Protein AF-0000000066993950 (afdb_homodimer)

Radius of gyration: 35.4 Å; Cα contacts (8 Å, |Δi|>4): 1085; chains: 2; bounding box: 46×170×130 Å

Sequence (556 aa):
MPSIQSLISTFAIVAALRYAPAHAGDAQQPLGLASDSDYVCEHPPYNIRMVSHSPLVIYIRNFITAEERGHLQRLAKDTFIRSGVTSNKNSQNNHNSARRTSQSTTLPPTDPVVSCIESRALLFQGYDTPRSHLEPLQLVKYGPTEHYHFHTDWFTSPAHSSPSQGGNRVSSFFAYIYVANDTTGGGTNFPRLEVPTDEKWCEKGIIDCDEPWERGVTFRPVEGNAVYWVNLLPGHDRGGRRMGDERTLHAGLPVTGGGKIGMNIWTREGPVGERGDLMPSIQSLISTFAIVAALRYAPAHAGDAQQPLGLASDSDYVCEHPPYNIRMVSHSPLVIYIRNFITAEERGHLQRLAKDTFIRSGVTSNKNSQNNHNSARRTSQSTTLPPTDPVVSCIESRALLFQGYDTPRSHLEPLQLVKYGPTEHYHFHTDWFTSPAHSSPSQGGNRVSSFFAYIYVANDTTGGGTNFPRLEVPTDEKWCEKGIIDCDEPWERGVTFRPVEGNAVYWVNLLPGHDRGGRRMGDERTLHAGLPVTGGGKIGMNIWTREGPVGERGDL

Solvent-accessible surface area (backbone atoms only — not comparable to full-atom values): 31324 Å² total; per-residue (Å²): 138,86,82,80,77,80,76,78,79,78,80,78,80,76,77,78,77,78,78,71,77,77,72,78,76,74,76,70,68,69,80,70,77,65,78,68,79,79,71,73,82,73,83,66,68,28,51,52,25,39,69,35,80,77,66,38,30,35,38,31,43,48,67,41,51,73,67,56,31,54,50,50,51,62,74,43,69,86,52,60,41,70,55,73,74,77,70,74,78,72,74,79,82,65,63,74,66,74,70,29,56,46,29,35,32,72,50,58,70,82,41,66,68,54,38,38,53,52,48,51,56,34,44,44,58,14,70,71,54,55,72,53,18,42,50,70,41,32,40,37,40,44,43,62,74,26,56,56,60,77,43,55,84,34,62,87,49,67,86,66,30,34,70,81,56,2,23,40,33,41,33,37,36,45,30,25,53,38,59,43,91,64,46,35,73,42,24,43,31,22,49,62,36,81,60,77,80,42,64,57,42,41,74,71,58,46,33,46,73,84,52,61,66,85,44,21,36,29,37,43,72,44,65,18,22,31,41,37,37,47,26,47,43,87,66,58,48,98,86,66,42,71,42,71,36,75,50,55,31,28,26,55,41,45,21,78,28,56,30,38,30,36,32,42,41,43,30,32,74,30,50,42,54,83,77,62,86,114,128,90,69,85,71,79,80,78,79,73,80,77,80,81,72,84,75,78,77,72,80,78,73,78,73,77,75,69,70,69,80,71,76,67,77,71,78,78,70,72,84,73,83,65,70,29,49,52,26,38,69,36,80,78,65,40,29,35,40,30,43,48,67,41,51,73,68,56,31,53,49,51,51,63,73,42,68,87,53,62,42,68,56,73,73,80,70,74,77,73,76,79,82,64,63,74,65,73,70,30,57,43,29,37,32,71,50,58,69,82,41,69,68,52,38,38,54,51,50,51,55,32,44,44,57,13,70,70,54,55,73,53,18,43,50,71,41,31,40,37,40,44,43,62,73,26,55,58,59,77,42,55,82,35,61,86,50,66,86,68,30,34,70,81,57,2,23,40,33,40,35,39,36,44,30,25,52,40,58,42,92,65,45,35,73,42,22,42,31,21,50,61,36,80,61,77,79,42,64,57,43,42,75,72,58,46,32,46,73,84,52,62,68,87,44,21,35,28,36,42,73,44,64,18,23,32,41,35,36,46,26,46,43,88,66,58,48,100,84,66,42,70,41,72,36,74,50,55,30,28,25,56,40,46,20,78,27,57,30,38,30,35,33,42,42,44,30,32,72,28,50,42,54,82,77,63,85,114

Foldseek 3Di:
DDPCPPPPPPPPPPPPPPPPPDPDPPCPPPPPPPPPVVDDQDFDPKDWDFPDVVQTKIKIAQRAPLVLLVVVCVQCVPFWDWPDPPPPPPDDCVPCPVQQTKTKGFGDCPPPSQVSSLVSVCVVVPPVFDSLQKATKMKIKADAPHDKDWDAQWDPDVVCADVQQQGTWFKKKKAWSDDDPWWDAFWKFQQLAQADDDCVCVVVQQWPPVPDPNRHTTGHRDHSMMMMGTQWDPDADPVRGTHGDCSRTIIGTGTNDTMTMMMMMTGGNGGHPDSDPD/DDPPPPDPPCPPPDDPPPPPPPPDPPCPPPPPPPPPVVDDQDFDPKDWDFPDVVQTKIKIAQRAPLVLLVVVCVQCVPFWDWPDPPPPPPDDCVPCPVQQTKTKGFGDCPPPSQVSSLVSVCVVVPPVFDSLQKATKMKIKADAPGDKDWDAQWDPDVVCADVQQQGTWFKKKKAWSDDDPWWDAFWKFQQLAQADDDCVCVVVQQWPPVDDVNRPTTGHRDHSMMMMGTQWDPDADPVRGTHGDCSRTIIGTHTNDTMTMMMMMTGGNGGHPDSDPD

InterPro domains:
  IPR005123 Oxoglutarate/iron-dependent dioxygenase domain [PS51471] (133-269)
  IPR006620 Prolyl 4-hydroxylase, alpha subunit [SM00702] (55-268)
  IPR044862 Prolyl 4-hydroxylase alpha subunit, Fe(2+) 2OG dioxygenase domain [PF13640] (137-268)
  IPR045054 Prolyl 4-hydroxylase [PTHR10869] (45-268)

Organism: NCBI:txid100816

Structure (mmCIF, N/CA/C/O backbone):
data_AF-0000000066993950-model_v1
#
loop_
_entity.id
_entity.type
_entity.pdbx_description
1 polymer 'Putative prolyl 4-hydroxylase 4'
#
loop_
_atom_site.group_PDB
_atom_site.id
_atom_site.type_symbol
_atom_site.label_atom_id
_atom_site.label_alt_id
_atom_site.label_comp_id
_atom_site.label_asym_id
_atom_site.label_entity_id
_atom_site.label_seq_id
_atom_site.pdbx_PDB_ins_code
_atom_site.Cartn_x
_atom_site.Cartn_y
_atom_site.Cartn_z
_atom_site.occupancy
_atom_site.B_iso_or_equiv
_atom_site.auth_seq_id
_atom_site.auth_comp_id
_atom_site.auth_asym_id
_atom_site.auth_atom_id
_atom_site.pdbx_PDB_model_num
ATOM 1 N N . MET A 1 1 ? -7.164 -67.688 -94 1 27.81 1 MET A N 1
ATOM 2 C CA . MET A 1 1 ? -7.227 -66.25 -94.062 1 2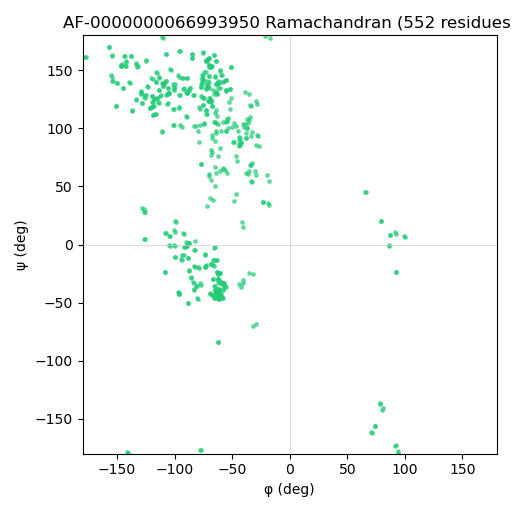7.81 1 MET A CA 1
ATOM 3 C C . MET A 1 1 ? -6.426 -65.562 -92.938 1 27.81 1 MET A C 1
ATOM 5 O O . MET A 1 1 ? -6.438 -66.062 -91.812 1 27.81 1 MET A O 1
ATOM 9 N N . PRO A 1 2 ? -5.395 -64.625 -93.125 1 33.06 2 PRO A N 1
ATOM 10 C CA . PRO A 1 2 ? -4.148 -64 -92.688 1 33.06 2 PRO A CA 1
ATOM 11 C C . PRO A 1 2 ? -4.375 -62.969 -91.562 1 33.06 2 PRO A C 1
ATOM 13 O O . PRO A 1 2 ? -5.195 -62.062 -91.688 1 33.06 2 PRO A O 1
ATOM 16 N N . SER A 1 3 ? -4.367 -63.375 -90.25 1 32.16 3 SER A N 1
ATOM 17 C CA . SER A 1 3 ? -4.82 -62.812 -89 1 32.16 3 SER A CA 1
ATOM 18 C C . SER A 1 3 ? -4 -61.594 -88.562 1 32.16 3 SER A C 1
ATOM 20 O O . SER A 1 3 ? -2.799 -61.688 -88.312 1 32.16 3 SER A O 1
ATOM 22 N N . ILE A 1 4 ? -4.305 -60.344 -89.125 1 32.22 4 ILE A N 1
ATOM 23 C CA . ILE A 1 4 ? -3.619 -59.094 -89.312 1 32.22 4 ILE A CA 1
ATOM 24 C C . ILE A 1 4 ? -3.375 -58.406 -88 1 32.22 4 ILE A C 1
ATOM 26 O O . ILE A 1 4 ? -4.324 -58.031 -87.312 1 32.22 4 ILE A O 1
ATOM 30 N N . GLN A 1 5 ? -2.355 -58.812 -87.125 1 31.34 5 GLN A N 1
ATOM 31 C CA . GLN A 1 5 ? -1.933 -58.594 -85.75 1 31.34 5 GLN A CA 1
ATOM 32 C C . GLN A 1 5 ? -1.515 -57.156 -85.5 1 31.34 5 GLN A C 1
ATOM 34 O O . GLN A 1 5 ? -0.482 -56.688 -86 1 31.34 5 GLN A O 1
ATOM 39 N N . SER A 1 6 ? -2.488 -56.125 -85.562 1 28.17 6 SER A N 1
ATOM 40 C CA . SER A 1 6 ? -2.146 -54.719 -85.688 1 28.17 6 SER A CA 1
ATOM 41 C C . SER A 1 6 ? -1.379 -54.188 -84.5 1 28.17 6 SER A C 1
ATOM 43 O O . SER A 1 6 ? -1.858 -54.281 -83.375 1 28.17 6 SER A O 1
ATOM 45 N N . LEU A 1 7 ? -0.017 -54.094 -84.438 1 31.58 7 LEU A N 1
ATOM 46 C CA . LEU A 1 7 ? 1.076 -53.844 -83.5 1 31.58 7 LEU A CA 1
ATOM 47 C C . LEU A 1 7 ? 1.077 -52.375 -83.062 1 31.58 7 LEU A C 1
ATOM 49 O O . LEU A 1 7 ? 1.397 -51.5 -83.812 1 31.58 7 LEU A O 1
ATOM 53 N N . ILE A 1 8 ? -0.059 -51.906 -82.438 1 29.89 8 ILE A N 1
ATOM 54 C CA . ILE A 1 8 ? -0.157 -50.438 -82.312 1 29.89 8 ILE A CA 1
ATOM 55 C C . ILE A 1 8 ? 0.973 -49.906 -81.438 1 29.89 8 ILE A C 1
ATOM 57 O O . ILE A 1 8 ? 1.2 -50.375 -80.375 1 29.89 8 ILE A O 1
ATOM 61 N N . SER A 1 9 ? 2 -49.156 -81.938 1 27.86 9 SER A N 1
ATOM 62 C CA . SER A 1 9 ? 3.303 -48.594 -81.562 1 27.86 9 SER A CA 1
ATOM 63 C C . SER A 1 9 ? 3.164 -47.469 -80.562 1 27.86 9 SER A C 1
ATOM 65 O O . SER A 1 9 ? 2.699 -46.375 -80.875 1 27.86 9 SER A O 1
ATOM 67 N N . THR A 1 10 ? 2.602 -47.719 -79.375 1 29.97 10 THR A N 1
ATOM 68 C CA . THR A 1 10 ? 2.201 -46.625 -78.438 1 29.97 10 THR A CA 1
ATOM 69 C C . THR A 1 10 ? 3.412 -45.781 -78.062 1 29.97 10 THR A C 1
ATOM 71 O O . THR A 1 10 ? 4.398 -46.312 -77.562 1 29.97 10 THR A O 1
ATOM 74 N N . PHE A 1 11 ? 3.668 -44.625 -78.688 1 29.44 11 PHE A N 1
ATOM 75 C CA . PHE A 1 11 ? 4.777 -43.688 -78.625 1 29.44 11 PHE A CA 1
ATOM 76 C C . PHE A 1 11 ? 4.887 -43.031 -77.25 1 29.44 11 PHE A C 1
ATOM 78 O O . PHE A 1 11 ? 3.938 -42.406 -76.75 1 29.44 11 PHE A O 1
ATOM 85 N N . ALA A 1 12 ? 5.617 -43.625 -76.312 1 29.95 12 ALA A N 1
ATOM 86 C CA . ALA A 1 12 ? 5.781 -43.281 -74.875 1 29.95 12 ALA A CA 1
ATOM 87 C C . ALA A 1 12 ? 6.504 -41.969 -74.75 1 29.95 12 ALA A C 1
ATOM 89 O O . ALA A 1 12 ? 7.676 -41.844 -75.062 1 29.95 12 ALA A O 1
ATOM 90 N N . ILE A 1 13 ? 5.809 -40.75 -74.938 1 26.89 13 ILE A N 1
ATOM 91 C CA . ILE A 1 13 ? 6.453 -39.438 -75 1 26.89 13 ILE A CA 1
ATOM 92 C C . ILE A 1 13 ? 7.094 -39.188 -73.625 1 26.89 13 ILE A C 1
ATOM 94 O O . ILE A 1 13 ? 6.418 -39.219 -72.562 1 26.89 13 ILE A O 1
ATOM 98 N N . VAL A 1 14 ? 8.367 -39.406 -73.375 1 29.88 14 VAL A N 1
ATOM 99 C CA . VAL A 1 14 ? 9.234 -39.25 -72.25 1 29.88 14 VAL A CA 1
ATOM 100 C C . VAL A 1 14 ? 9.359 -37.781 -71.875 1 29.88 14 VAL A C 1
ATOM 102 O O . VAL A 1 14 ? 9.992 -37 -72.562 1 29.88 14 VAL A O 1
ATOM 105 N N . ALA A 1 15 ? 8.289 -37.094 -71.5 1 26.14 15 ALA A N 1
ATOM 106 C CA . ALA A 1 15 ? 8.438 -35.656 -71.25 1 26.14 15 ALA A CA 1
ATOM 107 C C . ALA A 1 15 ? 9.531 -35.375 -70.25 1 26.14 15 ALA A C 1
ATOM 109 O O . ALA A 1 15 ? 9.555 -35.969 -69.188 1 26.14 15 ALA A O 1
ATOM 110 N N . ALA A 1 16 ? 10.68 -34.844 -70.562 1 28.58 16 ALA A N 1
ATOM 111 C CA . ALA A 1 16 ? 11.898 -34.438 -69.875 1 28.58 16 ALA A CA 1
ATOM 112 C C . ALA A 1 16 ? 11.609 -33.344 -68.812 1 28.58 16 ALA A C 1
ATOM 114 O O . ALA A 1 16 ? 11.297 -32.188 -69.188 1 28.58 16 ALA A O 1
ATOM 115 N N . LEU A 1 17 ? 10.859 -33.594 -67.812 1 27.42 17 LEU A N 1
ATOM 116 C CA . LEU A 1 17 ? 10.555 -32.531 -66.875 1 27.42 17 LEU A CA 1
ATOM 117 C C . LEU A 1 17 ? 11.828 -31.906 -66.312 1 27.42 17 LEU A C 1
ATOM 119 O O . LEU A 1 17 ? 12.68 -32.625 -65.75 1 27.42 17 LEU A O 1
ATOM 123 N N . ARG A 1 18 ? 12.281 -30.766 -66.875 1 26.42 18 ARG A N 1
ATOM 124 C CA . ARG A 1 18 ? 13.422 -29.938 -66.5 1 26.42 18 ARG A CA 1
ATOM 125 C C . ARG A 1 18 ? 13.422 -29.609 -65 1 26.42 18 ARG A C 1
ATOM 127 O O . ARG A 1 18 ? 12.422 -29.125 -64.5 1 26.42 18 ARG A O 1
ATOM 134 N N . TYR A 1 19 ? 14.258 -30.328 -64.188 1 27.42 19 TYR A N 1
ATOM 135 C CA . TYR A 1 19 ? 14.523 -30.188 -62.75 1 27.42 19 TYR A CA 1
ATOM 136 C C . TYR A 1 19 ? 15.047 -28.781 -62.406 1 27.42 19 TYR A C 1
ATOM 138 O O . TYR A 1 19 ? 16.141 -28.422 -62.844 1 27.42 19 TYR A O 1
ATOM 146 N N . ALA A 1 20 ? 14.242 -27.703 -62.562 1 30.61 20 ALA A N 1
ATOM 147 C CA . ALA A 1 20 ? 14.867 -26.422 -62.25 1 30.61 20 ALA A CA 1
ATOM 148 C C . ALA A 1 20 ? 15.5 -26.469 -60.844 1 30.61 20 ALA A C 1
ATOM 150 O O . ALA A 1 20 ? 14.906 -27 -59.906 1 30.61 20 ALA A O 1
ATOM 151 N N . PRO A 1 21 ? 16.812 -26.203 -60.719 1 28.69 21 PRO A N 1
ATOM 152 C CA . PRO A 1 21 ? 17.594 -26.25 -59.5 1 28.69 21 PRO A CA 1
ATOM 153 C C . PRO A 1 21 ? 17 -25.406 -58.375 1 28.69 21 PRO A C 1
ATOM 155 O O . PRO A 1 21 ? 16.406 -24.359 -58.625 1 28.69 21 PRO A O 1
ATOM 158 N N . ALA A 1 22 ? 16.453 -26.062 -57.344 1 26.83 22 ALA A N 1
ATOM 159 C CA . ALA A 1 22 ? 15.922 -25.406 -56.156 1 26.83 22 ALA A CA 1
ATOM 160 C C . ALA A 1 22 ? 16.875 -24.328 -55.656 1 26.83 22 ALA A C 1
ATOM 162 O O . ALA A 1 22 ? 18.078 -24.562 -55.5 1 26.83 22 ALA A O 1
ATOM 163 N N . HIS A 1 23 ? 16.625 -23.109 -56 1 26.75 23 HIS A N 1
ATOM 164 C CA . HIS A 1 23 ? 17.359 -21.953 -55.469 1 26.75 23 HIS A CA 1
ATOM 165 C C . HIS A 1 23 ? 17.672 -22.109 -54 1 26.75 23 HIS A C 1
ATOM 167 O O . HIS A 1 23 ? 16.922 -22.766 -53.281 1 26.75 23 HIS A O 1
ATOM 173 N N . ALA A 1 24 ? 18.953 -21.875 -53.562 1 29.25 24 ALA A N 1
ATOM 174 C CA . ALA A 1 24 ? 19.594 -21.844 -52.25 1 29.25 24 ALA A CA 1
ATOM 175 C C . ALA A 1 24 ? 18.719 -21.094 -51.25 1 29.25 24 ALA A C 1
ATOM 177 O O . ALA A 1 24 ? 18.328 -19.953 -51.5 1 29.25 24 ALA A O 1
ATOM 178 N N . GLY A 1 25 ? 17.875 -21.859 -50.531 1 24.22 25 GLY A N 1
ATOM 179 C CA . GLY A 1 25 ? 17.094 -21.281 -49.469 1 24.22 25 GLY A CA 1
ATOM 180 C C . GLY A 1 25 ? 17.844 -20.203 -48.688 1 24.22 25 GLY A C 1
ATOM 181 O O . GLY A 1 25 ? 19 -20.406 -48.312 1 24.22 25 GLY A O 1
ATOM 182 N N . ASP A 1 26 ? 17.625 -18.938 -48.938 1 29.19 26 ASP A N 1
ATOM 183 C CA . ASP A 1 26 ? 18.141 -17.828 -48.156 1 29.19 26 ASP A CA 1
ATOM 184 C C . ASP A 1 26 ? 18.094 -18.125 -46.688 1 29.19 26 ASP A C 1
ATOM 186 O O . ASP A 1 26 ? 17.047 -18.547 -46.156 1 29.19 26 ASP A O 1
ATOM 190 N N . ALA A 1 27 ? 19.266 -18.5 -46.094 1 29.72 27 ALA A N 1
ATOM 191 C CA . ALA A 1 27 ? 19.516 -18.547 -44.656 1 29.72 27 ALA A CA 1
ATOM 192 C C . ALA A 1 27 ? 18.812 -17.406 -43.938 1 29.72 27 ALA A C 1
ATOM 194 O O . ALA A 1 27 ? 19.219 -16.25 -44.062 1 29.72 27 ALA A O 1
ATOM 195 N N . GLN A 1 28 ? 17.531 -17.328 -44 1 26.53 28 GLN A N 1
ATOM 196 C CA . GLN A 1 28 ? 17.016 -16.328 -43.062 1 26.53 28 GLN A CA 1
ATOM 197 C C . GLN A 1 28 ? 17.719 -16.422 -41.719 1 26.53 28 GLN A C 1
ATOM 199 O O . GLN A 1 28 ? 17.672 -17.469 -41.062 1 26.53 28 GLN A O 1
ATOM 204 N N . GLN A 1 29 ? 18.797 -15.727 -41.594 1 32.47 29 GLN A N 1
ATOM 205 C CA . GLN A 1 29 ? 19.484 -15.641 -40.312 1 32.47 29 GLN A CA 1
ATOM 206 C C . GLN A 1 29 ? 18.484 -15.586 -39.156 1 32.47 29 GLN A C 1
ATOM 208 O O . GLN A 1 29 ? 17.469 -14.906 -39.25 1 32.47 29 GLN A O 1
ATOM 213 N N . PRO A 1 30 ? 18.375 -16.656 -38.406 1 30.34 30 PRO A N 1
ATOM 214 C CA . PRO A 1 30 ? 17.547 -16.547 -37.219 1 30.34 30 PRO A CA 1
ATOM 215 C C . PRO A 1 30 ? 17.609 -15.156 -36.594 1 30.34 30 PRO A C 1
ATOM 217 O O . PRO A 1 30 ? 18.625 -14.469 -36.688 1 30.34 30 PRO A O 1
ATOM 220 N N . LEU A 1 31 ? 16.531 -14.469 -36.5 1 32.81 31 LEU A N 1
ATOM 221 C CA . LEU A 1 31 ? 16.484 -13.227 -35.75 1 32.81 31 LEU A CA 1
ATOM 222 C C . LEU A 1 31 ? 17.422 -13.281 -34.531 1 32.81 31 LEU A C 1
ATOM 224 O O . LEU A 1 31 ? 17.406 -14.242 -33.781 1 32.81 31 LEU A O 1
ATOM 228 N N . GLY A 1 32 ? 18.641 -12.836 -34.625 1 32.34 32 GLY A N 1
ATOM 229 C CA . GLY A 1 32 ? 19.641 -12.664 -33.594 1 32.34 32 GLY A CA 1
ATOM 230 C C . GLY A 1 32 ? 19.031 -12.422 -32.219 1 32.34 32 GLY A C 1
ATOM 231 O O . GLY A 1 32 ? 18.078 -11.656 -32.062 1 32.34 32 GLY A O 1
ATOM 232 N N . LEU A 1 33 ? 18.812 -13.375 -31.391 1 35.19 33 LEU A N 1
ATOM 233 C CA . LEU A 1 33 ? 18.703 -13.109 -29.969 1 35.19 33 LEU A CA 1
ATOM 234 C C . LEU A 1 33 ? 19.531 -11.906 -29.562 1 35.19 33 LEU A C 1
ATOM 236 O O . LEU A 1 33 ? 20.766 -11.984 -29.531 1 35.19 33 LEU A O 1
ATOM 240 N N . ALA A 1 34 ? 19.359 -10.703 -30.047 1 34.34 34 ALA A N 1
ATOM 241 C CA . ALA A 1 34 ? 20.109 -9.539 -29.578 1 34.34 34 ALA A CA 1
ATOM 242 C C . ALA A 1 34 ? 20.516 -9.711 -28.109 1 34.34 34 ALA A C 1
ATOM 244 O O . ALA A 1 34 ? 19.703 -10.094 -27.281 1 34.34 34 ALA A O 1
ATOM 245 N N . SER A 1 35 ? 21.531 -10.297 -27.688 1 41.12 35 SER A N 1
ATOM 246 C CA . SER A 1 35 ? 22.172 -10.164 -26.375 1 41.12 35 SER A CA 1
ATOM 247 C C . SER A 1 35 ? 21.719 -8.883 -25.672 1 41.12 35 SER A C 1
ATOM 249 O O . SER A 1 35 ? 22.047 -7.777 -26.109 1 41.12 35 SER A O 1
ATOM 251 N N . ASP A 1 36 ? 20.438 -8.555 -25.453 1 44.91 36 ASP A N 1
ATOM 252 C CA . ASP A 1 36 ? 19.734 -7.293 -25.25 1 44.91 36 ASP A CA 1
ATOM 253 C C . ASP A 1 36 ? 20.469 -6.414 -24.234 1 44.91 36 ASP A C 1
ATOM 255 O O . ASP A 1 36 ? 20.172 -6.453 -23.047 1 44.91 36 ASP A O 1
ATOM 259 N N . SER A 1 37 ? 21.734 -6.258 -24.234 1 56.62 37 SER A N 1
ATOM 260 C CA . SER A 1 37 ? 22.688 -5.34 -23.609 1 56.62 37 SER A CA 1
ATOM 261 C C . SER A 1 37 ? 22.078 -3.955 -23.422 1 56.62 37 SER A C 1
ATOM 263 O O . SER A 1 37 ? 22.422 -3.244 -22.469 1 56.62 37 SER A O 1
ATOM 265 N N . ASP A 1 38 ? 21.125 -3.65 -24.234 1 75.81 38 ASP A N 1
ATOM 266 C CA . ASP A 1 38 ? 20.656 -2.268 -24.219 1 75.81 38 ASP A CA 1
ATOM 267 C C . ASP A 1 38 ? 19.375 -2.129 -23.406 1 75.81 38 ASP A C 1
ATOM 269 O O . ASP A 1 38 ? 18.703 -1.094 -23.469 1 75.81 38 ASP A O 1
ATOM 273 N N . TYR A 1 39 ? 19.062 -3.244 -22.672 1 89.75 39 TYR A N 1
ATOM 274 C CA . TYR A 1 39 ? 17.812 -3.135 -21.938 1 89.75 39 TYR A CA 1
ATOM 275 C C . TYR A 1 39 ? 17.922 -2.109 -20.812 1 89.75 39 TYR A C 1
ATOM 277 O O . TYR A 1 39 ? 18.859 -2.145 -20.016 1 89.75 39 TYR A O 1
ATOM 285 N N . VAL A 1 40 ? 17 -1.161 -20.875 1 93.62 40 VAL A N 1
ATOM 286 C CA . VAL A 1 40 ? 16.891 -0.194 -19.781 1 93.62 40 VAL A CA 1
ATOM 287 C C . VAL A 1 40 ? 15.648 -0.497 -18.938 1 93.62 40 VAL A C 1
ATOM 289 O O . VAL A 1 40 ? 14.531 -0.543 -19.469 1 93.62 40 VAL A O 1
ATOM 292 N N . CYS A 1 41 ? 15.844 -0.729 -17.75 1 95.69 41 CYS A N 1
ATOM 293 C CA . CYS A 1 41 ? 14.75 -1.038 -16.844 1 95.69 41 CYS A CA 1
ATOM 294 C C . CYS A 1 41 ? 13.914 0.203 -16.547 1 95.69 41 CYS A C 1
ATOM 296 O O . CYS A 1 41 ? 14.406 1.156 -15.938 1 95.69 41 CYS A O 1
ATOM 298 N N . GLU A 1 42 ? 12.711 0.152 -17.031 1 95.81 42 GLU A N 1
ATOM 299 C CA . GLU A 1 42 ? 11.75 1.207 -16.734 1 95.81 42 GLU A CA 1
ATOM 300 C C . GLU A 1 42 ? 10.523 0.648 -16.016 1 95.81 42 GLU A C 1
ATOM 302 O O . GLU A 1 42 ? 9.914 -0.315 -16.484 1 95.81 42 GLU A O 1
ATOM 307 N N . HIS A 1 43 ? 10.25 1.273 -14.938 1 97.31 43 HIS A N 1
ATOM 308 C CA . HIS A 1 43 ? 9.086 0.82 -14.188 1 97.31 43 HIS A CA 1
ATOM 309 C C . HIS A 1 43 ? 7.809 1.49 -14.695 1 97.31 43 HIS A C 1
ATOM 311 O O . HIS A 1 43 ? 7.801 2.693 -14.961 1 97.31 43 HIS A O 1
ATOM 317 N N . PRO A 1 44 ? 6.73 0.751 -14.898 1 97.94 44 PRO A N 1
ATOM 318 C CA . PRO A 1 44 ? 5.469 1.326 -15.367 1 97.94 44 PRO A CA 1
ATOM 319 C C . PRO A 1 44 ? 4.773 2.17 -14.297 1 97.94 44 PRO A C 1
ATOM 321 O O . PRO A 1 44 ? 5.059 2.021 -13.109 1 97.94 44 PRO A O 1
ATOM 324 N N . PRO A 1 45 ? 3.904 3.029 -14.734 1 97.5 45 PRO A N 1
ATOM 325 C CA . PRO A 1 45 ? 3.113 3.811 -13.781 1 97.5 45 PRO A CA 1
ATOM 326 C C . PRO A 1 45 ? 1.97 3.01 -13.164 1 97.5 45 PRO A C 1
ATOM 328 O O . PRO A 1 45 ? 0.798 3.311 -13.406 1 97.5 45 PRO A O 1
ATOM 331 N N . TYR A 1 46 ? 2.307 2.096 -12.367 1 98.5 46 TYR A N 1
ATOM 332 C CA . TYR A 1 46 ? 1.28 1.291 -11.711 1 98.5 46 TYR A CA 1
ATOM 333 C C . TYR A 1 46 ? 0.513 2.115 -10.68 1 98.5 46 TYR A C 1
ATOM 335 O O . TYR A 1 46 ? 0.938 3.213 -10.32 1 98.5 46 TYR A O 1
ATOM 343 N N . ASN A 1 47 ? -0.622 1.669 -10.32 1 97.88 47 ASN A N 1
ATOM 344 C CA . ASN A 1 47 ? -1.357 2.244 -9.203 1 97.88 47 ASN A CA 1
ATOM 345 C C . ASN A 1 47 ? -1.997 1.162 -8.336 1 97.88 47 ASN A C 1
ATOM 347 O O . ASN A 1 47 ? -2.113 0.01 -8.758 1 97.88 47 ASN A O 1
ATOM 351 N N . ILE A 1 48 ? -2.354 1.555 -7.137 1 98.62 48 ILE A N 1
ATOM 352 C CA . ILE A 1 48 ? -2.779 0.493 -6.23 1 98.62 48 ILE A CA 1
ATOM 353 C C . ILE A 1 48 ? -4.176 0.799 -5.699 1 98.62 48 ILE A C 1
ATOM 355 O O . ILE A 1 48 ? -4.664 1.926 -5.824 1 98.62 48 ILE A O 1
ATOM 359 N N . ARG A 1 49 ? -4.809 -0.247 -5.262 1 98.56 49 ARG A N 1
ATOM 360 C CA . ARG A 1 49 ? -6.023 -0.219 -4.453 1 98.56 49 ARG A CA 1
ATOM 361 C C . ARG A 1 49 ? -5.867 -1.08 -3.203 1 98.56 49 ARG A C 1
ATOM 363 O O . ARG A 1 49 ? -5.586 -2.275 -3.297 1 98.56 49 ARG A O 1
ATOM 370 N N . MET A 1 50 ? -6.039 -0.417 -2.066 1 98.25 50 MET A N 1
ATOM 371 C CA . MET A 1 50 ? -6.051 -1.21 -0.841 1 98.25 50 MET A CA 1
ATOM 372 C C . MET A 1 50 ? -7.289 -2.098 -0.779 1 98.25 50 MET A C 1
ATOM 374 O O . MET A 1 50 ? -8.414 -1.605 -0.867 1 98.25 50 MET A O 1
ATOM 378 N N . VAL A 1 51 ? -7.09 -3.383 -0.644 1 98.12 51 VAL A N 1
ATOM 379 C CA . VAL A 1 51 ? -8.203 -4.316 -0.543 1 98.12 51 VAL A CA 1
ATOM 380 C C . VAL A 1 51 ? -8.5 -4.617 0.925 1 98.12 51 VAL A C 1
ATOM 382 O O . VAL A 1 51 ? -9.656 -4.68 1.333 1 98.12 51 VAL A O 1
ATOM 385 N N . SER A 1 52 ? -7.434 -4.805 1.646 1 97.5 52 SER A N 1
ATOM 386 C CA . SER A 1 52 ? -7.512 -5.16 3.059 1 97.5 52 SER A CA 1
ATOM 387 C C . SER A 1 52 ? -6.309 -4.629 3.832 1 97.5 52 SER A C 1
ATOM 389 O O . SER A 1 52 ? -5.176 -4.703 3.352 1 97.5 52 SER A O 1
ATOM 391 N N . HIS A 1 53 ? -6.559 -4.113 5.027 1 96.88 53 HIS A N 1
ATOM 392 C CA . HIS A 1 53 ? -5.465 -3.684 5.891 1 96.88 53 HIS A CA 1
ATOM 393 C C . HIS A 1 53 ? -4.891 -4.859 6.672 1 96.88 53 HIS A C 1
ATOM 395 O O . HIS A 1 53 ? -3.695 -4.875 6.984 1 96.88 53 HIS A O 1
ATOM 401 N N . SER A 1 54 ? -5.793 -5.785 6.984 1 95.69 54 SER A N 1
ATOM 402 C CA . SER A 1 54 ? -5.402 -6.961 7.758 1 95.69 54 SER A CA 1
ATOM 403 C C . SER A 1 54 ? -6.281 -8.164 7.422 1 95.69 54 SER A C 1
ATOM 405 O O . SER A 1 54 ? -7.469 -8.18 7.738 1 95.69 54 SER A O 1
ATOM 407 N N . PRO A 1 55 ? -5.566 -9.242 6.91 1 97.5 55 PRO A N 1
ATOM 408 C CA . PRO A 1 55 ? -4.211 -9.188 6.355 1 97.5 55 PRO A CA 1
ATOM 409 C C . PRO A 1 55 ? -4.051 -8.094 5.297 1 97.5 55 PRO A C 1
ATOM 411 O O . PRO A 1 55 ? -5.035 -7.695 4.668 1 97.5 55 PRO A O 1
ATOM 414 N N . LEU A 1 56 ? -2.855 -7.656 5.203 1 98.44 56 LEU A N 1
ATOM 415 C CA . LEU A 1 56 ? -2.592 -6.664 4.164 1 98.44 56 LEU A CA 1
ATOM 416 C C . LEU A 1 56 ? -2.721 -7.285 2.777 1 98.44 56 LEU A C 1
ATOM 418 O O . LEU A 1 56 ? -2.039 -8.266 2.465 1 98.44 56 LEU A O 1
ATOM 422 N N . VAL A 1 57 ? -3.627 -6.801 1.96 1 98.75 57 VAL A N 1
ATOM 423 C CA . VAL A 1 57 ? -3.822 -7.184 0.566 1 98.75 57 VAL A CA 1
ATOM 424 C C . VAL A 1 57 ? -3.979 -5.934 -0.297 1 98.75 57 VAL A C 1
ATOM 426 O O . VAL A 1 57 ? -4.84 -5.09 -0.031 1 98.75 57 VAL A O 1
ATOM 429 N N . ILE A 1 58 ? -3.141 -5.859 -1.302 1 98.88 58 ILE A N 1
ATOM 430 C CA . ILE A 1 58 ? -3.135 -4.703 -2.195 1 98.88 58 ILE A CA 1
ATOM 431 C C . ILE A 1 58 ? -3.291 -5.172 -3.641 1 98.88 58 ILE A C 1
ATOM 433 O O . ILE A 1 58 ? -2.582 -6.078 -4.086 1 98.88 58 ILE A O 1
ATOM 437 N N . TYR A 1 59 ? -4.25 -4.582 -4.359 1 98.88 59 TYR A N 1
ATOM 438 C CA . TYR A 1 59 ? -4.387 -4.793 -5.793 1 98.88 59 TYR A CA 1
ATOM 439 C C . TYR A 1 59 ? -3.553 -3.785 -6.574 1 98.88 59 TYR A C 1
ATOM 441 O O . TYR A 1 59 ? -3.578 -2.588 -6.281 1 98.88 59 TYR A O 1
ATOM 449 N N . ILE A 1 60 ? -2.762 -4.223 -7.512 1 98.88 60 ILE A N 1
ATOM 450 C CA . ILE A 1 60 ? -1.851 -3.383 -8.281 1 98.88 60 ILE A CA 1
ATOM 451 C C . ILE A 1 60 ? -2.223 -3.441 -9.758 1 98.88 60 ILE A C 1
ATOM 453 O O . ILE A 1 60 ? -2.17 -4.508 -10.383 1 98.88 60 ILE A O 1
ATOM 457 N N . ARG A 1 61 ? -2.557 -2.352 -10.32 1 98.5 61 ARG A N 1
ATOM 458 C CA . ARG A 1 61 ? -2.846 -2.266 -11.742 1 98.5 61 ARG A CA 1
ATOM 459 C C . ARG A 1 61 ? -1.597 -1.896 -12.539 1 98.5 61 ARG A C 1
ATOM 461 O O . ARG A 1 61 ? -0.813 -1.047 -12.109 1 98.5 61 ARG A O 1
ATOM 468 N N . ASN A 1 62 ? -1.411 -2.625 -13.625 1 98.31 62 ASN A N 1
ATOM 469 C CA . ASN A 1 62 ? -0.33 -2.324 -14.555 1 98.31 62 ASN A CA 1
ATOM 470 C C . ASN A 1 62 ? 1.039 -2.543 -13.914 1 98.31 62 ASN A C 1
ATOM 472 O O . ASN A 1 62 ? 1.925 -1.694 -14.031 1 98.31 62 ASN A O 1
ATOM 476 N N . PHE A 1 63 ? 1.166 -3.625 -13.258 1 98.88 63 PHE A N 1
ATOM 477 C CA . PHE A 1 63 ? 2.422 -3.955 -12.594 1 98.88 63 PHE A CA 1
ATOM 478 C C . PHE A 1 63 ? 3.42 -4.543 -13.578 1 98.88 63 PHE A C 1
ATOM 480 O O . PHE A 1 63 ? 4.629 -4.363 -13.438 1 98.88 63 PHE A O 1
ATOM 487 N N . ILE A 1 64 ? 2.949 -5.309 -14.531 1 98.94 64 ILE A N 1
ATOM 488 C CA . ILE A 1 64 ? 3.762 -5.902 -15.586 1 98.94 64 ILE A CA 1
ATOM 489 C C . ILE A 1 64 ? 3.303 -5.379 -16.953 1 98.94 64 ILE A C 1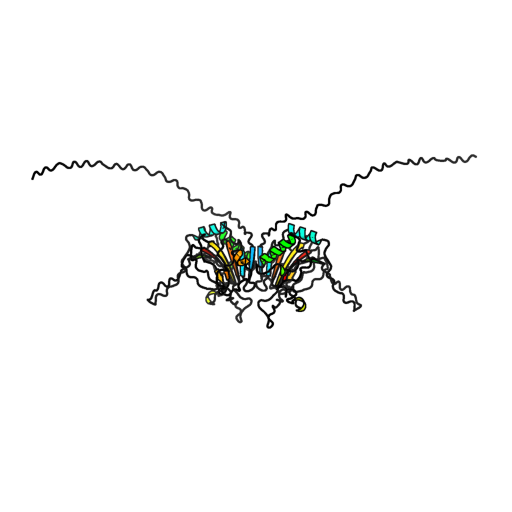
ATOM 491 O O . ILE A 1 64 ? 2.139 -5.539 -17.328 1 98.94 64 ILE A O 1
ATOM 495 N N . THR A 1 65 ? 4.184 -4.824 -17.719 1 98.69 65 THR A N 1
ATOM 496 C CA . THR A 1 65 ? 3.816 -4.227 -19 1 98.69 65 THR A CA 1
ATOM 497 C C . THR A 1 65 ? 3.551 -5.305 -20.031 1 98.69 65 THR A C 1
ATOM 499 O O . THR A 1 65 ? 3.947 -6.461 -19.859 1 98.69 65 THR A O 1
ATOM 502 N N . ALA A 1 66 ? 2.922 -4.875 -21.109 1 98.5 66 ALA A N 1
ATOM 503 C CA . ALA A 1 66 ? 2.652 -5.801 -22.219 1 98.5 66 ALA A CA 1
ATOM 504 C C . ALA A 1 66 ? 3.949 -6.34 -22.812 1 98.5 66 ALA A C 1
ATOM 506 O O . ALA A 1 66 ? 4.039 -7.523 -23.141 1 98.5 66 ALA A O 1
ATOM 507 N N . GLU A 1 67 ? 4.93 -5.492 -22.891 1 98.12 67 GLU A N 1
ATOM 508 C CA . GLU A 1 67 ? 6.223 -5.898 -23.438 1 98.12 67 GLU A CA 1
ATOM 509 C C . GLU A 1 67 ? 6.902 -6.922 -22.531 1 98.12 67 GLU A C 1
ATOM 511 O O . GLU A 1 67 ? 7.457 -7.914 -23.016 1 98.12 67 GLU A O 1
ATOM 516 N N . GLU A 1 68 ? 6.848 -6.656 -21.266 1 98.69 68 GLU A N 1
ATOM 517 C CA . GLU A 1 68 ? 7.422 -7.598 -20.312 1 98.69 68 GLU A CA 1
ATOM 518 C C . GLU A 1 68 ? 6.695 -8.938 -20.359 1 98.69 68 GLU A C 1
ATOM 520 O O . GLU A 1 68 ? 7.332 -9.992 -20.328 1 98.69 68 GLU A O 1
ATOM 525 N N . ARG A 1 69 ? 5.41 -8.922 -20.453 1 98.69 69 ARG A N 1
ATOM 526 C CA . ARG A 1 69 ? 4.613 -10.141 -20.5 1 98.69 69 ARG A CA 1
ATOM 527 C C . ARG A 1 69 ? 4.953 -10.969 -21.734 1 98.69 69 ARG A C 1
ATOM 529 O O . ARG A 1 69 ? 5.121 -12.18 -21.656 1 98.69 69 ARG A O 1
ATOM 536 N N . GLY A 1 70 ? 5.055 -10.305 -22.859 1 98.25 70 GLY A N 1
ATOM 537 C CA . GLY A 1 70 ? 5.461 -11.008 -24.062 1 98.25 70 GLY A CA 1
ATOM 538 C C . GLY A 1 70 ? 6.828 -11.656 -23.953 1 98.25 70 GLY A C 1
ATOM 539 O O . GLY A 1 70 ? 7.016 -12.797 -24.359 1 98.25 70 GLY A O 1
ATOM 540 N N . HIS A 1 71 ? 7.75 -10.93 -23.375 1 98.25 71 HIS A N 1
ATOM 541 C CA . HIS A 1 71 ? 9.102 -11.438 -23.188 1 98.25 71 HIS A CA 1
ATOM 542 C C . HIS A 1 71 ? 9.109 -12.672 -22.297 1 98.25 71 HIS A C 1
ATOM 544 O O . HIS A 1 71 ? 9.75 -13.68 -22.625 1 98.25 71 HIS A O 1
ATOM 550 N N . LEU A 1 72 ? 8.406 -12.617 -21.203 1 98.44 72 LEU A N 1
ATOM 551 C CA . LEU A 1 72 ? 8.367 -13.727 -20.25 1 98.44 72 LEU A CA 1
ATOM 552 C C . LEU A 1 72 ? 7.781 -14.977 -20.906 1 98.44 72 LEU A C 1
ATOM 554 O O . LEU A 1 72 ? 8.258 -16.094 -20.656 1 98.44 72 LEU A O 1
ATOM 558 N N . GLN A 1 73 ? 6.75 -14.797 -21.734 1 97.81 73 GLN A N 1
ATOM 559 C CA . GLN A 1 73 ? 6.133 -15.938 -22.422 1 97.81 73 GLN A CA 1
ATOM 560 C C . GLN A 1 73 ? 7.109 -16.594 -23.391 1 97.81 73 GLN A C 1
ATOM 562 O O . GLN A 1 73 ? 7.18 -17.828 -23.469 1 97.81 73 GLN A O 1
ATOM 567 N N . ARG A 1 74 ? 7.867 -15.805 -24.047 1 97.5 74 ARG A N 1
ATOM 568 C CA . ARG A 1 74 ? 8.859 -16.344 -24.969 1 97.5 74 ARG A CA 1
ATOM 569 C C . ARG A 1 74 ? 9.984 -17.047 -24.219 1 97.5 74 ARG A C 1
ATOM 571 O O . ARG A 1 74 ? 10.422 -18.125 -24.594 1 97.5 74 ARG A O 1
ATOM 578 N N . LEU A 1 75 ? 10.375 -16.391 -23.156 1 96.12 75 LEU A N 1
ATOM 579 C CA . LEU A 1 75 ? 11.461 -16.906 -22.328 1 96.12 75 LEU A CA 1
ATOM 580 C C . LEU A 1 75 ? 11.094 -18.266 -21.75 1 96.12 75 LEU A C 1
ATOM 582 O O . LEU A 1 75 ? 11.953 -19.156 -21.656 1 96.12 75 LEU A O 1
ATOM 586 N N . ALA A 1 76 ? 9.82 -18.484 -21.453 1 95.12 76 ALA A N 1
ATOM 587 C CA . ALA A 1 76 ? 9.391 -19.672 -20.719 1 95.12 76 ALA A CA 1
ATOM 588 C C . ALA A 1 76 ? 8.828 -20.734 -21.656 1 95.12 76 ALA A C 1
ATOM 590 O O . ALA A 1 76 ? 8.445 -21.812 -21.234 1 95.12 76 ALA A O 1
ATOM 591 N N . LYS A 1 77 ? 8.547 -20.547 -22.906 1 91.56 77 LYS A N 1
ATOM 592 C CA . LYS A 1 77 ? 7.797 -21.344 -23.859 1 91.56 77 LYS A CA 1
ATOM 593 C C . LYS A 1 77 ? 8.156 -22.828 -23.766 1 91.56 77 LYS A C 1
ATOM 595 O O . LYS A 1 77 ? 7.277 -23.688 -23.766 1 91.56 77 LYS A O 1
ATOM 600 N N . ASP A 1 78 ? 9.352 -23.219 -23.469 1 89.44 78 ASP A N 1
ATOM 601 C CA . ASP A 1 78 ? 9.711 -24.641 -23.5 1 89.44 78 ASP A CA 1
ATOM 602 C C . ASP A 1 78 ? 10.359 -25.062 -22.188 1 89.44 78 ASP A C 1
ATOM 604 O O . ASP A 1 78 ? 11.148 -26.016 -22.156 1 89.44 78 ASP A O 1
ATOM 608 N N . THR A 1 79 ? 9.922 -24.406 -21.188 1 90.44 79 THR A N 1
ATOM 609 C CA . THR A 1 79 ? 10.617 -24.734 -19.938 1 90.44 79 THR A CA 1
ATOM 610 C C . THR A 1 79 ? 9.625 -25.125 -18.859 1 90.44 79 THR A C 1
ATOM 612 O O . THR A 1 79 ? 10.023 -25.453 -17.734 1 90.44 79 THR A O 1
ATOM 615 N N . PHE A 1 80 ? 8.391 -25.219 -19.172 1 89.94 80 PHE A N 1
ATOM 616 C CA . PHE A 1 80 ? 7.391 -25.609 -18.172 1 89.94 80 PHE A CA 1
ATOM 617 C C . PHE A 1 80 ? 7.5 -27.094 -17.844 1 89.94 80 PHE A C 1
ATOM 619 O O . PHE A 1 80 ? 7.68 -27.922 -18.734 1 89.94 80 PHE A O 1
ATOM 626 N N . ILE A 1 81 ? 7.449 -27.375 -16.578 1 83.75 81 ILE A N 1
ATOM 627 C CA . ILE A 1 81 ? 7.484 -28.75 -16.094 1 83.75 81 ILE A CA 1
ATOM 628 C C . ILE A 1 81 ? 6.211 -29.047 -15.305 1 83.75 81 ILE A C 1
ATOM 630 O O . ILE A 1 81 ? 5.734 -28.203 -14.539 1 83.75 81 ILE A O 1
ATOM 634 N N . ARG A 1 82 ? 5.711 -30.234 -15.43 1 78.19 82 ARG A N 1
ATOM 635 C CA . ARG A 1 82 ? 4.484 -30.625 -14.742 1 78.19 82 ARG A CA 1
ATOM 636 C C . ARG A 1 82 ? 4.746 -30.891 -13.266 1 78.19 82 ARG A C 1
ATOM 638 O O . ARG A 1 82 ? 5.773 -31.469 -12.906 1 78.19 82 ARG A O 1
ATOM 645 N N . SER A 1 83 ? 4.027 -30.281 -12.391 1 66.88 83 SER A N 1
ATOM 646 C CA . SER A 1 83 ? 4.129 -30.547 -10.961 1 66.88 83 SER A CA 1
ATOM 647 C C . SER A 1 83 ? 3.641 -31.953 -10.625 1 66.88 83 SER A C 1
ATOM 649 O O . SER A 1 83 ? 2.666 -32.438 -11.203 1 66.88 83 SER A O 1
ATOM 651 N N . GLY A 1 84 ? 4.586 -33 -10.555 1 53.12 84 GLY A N 1
ATOM 652 C CA . GLY A 1 84 ? 4.242 -34.406 -10.367 1 53.12 84 GLY A CA 1
ATOM 653 C C . GLY A 1 84 ? 3.621 -34.688 -9.016 1 53.12 84 GLY A C 1
ATOM 654 O O . GLY A 1 84 ? 4.059 -34.156 -7.992 1 53.12 84 GLY A O 1
ATOM 655 N N . VAL A 1 85 ? 2.447 -34.906 -8.875 1 47.12 85 VAL A N 1
ATOM 656 C CA . VAL A 1 85 ? 1.975 -35.562 -7.668 1 47.12 85 VAL A CA 1
ATOM 657 C C . VAL A 1 85 ? 2.557 -36.969 -7.602 1 47.12 85 VAL A C 1
ATOM 659 O O . VAL A 1 85 ? 2.596 -37.688 -8.609 1 47.12 85 VAL A O 1
ATOM 662 N N . THR A 1 86 ? 3.574 -37.156 -6.73 1 40.62 86 THR A N 1
ATOM 663 C CA . THR A 1 86 ? 4.043 -38.5 -6.484 1 40.62 86 THR A CA 1
ATOM 664 C C . THR A 1 86 ? 2.863 -39.469 -6.297 1 40.62 86 THR A C 1
ATOM 666 O O . THR A 1 86 ? 2.051 -39.281 -5.387 1 40.62 86 THR A O 1
ATOM 669 N N . SER A 1 87 ? 2.4 -40.031 -7.27 1 39.81 87 SER A N 1
ATOM 670 C CA . SER A 1 87 ? 1.5 -41.156 -7.07 1 39.81 87 SER A CA 1
ATOM 671 C C . SER A 1 87 ? 2.082 -42.156 -6.078 1 39.81 87 SER A C 1
ATOM 673 O O . SER A 1 87 ? 3.201 -42.625 -6.262 1 39.81 87 SER A O 1
ATOM 675 N N . ASN A 1 88 ? 1.862 -42 -4.84 1 39.12 88 ASN A N 1
ATOM 676 C CA . ASN A 1 88 ? 2.119 -43.25 -4.09 1 39.12 88 ASN A CA 1
ATOM 677 C C . ASN A 1 88 ? 1.644 -44.469 -4.855 1 39.12 88 ASN A C 1
ATOM 679 O O . ASN A 1 88 ? 0.454 -44.594 -5.148 1 39.12 88 ASN A O 1
ATOM 683 N N . LYS A 1 89 ? 2.473 -45.25 -5.473 1 41.22 89 LYS A N 1
ATOM 684 C CA . LYS A 1 89 ? 2.338 -46.531 -6.164 1 41.22 89 LYS A CA 1
ATOM 685 C C . LYS A 1 89 ? 1.405 -47.469 -5.402 1 41.22 89 LYS A C 1
ATOM 687 O O . LYS A 1 89 ? 1.154 -48.594 -5.844 1 41.22 89 LYS A O 1
ATOM 692 N N . ASN A 1 90 ? 1.265 -47.438 -4.004 1 37.09 90 ASN A N 1
ATOM 693 C CA . ASN A 1 90 ? 0.663 -48.688 -3.535 1 37.09 90 ASN A CA 1
ATOM 694 C C . ASN A 1 90 ? -0.741 -48.875 -4.102 1 37.09 90 ASN A C 1
ATOM 696 O O . ASN A 1 90 ? -1.223 -50.031 -4.207 1 37.09 90 ASN A O 1
ATOM 700 N N . SER A 1 91 ? -1.873 -48.344 -3.602 1 36.94 91 SER A N 1
ATOM 701 C CA . SER A 1 91 ? -3.17 -49 -3.785 1 36.94 91 SER A CA 1
ATOM 702 C C . SER A 1 91 ? -3.59 -49 -5.25 1 36.94 91 SER A C 1
ATOM 704 O O . SER A 1 91 ? -3.225 -48.094 -6.004 1 36.94 91 SER A O 1
ATOM 706 N N . GLN A 1 92 ? -4.098 -50.188 -5.926 1 36.84 92 GLN A N 1
ATOM 707 C CA . GLN A 1 92 ? -4.676 -50.688 -7.172 1 36.84 92 GLN A CA 1
ATOM 708 C C . GLN A 1 92 ? -5.527 -49.594 -7.844 1 36.84 92 GLN A C 1
ATOM 710 O O . GLN A 1 92 ? -5.773 -49.656 -9.047 1 36.84 92 GLN A O 1
ATOM 715 N N . ASN A 1 93 ? -6.719 -49.312 -7.141 1 35.25 93 ASN A N 1
ATOM 716 C CA . ASN A 1 93 ? -7.699 -48.5 -7.855 1 35.25 93 ASN A CA 1
ATOM 717 C C . ASN A 1 93 ? -7.09 -47.188 -8.344 1 35.25 93 ASN A C 1
ATOM 719 O O . ASN A 1 93 ? -6.875 -46.281 -7.555 1 35.25 93 ASN A O 1
ATOM 723 N N . ASN A 1 94 ? -6.098 -47.344 -9.188 1 36.19 94 ASN A N 1
ATOM 724 C CA . ASN A 1 94 ? -5.496 -46.25 -9.969 1 36.19 94 ASN A CA 1
ATOM 725 C C . ASN A 1 94 ? -6.555 -45.312 -10.516 1 36.19 94 ASN A C 1
ATOM 727 O O . ASN A 1 94 ? -6.945 -45.406 -11.68 1 36.19 94 ASN A O 1
ATOM 731 N N . HIS A 1 95 ? -7.809 -45.344 -9.898 1 35.06 95 HIS A N 1
ATOM 732 C CA . HIS A 1 95 ? -8.586 -44.25 -10.469 1 35.06 95 HIS A CA 1
ATOM 733 C C . HIS A 1 95 ? -7.707 -43.062 -10.766 1 35.06 95 HIS A C 1
ATOM 735 O O . HIS A 1 95 ? -6.758 -42.781 -10.031 1 35.06 95 HIS A O 1
ATOM 741 N N . ASN A 1 96 ? -7.484 -42.875 -12.078 1 37.09 96 ASN A N 1
ATOM 742 C CA . ASN A 1 96 ? -7.035 -41.594 -12.609 1 37.09 96 ASN A CA 1
ATOM 743 C C . ASN A 1 96 ? -7.395 -40.438 -11.68 1 37.09 96 ASN A C 1
ATOM 745 O O . ASN A 1 96 ? -8.523 -39.938 -11.719 1 37.09 96 ASN A O 1
ATOM 749 N N . SER A 1 97 ? -7.316 -40.719 -10.461 1 39.84 97 SER A N 1
ATOM 750 C CA . SER A 1 97 ? -7.504 -39.438 -9.789 1 39.84 97 SER A CA 1
ATOM 751 C C . SER A 1 97 ? -6.895 -38.312 -10.602 1 39.84 97 SER A C 1
ATOM 753 O O . SER A 1 97 ? -5.688 -38.281 -10.852 1 39.84 97 SER A O 1
ATOM 755 N N . ALA A 1 98 ? -7.492 -38.062 -11.703 1 42.06 98 ALA A N 1
ATOM 756 C CA . ALA A 1 98 ? -7.293 -36.875 -12.516 1 42.06 98 ALA A CA 1
ATOM 757 C C . ALA A 1 98 ? -6.629 -35.75 -11.711 1 42.06 98 ALA A C 1
ATOM 759 O O . ALA A 1 98 ? -7.316 -34.906 -11.133 1 42.06 98 ALA A O 1
ATOM 760 N N . ARG A 1 99 ? -5.816 -36.094 -10.859 1 46.31 99 ARG A N 1
ATOM 761 C CA . ARG A 1 99 ? -5.035 -35.094 -10.164 1 46.31 99 ARG A CA 1
ATOM 762 C C . ARG A 1 99 ? -4.453 -34.062 -11.148 1 46.31 99 ARG A C 1
ATOM 764 O O . ARG A 1 99 ? -3.646 -34.438 -12.008 1 46.31 99 ARG A O 1
ATOM 771 N N . ARG A 1 100 ? -5.324 -33.156 -11.727 1 49.81 100 ARG A N 1
ATOM 772 C CA . ARG A 1 100 ? -5.168 -32 -12.609 1 49.81 100 ARG A CA 1
ATOM 773 C C . ARG A 1 100 ? -3.93 -31.203 -12.242 1 49.81 100 ARG A C 1
ATOM 775 O O . ARG A 1 100 ? -3.75 -30.828 -11.078 1 49.81 100 ARG A O 1
ATOM 782 N N . THR A 1 101 ? -2.66 -31.5 -12.898 1 60.31 101 THR A N 1
ATOM 783 C CA . THR A 1 101 ? -1.275 -31.078 -12.727 1 60.31 101 THR A CA 1
ATOM 784 C C . THR A 1 101 ? -1.05 -29.688 -13.336 1 60.31 101 THR A C 1
ATOM 786 O O . THR A 1 101 ? -1.624 -29.375 -14.375 1 60.31 101 THR A O 1
ATOM 789 N N . SER A 1 102 ? -0.956 -28.562 -12.656 1 73.44 102 SER A N 1
ATOM 790 C CA . SER A 1 102 ? -0.39 -27.312 -13.156 1 73.44 102 SER A CA 1
ATOM 791 C C . SER A 1 102 ? 1.063 -27.484 -13.578 1 73.44 102 SER A C 1
ATOM 793 O O . SER A 1 102 ? 1.656 -28.547 -13.344 1 73.44 102 SER A O 1
ATOM 795 N N . GLN A 1 103 ? 1.437 -26.703 -14.672 1 87 103 GLN A N 1
ATOM 796 C CA . GLN A 1 103 ? 2.84 -26.656 -15.07 1 87 103 GLN A CA 1
ATOM 797 C C . GLN A 1 103 ? 3.516 -25.391 -14.555 1 87 103 GLN A C 1
ATOM 799 O O . GLN A 1 103 ? 2.896 -24.312 -14.516 1 87 103 GLN A O 1
ATOM 804 N N . SER A 1 104 ? 4.691 -25.547 -14.086 1 92.38 104 SER A N 1
ATOM 805 C CA . SER A 1 104 ? 5.402 -24.359 -13.609 1 92.38 104 SER A CA 1
ATOM 806 C C . SER A 1 104 ? 6.836 -24.328 -14.133 1 92.38 104 SER A C 1
ATOM 808 O O . SER A 1 104 ? 7.336 -25.328 -14.648 1 92.38 104 SER A O 1
ATOM 810 N N . THR A 1 105 ? 7.398 -23.203 -14.203 1 95 105 THR A N 1
ATOM 811 C CA . THR A 1 105 ? 8.812 -23.016 -14.523 1 95 105 THR A CA 1
ATOM 812 C C . THR A 1 105 ? 9.398 -21.859 -13.719 1 95 105 THR A C 1
ATOM 814 O O . THR A 1 105 ? 8.672 -20.953 -13.305 1 95 105 THR A O 1
ATOM 817 N N . THR A 1 106 ? 10.703 -21.906 -13.484 1 95.81 106 THR A N 1
ATOM 818 C CA . THR A 1 106 ? 11.445 -20.844 -12.828 1 95.81 106 THR A CA 1
ATOM 819 C C . THR A 1 106 ? 12.188 -19.984 -13.852 1 95.81 106 THR A C 1
ATOM 821 O O . THR A 1 106 ? 12.781 -20.516 -14.789 1 95.81 106 THR A O 1
ATOM 824 N N . LEU A 1 107 ? 12.109 -18.75 -13.672 1 96.94 107 LEU A N 1
ATOM 825 C CA . LEU A 1 107 ? 12.742 -17.844 -14.617 1 96.94 107 LEU A CA 1
ATOM 826 C C . LEU A 1 107 ? 14.188 -17.547 -14.211 1 96.94 107 LEU A C 1
ATOM 828 O O . LEU A 1 107 ? 14.477 -17.422 -13.023 1 96.94 107 LEU A O 1
ATOM 832 N N . PRO A 1 108 ? 15.078 -17.422 -15.148 1 94.94 108 PRO A N 1
ATOM 833 C CA . PRO A 1 108 ? 16.469 -17.109 -14.828 1 94.94 108 PRO A CA 1
ATOM 834 C C . PRO A 1 108 ? 16.656 -15.672 -14.344 1 94.94 108 PRO A C 1
ATOM 836 O O . PRO A 1 108 ? 16.328 -14.727 -15.062 1 94.94 108 PRO A O 1
ATOM 839 N N . PRO A 1 109 ? 17.203 -15.477 -13.18 1 93.38 109 PRO A N 1
ATOM 840 C CA . PRO A 1 109 ? 17.359 -14.125 -12.633 1 93.38 109 PRO A CA 1
ATOM 841 C C . PRO A 1 109 ? 18.344 -13.281 -13.445 1 93.38 109 PRO A C 1
ATOM 843 O O . PRO A 1 109 ? 18.391 -12.062 -13.281 1 93.38 109 PRO A O 1
ATOM 846 N N . THR A 1 110 ? 19.125 -13.891 -14.344 1 93.94 110 THR A N 1
ATOM 847 C CA . THR A 1 110 ? 20.125 -13.172 -15.133 1 93.94 110 THR A CA 1
ATOM 848 C C . THR A 1 110 ? 19.469 -12.438 -16.297 1 93.94 110 THR A C 1
ATOM 850 O O . THR A 1 110 ? 20.078 -11.562 -16.922 1 93.94 110 THR A O 1
ATOM 853 N N . ASP A 1 111 ? 18.234 -12.906 -16.641 1 96.81 111 ASP A N 1
ATOM 854 C CA . ASP A 1 111 ? 17.516 -12.188 -17.688 1 96.81 111 ASP A CA 1
ATOM 855 C C . ASP A 1 111 ? 17.203 -10.758 -17.266 1 96.81 111 ASP A C 1
ATOM 857 O O . ASP A 1 111 ? 16.656 -10.531 -16.188 1 96.81 111 ASP A O 1
ATOM 861 N N . PRO A 1 112 ? 17.516 -9.742 -18.078 1 97.75 112 PRO A N 1
ATOM 862 C CA . PRO A 1 112 ? 17.375 -8.344 -17.672 1 97.75 112 PRO A CA 1
ATOM 863 C C . PRO A 1 112 ? 15.922 -7.969 -17.359 1 97.75 112 PRO A C 1
ATOM 865 O O . PRO A 1 112 ? 15.672 -7.145 -16.469 1 97.75 112 PRO A O 1
ATOM 868 N N . VAL A 1 113 ? 14.945 -8.445 -18.094 1 98.38 113 VAL A N 1
ATOM 869 C CA . VAL A 1 113 ? 13.539 -8.148 -17.844 1 98.38 113 VAL A CA 1
ATOM 870 C C . VAL A 1 113 ? 13.102 -8.766 -16.516 1 98.38 113 VAL A C 1
ATOM 872 O O . VAL A 1 113 ? 12.406 -8.117 -15.727 1 98.38 113 VAL A O 1
ATOM 875 N N . VAL A 1 114 ? 13.523 -10.016 -16.297 1 98.44 114 VAL A N 1
ATOM 876 C CA . VAL A 1 114 ? 13.227 -10.688 -15.031 1 98.44 114 VAL A CA 1
ATOM 877 C C . VAL A 1 114 ? 13.828 -9.898 -13.875 1 98.44 114 VAL A C 1
ATOM 879 O O . VAL A 1 114 ? 13.148 -9.648 -12.875 1 98.44 114 VAL A O 1
ATOM 882 N N . SER A 1 115 ? 15.062 -9.477 -14.062 1 98.12 115 SER A N 1
ATOM 883 C CA . SER A 1 115 ? 15.75 -8.695 -13.039 1 98.12 115 SER A CA 1
ATOM 884 C C . SER A 1 115 ? 15.023 -7.379 -12.773 1 98.12 115 SER A C 1
ATOM 886 O O . SER A 1 115 ? 14.938 -6.93 -11.625 1 98.12 115 SER A O 1
ATOM 888 N N . CYS A 1 116 ? 14.539 -6.793 -13.789 1 98.62 116 CYS A N 1
ATOM 889 C CA . CYS A 1 116 ? 13.797 -5.539 -13.648 1 98.62 116 CYS A CA 1
ATOM 890 C C . CYS A 1 116 ? 12.523 -5.742 -12.852 1 98.62 116 CYS A C 1
ATOM 892 O O . CYS A 1 116 ? 12.203 -4.949 -11.961 1 98.62 116 CYS A O 1
ATOM 894 N N . ILE A 1 117 ? 11.781 -6.762 -13.102 1 98.81 117 ILE A N 1
ATOM 895 C CA . ILE A 1 117 ? 10.539 -7.066 -12.398 1 98.81 117 ILE A CA 1
ATOM 896 C C . ILE A 1 117 ? 10.852 -7.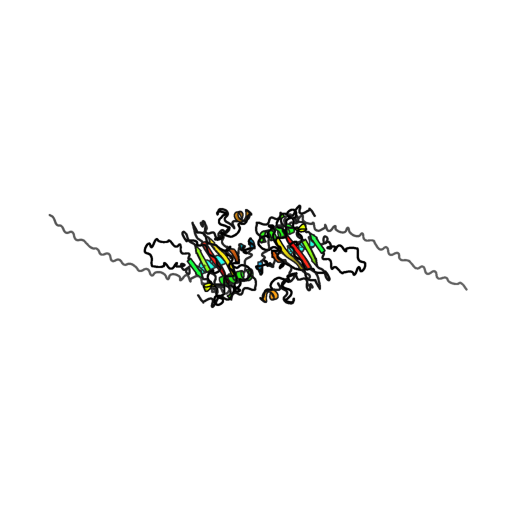375 -10.93 1 98.81 117 ILE A C 1
ATOM 898 O O . ILE A 1 117 ? 10.133 -6.934 -10.031 1 98.81 117 ILE A O 1
ATOM 902 N N . GLU A 1 118 ? 11.953 -8.094 -10.695 1 98.62 118 GLU A N 1
ATOM 903 C CA . GLU A 1 118 ? 12.398 -8.328 -9.32 1 98.62 118 GLU A CA 1
ATOM 904 C C . GLU A 1 118 ? 12.656 -7.012 -8.594 1 98.62 118 GLU A C 1
ATOM 906 O O . GLU A 1 118 ? 12.227 -6.832 -7.453 1 98.62 118 GLU A O 1
ATOM 911 N N . SER A 1 119 ? 13.344 -6.137 -9.273 1 98.38 119 SER A N 1
ATOM 912 C CA . SER A 1 119 ? 13.664 -4.848 -8.68 1 98.38 119 SER A CA 1
ATOM 913 C C . SER A 1 119 ? 12.398 -4.059 -8.359 1 98.38 119 SER A C 1
ATOM 915 O O . SER A 1 119 ? 12.32 -3.389 -7.324 1 98.38 119 SER A O 1
ATOM 917 N N . ARG A 1 120 ? 11.43 -4.121 -9.227 1 98.75 120 ARG A N 1
ATOM 918 C CA . ARG A 1 120 ? 10.156 -3.436 -9.016 1 98.75 120 ARG A CA 1
ATOM 919 C C . ARG A 1 120 ? 9.461 -3.959 -7.762 1 98.75 120 ARG A C 1
ATOM 921 O O . ARG A 1 120 ? 8.977 -3.178 -6.938 1 98.75 120 ARG A O 1
ATOM 928 N N . ALA A 1 121 ? 9.43 -5.273 -7.656 1 98.81 121 ALA A N 1
ATOM 929 C CA . ALA A 1 121 ? 8.82 -5.902 -6.484 1 98.81 121 ALA A CA 1
ATOM 930 C C . ALA A 1 121 ? 9.555 -5.508 -5.207 1 98.81 121 ALA A C 1
ATOM 932 O O . ALA A 1 121 ? 8.93 -5.254 -4.176 1 98.81 121 ALA A O 1
ATOM 933 N N . LEU A 1 122 ? 10.859 -5.469 -5.305 1 98.5 122 LEU A N 1
ATOM 934 C CA . LEU A 1 122 ? 11.672 -5.094 -4.152 1 98.5 122 LEU A CA 1
ATOM 935 C C . LEU A 1 122 ? 11.414 -3.645 -3.754 1 98.5 122 LEU A C 1
ATOM 937 O O . LEU A 1 122 ? 11.227 -3.344 -2.572 1 98.5 122 LEU A O 1
ATOM 941 N N . LEU A 1 123 ? 11.391 -2.773 -4.719 1 98.44 123 LEU A N 1
ATOM 942 C CA . LEU A 1 123 ? 11.125 -1.366 -4.438 1 98.44 123 LEU A CA 1
ATOM 943 C C . LEU A 1 123 ? 9.75 -1.188 -3.803 1 98.44 123 LEU A C 1
ATOM 945 O O . LEU A 1 123 ? 9.602 -0.421 -2.85 1 98.44 123 LEU A O 1
ATOM 949 N N . PHE A 1 124 ? 8.781 -1.886 -4.309 1 98.81 124 PHE A N 1
ATOM 950 C CA . PHE A 1 124 ? 7.422 -1.843 -3.787 1 98.81 124 PHE A CA 1
ATOM 951 C C . PHE A 1 124 ? 7.398 -2.188 -2.303 1 98.81 124 PHE A C 1
ATOM 953 O O . PHE A 1 124 ? 6.684 -1.556 -1.524 1 98.81 124 PHE A O 1
ATOM 960 N N . GLN A 1 125 ? 8.242 -3.082 -1.912 1 98.44 125 GLN A N 1
ATOM 961 C CA . GLN A 1 125 ? 8.227 -3.623 -0.557 1 98.44 125 GLN A CA 1
ATOM 962 C C . GLN A 1 125 ? 9.117 -2.801 0.37 1 98.44 125 GLN A C 1
ATOM 964 O O . GLN A 1 125 ? 9.195 -3.076 1.568 1 98.44 125 GLN A O 1
ATOM 969 N N . GLY A 1 126 ? 9.781 -1.78 -0.138 1 97.62 126 GLY A N 1
ATOM 970 C CA . GLY A 1 126 ? 10.703 -0.976 0.647 1 97.62 126 GLY A CA 1
ATOM 971 C C . GLY A 1 126 ? 12.141 -1.446 0.542 1 97.62 126 GLY A C 1
ATOM 972 O O . GLY A 1 126 ? 12.43 -2.449 -0.116 1 97.62 126 GLY A O 1
ATOM 973 N N . TYR A 1 127 ? 13.023 -0.813 1.194 1 97.19 127 TYR A N 1
ATOM 974 C CA . TYR A 1 127 ? 14.445 -1.046 0.963 1 97.19 127 TYR A CA 1
ATOM 975 C C . TYR A 1 127 ? 14.984 -2.121 1.902 1 97.19 127 TYR A C 1
ATOM 977 O O . TYR A 1 127 ? 16.094 -2.637 1.7 1 97.19 127 TYR A O 1
ATOM 985 N N . ASP A 1 128 ? 14.258 -2.533 2.834 1 96.12 128 ASP A N 1
ATOM 986 C CA . ASP A 1 128 ? 14.773 -3.451 3.844 1 96.12 128 ASP A CA 1
ATOM 987 C C . ASP A 1 128 ? 14.742 -4.895 3.342 1 96.12 128 ASP A C 1
ATOM 989 O O . ASP A 1 128 ? 15.211 -5.805 4.027 1 96.12 128 ASP A O 1
ATOM 993 N N . THR A 1 129 ? 14.203 -5.133 2.186 1 95.12 129 THR A N 1
ATOM 994 C CA . THR A 1 129 ? 14.172 -6.469 1.597 1 95.12 129 THR A CA 1
ATOM 995 C C . THR A 1 129 ? 15.258 -6.617 0.534 1 95.12 129 THR A C 1
ATOM 997 O O . THR A 1 129 ? 15.086 -6.176 -0.604 1 95.12 129 THR A O 1
ATOM 1000 N N . PRO A 1 130 ? 16.312 -7.273 0.865 1 95.25 130 PRO A N 1
ATOM 1001 C CA . PRO A 1 130 ? 17.359 -7.461 -0.146 1 95.25 130 PRO A CA 1
ATOM 1002 C C . PRO A 1 130 ? 16.953 -8.469 -1.225 1 95.25 130 PRO A C 1
ATOM 1004 O O . PRO A 1 130 ? 16.094 -9.32 -0.994 1 95.25 130 PRO A O 1
ATOM 1007 N N . ARG A 1 131 ? 17.547 -8.398 -2.32 1 96.44 131 ARG A N 1
ATOM 1008 C CA . ARG A 1 131 ? 17.266 -9.281 -3.449 1 96.44 131 ARG A CA 1
ATOM 1009 C C . ARG A 1 131 ? 17.469 -10.742 -3.07 1 96.44 131 ARG A C 1
ATOM 1011 O O . ARG A 1 131 ? 16.766 -11.625 -3.562 1 96.44 131 ARG A O 1
ATOM 1018 N N . SER A 1 132 ? 18.453 -10.984 -2.166 1 96.12 132 SER A N 1
ATOM 1019 C CA . SER A 1 132 ? 18.781 -12.344 -1.753 1 96.12 132 SER A CA 1
ATOM 1020 C C . SER A 1 132 ? 17.609 -13 -1.036 1 96.12 132 SER A C 1
ATOM 1022 O O . SER A 1 132 ? 17.594 -14.211 -0.822 1 96.12 132 SER A O 1
ATOM 1024 N N . HIS A 1 133 ? 16.609 -12.234 -0.654 1 96.94 133 HIS A N 1
ATOM 1025 C CA . HIS A 1 133 ? 15.445 -12.781 0.045 1 96.94 133 HIS A CA 1
ATOM 1026 C C . HIS A 1 133 ? 14.375 -13.242 -0.938 1 96.94 133 HIS A C 1
ATOM 1028 O O . HIS A 1 133 ? 13.398 -13.883 -0.543 1 96.94 133 HIS A O 1
ATOM 1034 N N . LEU A 1 134 ? 14.539 -12.875 -2.217 1 97.44 134 LEU A N 1
ATOM 1035 C CA . LEU A 1 134 ? 13.555 -13.234 -3.23 1 97.44 134 LEU A CA 1
ATOM 1036 C C . LEU A 1 134 ? 13.812 -14.648 -3.752 1 97.44 134 LEU A C 1
ATOM 1038 O O . LEU A 1 134 ? 14.938 -14.984 -4.121 1 97.44 134 LEU A O 1
ATOM 1042 N N . GLU A 1 135 ? 12.766 -15.43 -3.734 1 96.44 135 GLU A N 1
ATOM 1043 C CA . GLU A 1 135 ? 12.836 -16.656 -4.52 1 96.44 135 GLU A CA 1
ATOM 1044 C C . GLU A 1 135 ? 12.812 -16.359 -6.016 1 96.44 135 GLU A C 1
ATOM 1046 O O . GLU A 1 135 ? 12.312 -15.312 -6.438 1 96.44 135 GLU A O 1
ATOM 1051 N N . PRO A 1 136 ? 13.391 -17.281 -6.793 1 96.06 136 PRO A N 1
ATOM 1052 C CA . PRO A 1 136 ? 13.266 -17.062 -8.234 1 96.06 136 PRO A CA 1
ATOM 1053 C C . PRO A 1 136 ? 11.82 -16.906 -8.695 1 96.06 136 PRO A C 1
ATOM 1055 O O . PRO A 1 136 ? 10.938 -17.594 -8.188 1 96.06 136 PRO A O 1
ATOM 1058 N N . LEU A 1 137 ? 11.633 -16.016 -9.633 1 98.19 137 LEU A N 1
ATOM 1059 C CA . LEU A 1 137 ? 10.281 -15.828 -10.148 1 98.19 137 LEU A CA 1
ATOM 1060 C C . LEU A 1 137 ? 9.773 -17.109 -10.797 1 98.19 137 LEU A C 1
ATOM 1062 O O . LEU A 1 137 ? 10.516 -17.797 -11.492 1 98.19 137 LEU A O 1
ATOM 1066 N N . GLN A 1 138 ? 8.508 -17.391 -10.57 1 97.25 138 GLN A N 1
ATOM 1067 C CA . GLN A 1 138 ? 7.93 -18.641 -11.07 1 97.25 138 GLN A CA 1
ATOM 1068 C C . GLN A 1 138 ? 6.68 -18.359 -11.898 1 97.25 138 GLN A C 1
ATOM 1070 O O . GLN A 1 138 ? 5.785 -17.641 -11.469 1 97.25 138 GLN A O 1
ATOM 1075 N N . LEU A 1 139 ? 6.68 -18.891 -13.086 1 97.25 139 LEU A N 1
ATOM 1076 C CA . LEU A 1 139 ? 5.461 -18.875 -13.883 1 97.25 139 LEU A CA 1
ATOM 1077 C C . LEU A 1 139 ? 4.668 -20.156 -13.68 1 97.25 139 LEU A C 1
ATOM 1079 O O . LEU A 1 139 ? 5.25 -21.25 -13.547 1 97.25 139 LEU A O 1
ATOM 1083 N N . VAL A 1 140 ? 3.395 -20.031 -13.672 1 94 140 VAL A N 1
ATOM 1084 C CA . VAL A 1 140 ? 2.492 -21.172 -13.562 1 94 140 VAL A CA 1
ATOM 1085 C C . VAL A 1 140 ? 1.449 -21.109 -14.68 1 94 140 VAL A C 1
ATOM 1087 O O . VAL A 1 140 ? 0.818 -20.078 -14.891 1 94 140 VAL A O 1
ATOM 1090 N N . LYS A 1 141 ? 1.297 -22.141 -15.328 1 91.56 141 LYS A N 1
ATOM 1091 C CA . LYS A 1 141 ? 0.338 -22.266 -16.422 1 91.56 141 LYS A CA 1
ATOM 1092 C C . LYS A 1 141 ? -0.877 -23.094 -16 1 91.56 141 LYS A C 1
ATOM 1094 O O . LYS A 1 141 ? -0.734 -24.141 -15.383 1 91.56 141 LYS A O 1
ATOM 1099 N N . TYR A 1 142 ? -2.002 -22.5 -16.281 1 86.12 142 TYR A N 1
ATOM 1100 C CA . TYR A 1 142 ? -3.268 -23.156 -15.984 1 86.12 142 TYR A CA 1
ATOM 1101 C C . TYR A 1 142 ? -4.023 -23.5 -17.266 1 86.12 142 TYR A C 1
ATOM 1103 O O . TYR A 1 142 ? -4.227 -22.641 -18.125 1 86.12 142 TYR A O 1
ATOM 1111 N N . GLY A 1 143 ? -4.285 -24.766 -17.406 1 80.94 143 GLY A N 1
ATOM 1112 C CA . GLY A 1 143 ? -5.129 -25.219 -18.5 1 80.94 143 GLY A CA 1
ATOM 1113 C C . GLY A 1 143 ? -6.488 -25.719 -18.047 1 80.94 143 GLY A C 1
ATOM 1114 O O . GLY A 1 143 ? -6.773 -25.75 -16.844 1 80.94 143 GLY A O 1
ATOM 1115 N N . PRO A 1 144 ? -7.184 -26.062 -19.125 1 76.94 144 PRO A N 1
ATOM 1116 C CA . PRO A 1 144 ? -8.508 -26.594 -18.766 1 76.94 144 PRO A CA 1
ATOM 1117 C C . PRO A 1 144 ? -8.43 -27.859 -17.938 1 76.94 144 PRO A C 1
ATOM 1119 O O . PRO A 1 144 ? -7.547 -28.703 -18.156 1 76.94 144 PRO A O 1
ATOM 1122 N N . THR A 1 145 ? -9.242 -28.125 -16.859 1 66.06 145 THR A N 1
ATOM 1123 C CA . THR A 1 145 ? -9.43 -29.344 -16.094 1 66.06 145 THR A CA 1
ATOM 1124 C C . THR A 1 145 ? -8.383 -29.453 -14.984 1 66.06 145 THR A C 1
ATOM 1126 O O . THR A 1 145 ? -8.273 -30.484 -14.312 1 66.06 145 THR A O 1
ATOM 1129 N N . GLU A 1 146 ? -7.527 -28.438 -14.977 1 64.62 146 GLU A N 1
ATOM 1130 C CA . GLU A 1 146 ? -6.543 -28.531 -13.906 1 64.62 146 GLU A CA 1
ATOM 1131 C C . GLU A 1 146 ? -7.18 -28.266 -12.547 1 64.62 146 GLU A C 1
ATOM 1133 O O . GLU A 1 146 ? -8.109 -27.453 -12.445 1 64.62 146 GLU A O 1
ATOM 1138 N N . HIS A 1 147 ? -6.699 -29.172 -11.617 1 61.78 147 HIS A N 1
ATOM 1139 C CA . HIS A 1 147 ? -7.23 -29.078 -10.266 1 61.78 147 HIS A CA 1
ATOM 1140 C C . HIS A 1 147 ? -6.625 -27.891 -9.516 1 61.78 147 HIS A C 1
ATOM 1142 O O . HIS A 1 147 ? -5.512 -27.453 -9.828 1 61.78 147 HIS A O 1
ATOM 1148 N N . TYR A 1 148 ? -7.602 -27.312 -8.719 1 73.25 148 TYR A N 1
ATOM 1149 C CA . TYR A 1 148 ? -7.145 -26.234 -7.863 1 73.25 148 TYR A CA 1
ATOM 1150 C C . TYR A 1 148 ? -7.164 -26.656 -6.398 1 73.25 148 TYR A C 1
ATOM 1152 O O . TYR A 1 148 ? -7.953 -27.516 -6 1 73.25 148 TYR A O 1
ATOM 1160 N N . HIS A 1 149 ? -6.137 -26.328 -5.676 1 85 149 HIS A N 1
ATOM 1161 C CA . HIS A 1 149 ? -6.039 -26.594 -4.246 1 85 149 HIS A CA 1
ATOM 1162 C C . HIS A 1 149 ? -5.785 -25.312 -3.457 1 85 149 HIS A C 1
ATOM 1164 O O . HIS A 1 149 ? -4.992 -24.469 -3.875 1 85 149 HIS A O 1
ATOM 1170 N N . PHE A 1 150 ? -6.531 -25.266 -2.389 1 92.44 150 PHE A N 1
ATOM 1171 C CA . PHE A 1 150 ? -6.273 -24.172 -1.461 1 92.44 150 PHE A CA 1
ATOM 1172 C C . PHE A 1 150 ? -4.945 -24.359 -0.746 1 92.44 150 PHE A C 1
ATOM 1174 O O . PHE A 1 150 ? -4.613 -25.484 -0.339 1 92.44 150 PHE A O 1
ATOM 1181 N N . HIS A 1 151 ? -4.184 -23.328 -0.656 1 94.81 151 HIS A N 1
ATOM 1182 C CA . HIS A 1 151 ? -2.891 -23.375 0.019 1 94.81 151 HIS A CA 1
ATOM 1183 C C . HIS A 1 151 ? -2.498 -21.984 0.539 1 94.81 151 HIS A C 1
ATOM 1185 O O . HIS A 1 151 ? -3.141 -20.984 0.209 1 94.81 151 HIS A O 1
ATOM 1191 N N . THR A 1 152 ? -1.59 -22 1.427 1 97.25 152 THR A N 1
ATOM 1192 C CA . THR A 1 152 ? -0.91 -20.766 1.817 1 97.25 152 THR A CA 1
ATOM 1193 C C . THR A 1 152 ? 0.479 -20.688 1.188 1 97.25 152 THR A C 1
ATOM 1195 O O . THR A 1 152 ? 1.099 -21.719 0.919 1 97.25 152 THR A O 1
ATOM 1198 N N . ASP A 1 153 ? 0.914 -19.531 0.952 1 97.56 153 ASP A N 1
ATOM 1199 C CA . ASP A 1 153 ? 2.277 -19.391 0.451 1 97.56 153 ASP A CA 1
ATOM 1200 C C . ASP A 1 153 ? 3.295 -19.562 1.577 1 97.56 153 ASP A C 1
ATOM 1202 O O . ASP A 1 153 ? 4.453 -19.906 1.33 1 97.56 153 ASP A O 1
ATOM 1206 N N . TRP A 1 154 ? 2.883 -19.078 2.775 1 97.25 154 TRP A N 1
ATOM 1207 C CA . TRP A 1 154 ? 3.76 -19.391 3.9 1 97.25 154 TRP A CA 1
ATOM 1208 C C . TRP A 1 154 ? 3.758 -20.891 4.203 1 97.25 154 TRP A C 1
ATOM 1210 O O . TRP A 1 154 ? 2.773 -21.578 3.936 1 97.25 154 TRP A O 1
ATOM 1220 N N . PHE A 1 155 ? 4.816 -21.344 4.758 1 94.81 155 PHE A N 1
ATOM 1221 C CA . PHE A 1 155 ? 4.992 -22.766 5.004 1 94.81 155 PHE A CA 1
ATOM 1222 C C . PHE A 1 155 ? 4.391 -23.172 6.348 1 94.81 155 PHE A C 1
ATOM 1224 O O . PHE A 1 155 ? 4.676 -22.531 7.371 1 94.81 155 PHE A O 1
ATOM 1231 N N . THR A 1 156 ? 3.672 -24.188 6.301 1 91.56 156 THR A N 1
ATOM 1232 C CA . THR A 1 156 ? 3.064 -24.703 7.523 1 91.56 156 THR A CA 1
ATOM 1233 C C . THR A 1 156 ? 4.023 -25.641 8.25 1 91.56 156 THR A C 1
ATOM 1235 O O . THR A 1 156 ? 3.959 -25.781 9.469 1 91.56 156 THR A O 1
ATOM 1238 N N . SER A 1 157 ? 4.852 -26.266 7.492 1 88.56 157 SER A N 1
ATOM 1239 C CA . SER A 1 157 ? 5.848 -27.156 8.062 1 88.56 157 SER A CA 1
ATOM 1240 C C . SER A 1 157 ? 7.133 -26.406 8.406 1 88.56 157 SER A C 1
ATOM 1242 O O . SER A 1 157 ? 7.719 -25.75 7.547 1 88.56 157 SER A O 1
ATOM 1244 N N . PRO A 1 158 ? 7.586 -26.625 9.555 1 84.25 158 PRO A N 1
ATOM 1245 C CA . PRO A 1 158 ? 8.852 -25.984 9.922 1 84.25 158 PRO A CA 1
ATOM 1246 C C . PRO A 1 158 ? 10.023 -26.453 9.062 1 84.25 158 PRO A C 1
ATOM 1248 O O . PRO A 1 158 ? 11.023 -25.734 8.938 1 84.25 158 PRO A O 1
ATOM 1251 N N . ALA A 1 159 ? 9.898 -27.578 8.516 1 83.5 159 ALA A N 1
ATOM 1252 C CA . ALA A 1 159 ? 10.977 -28.141 7.711 1 83.5 159 ALA A CA 1
ATOM 1253 C C . ALA A 1 159 ? 11.281 -27.266 6.5 1 83.5 159 ALA A C 1
ATOM 1255 O O . ALA A 1 159 ? 12.406 -27.234 6.008 1 83.5 159 ALA A O 1
ATOM 1256 N N . HIS A 1 160 ? 10.305 -26.531 6.078 1 85.12 160 HIS A N 1
ATOM 1257 C CA . HIS A 1 160 ? 10.469 -25.734 4.867 1 85.12 160 HIS A CA 1
ATOM 1258 C C . HIS A 1 160 ? 10.773 -24.281 5.199 1 85.12 160 HIS A C 1
ATOM 1260 O O . HIS A 1 160 ? 11.008 -23.469 4.301 1 85.12 160 HIS A O 1
ATOM 1266 N N . SER A 1 161 ? 10.812 -23.953 6.48 1 86.81 161 SER A N 1
ATOM 1267 C CA . SER A 1 161 ? 10.961 -22.547 6.875 1 86.81 161 SER A CA 1
ATOM 1268 C C . SER A 1 161 ? 12.133 -22.359 7.824 1 86.81 161 SER A C 1
ATOM 1270 O O . SER A 1 161 ? 12.102 -21.5 8.703 1 86.81 161 SER A O 1
ATOM 1272 N N . SER A 1 162 ? 13.109 -23.25 7.672 1 86.62 162 SER A N 1
ATOM 1273 C CA . SER A 1 162 ? 14.297 -23.078 8.492 1 86.62 162 SER A CA 1
ATOM 1274 C C . SER A 1 162 ? 15.086 -21.844 8.086 1 86.62 162 SER A C 1
ATOM 1276 O O . SER A 1 162 ? 15.031 -21.422 6.93 1 86.62 162 SER A O 1
ATOM 1278 N N . PRO A 1 163 ? 15.805 -21.297 9.047 1 85.94 163 PRO A N 1
ATOM 1279 C CA . PRO A 1 163 ? 16.609 -20.125 8.719 1 85.94 163 PRO A CA 1
ATOM 1280 C C . PRO A 1 163 ? 17.594 -20.391 7.582 1 85.94 163 PRO A C 1
ATOM 1282 O O . PRO A 1 163 ? 17.859 -19.5 6.773 1 85.94 163 PRO A O 1
ATOM 1285 N N . SER A 1 164 ? 18.125 -21.562 7.473 1 87.19 164 SER A N 1
ATOM 1286 C CA . SER A 1 164 ? 19.094 -21.891 6.434 1 87.19 164 SER A CA 1
ATOM 1287 C C . SER A 1 164 ? 18.438 -21.891 5.055 1 87.19 164 SER A C 1
ATOM 1289 O O . SER A 1 164 ? 19.141 -21.781 4.039 1 87.19 164 SER A O 1
ATOM 1291 N N . GLN A 1 165 ? 17.094 -21.953 5.062 1 89.25 165 GLN A N 1
ATOM 1292 C CA . GLN A 1 165 ? 16.359 -21.938 3.801 1 89.25 165 GLN A CA 1
ATOM 1293 C C . GLN A 1 165 ? 15.711 -20.578 3.555 1 89.25 165 GLN A C 1
ATOM 1295 O O . GLN A 1 165 ? 14.859 -20.438 2.674 1 89.25 165 GLN A O 1
ATOM 1300 N N . GLY A 1 166 ? 16.016 -19.656 4.371 1 93 166 GLY A N 1
ATOM 1301 C CA . GLY A 1 166 ? 15.5 -18.312 4.18 1 93 166 GLY A CA 1
ATOM 1302 C C . GLY A 1 166 ? 14.305 -18 5.07 1 93 166 GLY A C 1
ATOM 1303 O O . GLY A 1 166 ? 13.648 -16.969 4.906 1 93 166 GLY A O 1
ATOM 1304 N N . GLY A 1 167 ? 13.984 -18.953 6 1 94.62 167 GLY A N 1
ATOM 1305 C CA . GLY A 1 167 ? 12.82 -18.719 6.832 1 94.62 167 GLY A CA 1
ATOM 1306 C C . GLY A 1 167 ? 11.508 -18.844 6.07 1 94.62 167 GLY A C 1
ATOM 1307 O O . GLY A 1 167 ? 11.445 -19.516 5.043 1 94.62 167 GLY A O 1
ATOM 1308 N N . ASN A 1 168 ? 10.422 -18.312 6.598 1 96.38 168 ASN A N 1
ATOM 1309 C CA . ASN A 1 168 ? 9.109 -18.406 5.965 1 96.38 168 ASN A CA 1
ATOM 1310 C C . ASN A 1 168 ? 8.906 -17.297 4.93 1 96.38 168 ASN A C 1
ATOM 1312 O O . ASN A 1 168 ? 9.711 -16.359 4.844 1 96.38 168 ASN A O 1
ATOM 1316 N N . ARG A 1 169 ? 7.93 -17.484 4.094 1 97.62 169 ARG A N 1
ATOM 1317 C CA . ARG A 1 169 ? 7.586 -16.453 3.117 1 97.62 169 ARG A CA 1
ATOM 1318 C C . ARG A 1 169 ? 6.84 -15.297 3.775 1 97.62 169 ARG A C 1
ATOM 1320 O O . ARG A 1 169 ? 5.746 -15.484 4.312 1 97.62 169 ARG A O 1
ATOM 1327 N N . VAL A 1 170 ? 7.41 -14.117 3.674 1 97.94 170 VAL A N 1
ATOM 1328 C CA . VAL A 1 170 ? 6.848 -12.922 4.297 1 97.94 170 VAL A CA 1
ATOM 1329 C C . VAL A 1 170 ? 5.723 -12.367 3.43 1 97.94 170 VAL A C 1
ATOM 1331 O O . VAL A 1 170 ? 4.637 -12.07 3.926 1 97.94 170 VAL A O 1
ATOM 1334 N N . SER A 1 171 ? 5.965 -12.273 2.158 1 98.69 171 SER A N 1
ATOM 1335 C CA . SER A 1 171 ? 5.004 -11.648 1.259 1 98.69 171 SER A CA 1
ATOM 1336 C C . SER A 1 171 ? 4.973 -12.352 -0.093 1 98.69 171 SER A C 1
ATOM 1338 O O . SER A 1 171 ? 5.875 -13.125 -0.419 1 98.69 171 SER A O 1
ATOM 1340 N N . SER A 1 172 ? 3.896 -12.086 -0.805 1 98.88 172 SER A N 1
ATOM 1341 C CA . SER A 1 172 ? 3.68 -12.672 -2.127 1 98.88 172 SER A CA 1
ATOM 1342 C C . SER A 1 172 ? 3.094 -11.641 -3.092 1 98.88 172 SER A C 1
ATOM 1344 O O . SER A 1 172 ? 2.287 -10.797 -2.695 1 98.88 172 SER A O 1
ATOM 1346 N N . PHE A 1 173 ? 3.578 -11.688 -4.297 1 98.94 173 PHE A N 1
ATOM 1347 C CA . PHE A 1 173 ? 2.855 -11.141 -5.438 1 98.94 173 PHE A CA 1
ATOM 1348 C C . PHE A 1 173 ? 2.344 -12.258 -6.34 1 98.94 173 PHE A C 1
ATOM 1350 O O . PHE A 1 173 ? 3.051 -13.234 -6.586 1 98.94 173 PHE A O 1
ATOM 1357 N N . PHE A 1 174 ? 1.181 -12.133 -6.805 1 98.81 174 PHE A N 1
ATOM 1358 C CA . PHE A 1 174 ? 0.705 -12.922 -7.934 1 98.81 174 PHE A CA 1
ATOM 1359 C C . PHE A 1 174 ? 0.27 -12.023 -9.086 1 98.81 174 PHE A C 1
ATOM 1361 O O . PHE A 1 174 ? -0.65 -11.219 -8.93 1 98.81 174 PHE A O 1
ATOM 1368 N N . ALA A 1 175 ? 0.941 -12.156 -10.195 1 98.88 175 ALA A N 1
ATOM 1369 C CA . ALA A 1 175 ? 0.663 -11.32 -11.359 1 98.88 175 ALA A CA 1
ATOM 1370 C C . ALA A 1 175 ? 0.145 -12.156 -12.531 1 98.88 175 ALA A C 1
ATOM 1372 O O . ALA A 1 175 ? 0.561 -13.305 -12.711 1 98.88 175 ALA A O 1
ATOM 1373 N N . TYR A 1 176 ? -0.692 -11.578 -13.305 1 98.5 176 TYR A N 1
ATOM 1374 C CA . TYR A 1 176 ? -1.242 -12.258 -14.469 1 98.5 176 TYR A CA 1
ATOM 1375 C C . TYR A 1 176 ? -0.456 -11.906 -15.727 1 98.5 176 TYR A C 1
ATOM 1377 O O . TYR A 1 176 ? -0.464 -10.758 -16.172 1 98.5 176 TYR A O 1
ATOM 1385 N N . ILE A 1 177 ? 0.118 -12.906 -16.312 1 98.75 177 ILE A N 1
ATOM 1386 C CA . ILE A 1 177 ? 1.045 -12.703 -17.422 1 98.75 177 ILE A CA 1
ATOM 1387 C C . ILE A 1 177 ? 0.314 -12.898 -18.75 1 98.75 177 ILE A C 1
ATOM 1389 O O . ILE A 1 177 ? 0.532 -12.141 -19.688 1 98.75 177 ILE A O 1
ATOM 1393 N N . TYR A 1 178 ? -0.524 -13.891 -18.781 1 98.06 178 TYR A N 1
ATOM 1394 C CA . TYR A 1 178 ? -1.312 -14.188 -19.969 1 98.06 178 TYR A CA 1
ATOM 1395 C C . TYR A 1 178 ? -2.695 -14.703 -19.594 1 98.06 178 TYR A C 1
ATOM 1397 O O . TYR A 1 178 ? -2.834 -15.523 -18.688 1 98.06 178 TYR A O 1
ATOM 1405 N N . VAL A 1 179 ? -3.658 -14.156 -20.281 1 97.25 179 VAL A N 1
ATOM 1406 C CA . VAL A 1 179 ? -5.039 -14.617 -20.172 1 97.25 179 VAL A CA 1
ATOM 1407 C C . VAL A 1 179 ? -5.672 -14.695 -21.562 1 97.25 179 VAL A C 1
ATOM 1409 O O . VAL A 1 179 ? -5.879 -13.664 -22.219 1 97.25 179 VAL A O 1
ATOM 1412 N N . ALA A 1 180 ? -5.988 -15.867 -21.922 1 96.12 180 ALA A N 1
ATOM 1413 C CA . ALA A 1 180 ? -6.59 -16.047 -23.234 1 96.12 180 ALA A CA 1
ATOM 1414 C C . ALA A 1 180 ? -7.902 -15.266 -23.344 1 96.12 180 ALA A C 1
ATOM 1416 O O . ALA A 1 180 ? -8.625 -15.125 -22.359 1 96.12 180 ALA A O 1
ATOM 1417 N N . ASN A 1 181 ? -8.227 -14.828 -24.516 1 94.31 181 ASN A N 1
ATOM 1418 C CA . ASN A 1 181 ? -9.422 -14.023 -24.75 1 94.31 181 ASN A CA 1
ATOM 1419 C C . ASN A 1 181 ? -10.688 -14.805 -24.406 1 94.31 181 ASN A C 1
ATOM 1421 O O . ASN A 1 181 ? -11.695 -14.211 -24 1 94.31 181 ASN A O 1
ATOM 1425 N N . ASP A 1 182 ? -10.633 -16.109 -24.562 1 93.44 182 ASP A N 1
ATOM 1426 C CA . ASP A 1 182 ? -11.812 -16.938 -24.328 1 93.44 182 ASP A CA 1
ATOM 1427 C C . ASP A 1 182 ? -11.758 -17.578 -22.938 1 93.44 182 ASP A C 1
ATOM 1429 O O . ASP A 1 182 ? -12.445 -18.578 -22.688 1 93.44 182 ASP A O 1
ATOM 1433 N N . THR A 1 183 ? -10.938 -17.016 -22.062 1 92.75 183 THR A N 1
ATOM 1434 C CA . THR A 1 183 ? -10.773 -17.594 -20.734 1 92.75 183 THR A CA 1
ATOM 1435 C C . THR A 1 183 ? -12.047 -17.422 -19.906 1 92.75 183 THR A C 1
ATOM 1437 O O . THR A 1 183 ? -12.617 -16.328 -19.859 1 92.75 183 THR A O 1
ATOM 1440 N N . THR A 1 184 ? -12.555 -18.5 -19.391 1 91.56 184 THR A N 1
ATOM 1441 C CA . THR A 1 184 ? -13.609 -18.5 -18.391 1 91.56 184 THR A CA 1
ATOM 1442 C C . THR A 1 184 ? -13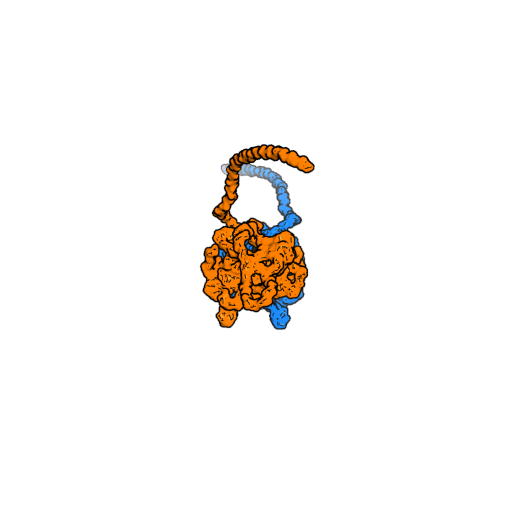.109 -19.109 -17.078 1 91.56 184 THR A C 1
ATOM 1444 O O . THR A 1 184 ? -12.336 -20.078 -17.094 1 91.56 184 THR A O 1
ATOM 1447 N N . GLY A 1 185 ? -13.539 -18.469 -15.945 1 90.12 185 GLY A N 1
ATOM 1448 C CA . GLY A 1 185 ? -12.977 -18.875 -14.672 1 90.12 185 GLY A CA 1
ATOM 1449 C C . GLY A 1 185 ? -11.547 -18.406 -14.469 1 90.12 185 GLY A C 1
ATOM 1450 O O . GLY A 1 185 ? -11.18 -17.328 -14.938 1 90.12 185 GLY A O 1
ATOM 1451 N N . GLY A 1 186 ? -10.781 -19.094 -13.609 1 91.5 186 GLY A N 1
ATOM 1452 C CA . GLY A 1 186 ? -9.352 -18.875 -13.469 1 91.5 186 GLY A CA 1
ATOM 1453 C C . GLY A 1 186 ? -9.008 -17.781 -12.477 1 91.5 186 GLY A C 1
ATOM 1454 O O . GLY A 1 186 ? -7.848 -17.359 -12.391 1 91.5 186 GLY A O 1
ATOM 1455 N N . GLY A 1 187 ? -9.953 -17.281 -11.766 1 94.19 187 GLY A N 1
ATOM 1456 C CA . GLY A 1 187 ? -9.664 -16.281 -10.742 1 94.19 187 GLY A CA 1
ATOM 1457 C C . GLY A 1 187 ? -8.844 -16.828 -9.594 1 94.19 187 GLY A C 1
ATOM 1458 O O . GLY A 1 187 ? -8.641 -18.031 -9.484 1 94.19 187 GLY A O 1
ATOM 1459 N N . THR A 1 188 ? -8.273 -15.984 -8.828 1 95.94 188 THR A N 1
ATOM 1460 C CA . THR A 1 188 ? -7.582 -16.328 -7.586 1 95.94 188 THR A CA 1
ATOM 1461 C C . THR A 1 188 ? -8.469 -16.047 -6.379 1 95.94 188 THR A C 1
ATOM 1463 O O . THR A 1 188 ? -8.797 -14.883 -6.109 1 95.94 188 THR A O 1
ATOM 1466 N N . ASN A 1 189 ? -8.812 -17.078 -5.66 1 96.19 189 ASN A N 1
ATOM 1467 C CA . ASN A 1 189 ? -9.797 -16.953 -4.59 1 96.19 189 ASN A CA 1
ATOM 1468 C C . ASN A 1 189 ? -9.141 -16.984 -3.213 1 96.19 189 ASN A C 1
ATOM 1470 O O . ASN A 1 189 ? -8.273 -17.828 -2.949 1 96.19 189 ASN A O 1
ATOM 1474 N N . PHE A 1 190 ? -9.5 -16.047 -2.426 1 97.81 190 PHE A N 1
ATOM 1475 C CA . PHE A 1 190 ? -9.188 -15.992 -1.003 1 97.81 190 PHE A CA 1
ATOM 1476 C C . PHE A 1 190 ? -10.453 -16.188 -0.165 1 97.81 190 PHE A C 1
ATOM 1478 O O . PHE A 1 190 ? -11.133 -15.211 0.16 1 97.81 190 PHE A O 1
ATOM 1485 N N . PRO A 1 191 ? -10.711 -17.344 0.292 1 96.88 191 PRO A N 1
ATOM 1486 C CA . PRO A 1 191 ? -12.008 -17.641 0.902 1 96.88 191 PRO A CA 1
ATOM 1487 C C . PRO A 1 191 ? -12.172 -17.016 2.281 1 96.88 191 PRO A C 1
ATOM 1489 O O . PRO A 1 191 ? -13.297 -16.859 2.766 1 96.88 191 PRO A O 1
ATOM 1492 N N . ARG A 1 192 ? -11.055 -16.656 2.922 1 97.06 192 ARG A N 1
ATOM 1493 C CA . ARG A 1 192 ? -11.141 -16.172 4.293 1 97.06 192 ARG A CA 1
ATOM 1494 C C . ARG A 1 192 ? -10.969 -14.656 4.344 1 97.06 192 ARG A C 1
ATOM 1496 O O . ARG A 1 192 ? -10.992 -14.055 5.422 1 97.06 192 ARG A O 1
ATOM 1503 N N . LEU A 1 193 ? -10.758 -14.031 3.229 1 96.81 193 LEU A N 1
ATOM 1504 C CA . LEU A 1 193 ? -10.68 -12.578 3.184 1 96.81 193 LEU A CA 1
ATOM 1505 C C . LEU A 1 193 ? -12.062 -11.953 3.275 1 96.81 193 LEU A C 1
ATOM 1507 O O . LEU A 1 193 ? -13.016 -12.445 2.662 1 96.81 193 LEU A O 1
ATOM 1511 N N . GLU A 1 194 ? -12.133 -10.914 4.027 1 93.44 194 GLU A N 1
ATOM 1512 C CA . GLU A 1 194 ? -13.391 -10.172 4.082 1 93.44 194 GLU A CA 1
ATOM 1513 C C . GLU A 1 194 ? -13.734 -9.57 2.723 1 93.44 194 GLU A C 1
ATOM 1515 O O . GLU A 1 194 ? -12.891 -8.922 2.096 1 93.44 194 GLU A O 1
ATOM 1520 N N . VAL A 1 195 ? -14.891 -9.766 2.309 1 92.81 195 VAL A N 1
ATOM 1521 C CA . VAL A 1 195 ? -15.328 -9.305 0.996 1 92.81 195 VAL A CA 1
ATOM 1522 C C . VAL A 1 195 ? -15.547 -7.793 1.024 1 92.81 195 VAL A C 1
ATOM 1524 O O . VAL A 1 195 ? -16.297 -7.285 1.866 1 92.81 195 VAL A O 1
ATOM 1527 N N . PRO A 1 196 ? -14.906 -7.16 0.118 1 92.69 196 PRO A N 1
ATOM 1528 C CA . PRO A 1 196 ? -15.227 -5.734 0.021 1 92.69 196 PRO A CA 1
ATOM 1529 C C . PRO A 1 196 ? -16.672 -5.484 -0.394 1 92.69 196 PRO A C 1
ATOM 1531 O O . PRO A 1 196 ? -17.297 -6.34 -1.033 1 92.69 196 PRO A O 1
ATOM 1534 N N . THR A 1 197 ? -17.203 -4.316 -0.087 1 91.81 197 THR A N 1
ATOM 1535 C CA . THR A 1 197 ? -18.656 -4.141 -0.161 1 91.81 197 THR A CA 1
ATOM 1536 C C . THR A 1 197 ? -19.031 -3.266 -1.352 1 91.81 197 THR A C 1
ATOM 1538 O O . THR A 1 197 ? -20.141 -3.365 -1.873 1 91.81 197 THR A O 1
ATOM 1541 N N . ASP A 1 198 ? -18.141 -2.457 -1.811 1 95.44 198 ASP A N 1
ATOM 1542 C CA . ASP A 1 198 ? -18.5 -1.526 -2.875 1 95.44 198 ASP A CA 1
ATOM 1543 C C . ASP A 1 198 ? -18.594 -2.24 -4.223 1 95.44 198 ASP A C 1
ATOM 1545 O O . ASP A 1 198 ? -17.719 -3.037 -4.57 1 95.44 198 ASP A O 1
ATOM 1549 N N . GLU A 1 199 ? -19.531 -1.902 -5.047 1 95.12 199 GLU A N 1
ATOM 1550 C CA . GLU A 1 199 ? -19.797 -2.547 -6.328 1 95.12 199 GLU A CA 1
ATOM 1551 C C . GLU A 1 199 ? -18.719 -2.193 -7.355 1 95.12 199 GLU A C 1
ATOM 1553 O O . GLU A 1 199 ? -18.578 -2.883 -8.367 1 95.12 199 GLU A O 1
ATOM 1558 N N . LYS A 1 200 ? -18 -1.187 -7.129 1 97 200 LYS A N 1
ATOM 1559 C CA . LYS A 1 200 ? -16.969 -0.757 -8.07 1 97 200 LYS A CA 1
ATOM 1560 C C . LYS A 1 200 ? -15.898 -1.832 -8.242 1 97 200 LYS A C 1
ATOM 1562 O O . LYS A 1 200 ? -15.273 -1.933 -9.297 1 97 200 LYS A O 1
ATOM 1567 N N . TRP A 1 201 ? -15.656 -2.645 -7.215 1 97.38 201 TRP A N 1
ATOM 1568 C CA . TRP A 1 201 ? -14.695 -3.736 -7.332 1 97.38 201 TRP A CA 1
ATOM 1569 C C . TRP A 1 201 ? -15.078 -4.68 -8.469 1 97.38 201 TRP A C 1
ATOM 1571 O O . TRP A 1 201 ? -14.219 -5.168 -9.195 1 97.38 201 TRP A O 1
ATOM 1581 N N . CYS A 1 202 ? -16.375 -4.926 -8.609 1 95.62 202 CYS A N 1
ATOM 1582 C CA . CYS A 1 202 ? -16.875 -5.805 -9.664 1 95.62 202 CYS A CA 1
ATOM 1583 C C . CYS A 1 202 ? -17.016 -5.055 -10.984 1 95.62 202 CYS A C 1
ATOM 1585 O O . CYS A 1 202 ? -16.656 -5.582 -12.039 1 95.62 202 CYS A O 1
ATOM 1587 N N . GLU A 1 203 ? -17.453 -3.816 -10.867 1 96.69 203 GLU A N 1
ATOM 1588 C CA . GLU A 1 203 ? -17.688 -3.002 -12.062 1 96.69 203 GLU A CA 1
ATOM 1589 C C . GLU A 1 203 ? -16.375 -2.725 -12.797 1 96.69 203 GLU A C 1
ATOM 1591 O O . GLU A 1 203 ? -16.344 -2.684 -14.031 1 96.69 203 GLU A O 1
ATOM 1596 N N . LYS A 1 204 ? -15.336 -2.561 -12.016 1 97.31 204 LYS A N 1
ATOM 1597 C CA . LYS A 1 204 ? -14.039 -2.24 -12.602 1 97.31 204 LYS A CA 1
ATOM 1598 C C . LYS A 1 204 ? -13.281 -3.508 -12.992 1 97.31 204 LYS A C 1
ATOM 1600 O O . LYS A 1 204 ? -12.133 -3.441 -13.438 1 97.31 204 LYS A O 1
ATOM 1605 N N . GLY A 1 205 ? -13.883 -4.703 -12.789 1 96.25 205 GLY A N 1
ATOM 1606 C CA . GLY A 1 205 ? -13.344 -5.965 -13.266 1 96.25 205 GLY A CA 1
ATOM 1607 C C . GLY A 1 205 ? -12.234 -6.508 -12.383 1 96.25 205 GLY A C 1
ATOM 1608 O O . GLY A 1 205 ? -11.398 -7.297 -12.836 1 96.25 205 GLY A O 1
ATOM 1609 N N . ILE A 1 206 ? -12.164 -6.074 -11.172 1 97.62 206 ILE A N 1
ATOM 1610 C CA . ILE A 1 206 ? -11.094 -6.5 -10.281 1 97.62 206 ILE A CA 1
ATOM 1611 C C . ILE A 1 206 ? -11.508 -7.777 -9.547 1 97.62 206 ILE A C 1
ATOM 1613 O O . ILE A 1 206 ? -10.766 -8.766 -9.539 1 97.62 206 ILE A O 1
ATOM 1617 N N . ILE A 1 207 ? -12.68 -7.738 -8.961 1 97 207 ILE A N 1
ATOM 1618 C CA . ILE A 1 207 ? -13.195 -8.867 -8.195 1 97 207 ILE A CA 1
ATOM 1619 C C . ILE A 1 207 ? -14.367 -9.508 -8.945 1 97 207 ILE A C 1
ATOM 1621 O O . ILE A 1 207 ? -15.188 -8.805 -9.539 1 97 207 ILE A O 1
ATOM 1625 N N . ASP A 1 208 ? -14.43 -10.781 -8.953 1 95 208 ASP A N 1
ATOM 1626 C CA . ASP A 1 208 ? -15.547 -11.539 -9.516 1 95 208 ASP A CA 1
ATOM 1627 C C . ASP A 1 208 ? -16.688 -11.641 -8.516 1 95 208 ASP A C 1
ATOM 1629 O O . ASP A 1 208 ? -16.688 -12.516 -7.648 1 95 208 ASP A O 1
ATOM 1633 N N . CYS A 1 209 ? -17.672 -10.859 -8.703 1 88.62 209 CYS A N 1
ATOM 1634 C CA . CYS A 1 209 ? -18.766 -10.789 -7.738 1 88.62 209 CYS A CA 1
ATOM 1635 C C . CYS A 1 209 ? -19.844 -11.82 -8.062 1 88.62 209 CYS A C 1
ATOM 1637 O O . CYS A 1 209 ? -20.812 -11.953 -7.324 1 88.62 209 CYS A O 1
ATOM 1639 N N . ASP A 1 210 ? -19.609 -12.594 -9.109 1 85.94 210 ASP A N 1
ATOM 1640 C CA . ASP A 1 210 ? -20.531 -13.688 -9.422 1 85.94 210 ASP A CA 1
ATOM 1641 C C . ASP A 1 210 ? -20.219 -14.914 -8.57 1 85.94 210 ASP A C 1
ATOM 1643 O O . ASP A 1 210 ? -21.047 -15.828 -8.461 1 85.94 210 ASP A O 1
ATOM 1647 N N . GLU A 1 211 ? -19.047 -14.93 -8.055 1 80.69 211 GLU A N 1
ATOM 1648 C CA . GLU A 1 211 ? -18.703 -15.984 -7.113 1 80.69 211 GLU A CA 1
ATOM 1649 C C . GLU A 1 211 ? -19.453 -15.805 -5.789 1 80.69 211 GLU A C 1
ATOM 1651 O O . GLU A 1 211 ? -19.641 -14.68 -5.332 1 80.69 211 GLU A O 1
ATOM 1656 N N . PRO A 1 212 ? -19.906 -16.953 -5.25 1 75.44 212 PRO A N 1
ATOM 1657 C CA . PRO A 1 212 ? -20.641 -16.812 -3.996 1 75.44 212 PRO A CA 1
ATOM 1658 C C . PRO A 1 212 ? -19.828 -16.125 -2.908 1 75.44 212 PRO A C 1
ATOM 1660 O O . PRO A 1 212 ? -18.625 -16.375 -2.766 1 75.44 212 PRO A O 1
ATOM 1663 N N . TRP A 1 213 ? -20.469 -15.312 -2.197 1 71.94 213 TRP A N 1
ATOM 1664 C CA . TRP A 1 213 ? -19.891 -14.477 -1.154 1 71.94 213 TRP A CA 1
ATOM 1665 C C . TRP A 1 213 ? -19.203 -15.336 -0.09 1 71.94 213 TRP A C 1
ATOM 1667 O O . TRP A 1 213 ? -18.188 -14.945 0.474 1 71.94 213 TRP A O 1
ATOM 1677 N N . GLU A 1 214 ? -19.781 -16.422 0.112 1 74.75 214 GLU A N 1
ATOM 1678 C CA . GLU A 1 214 ? -19.297 -17.328 1.146 1 74.75 214 GLU A CA 1
ATOM 1679 C C . GLU A 1 214 ? -17.906 -17.859 0.797 1 74.75 214 GLU A C 1
ATOM 1681 O O . GLU A 1 214 ? -17.203 -18.391 1.658 1 74.75 214 GLU A O 1
ATOM 1686 N N . ARG A 1 215 ? -17.562 -17.422 -0.347 1 82.81 215 ARG A N 1
ATOM 1687 C CA . ARG A 1 215 ? -16.297 -17.969 -0.792 1 82.81 215 ARG A CA 1
ATOM 1688 C C . ARG A 1 215 ? -15.195 -16.906 -0.739 1 82.81 215 ARG A C 1
ATOM 1690 O O . ARG A 1 215 ? -14.125 -17.078 -1.327 1 82.81 215 ARG A O 1
ATOM 1697 N N . GLY A 1 216 ? -15.531 -15.773 -0.113 1 94.94 216 GLY A N 1
ATOM 1698 C CA . GLY A 1 216 ? -14.5 -14.766 0.053 1 94.94 216 GLY A CA 1
ATOM 1699 C C . GLY A 1 216 ? -14.281 -13.93 -1.193 1 94.94 216 GLY A C 1
ATOM 1700 O O . GLY A 1 216 ? -15.234 -13.531 -1.862 1 94.94 216 GLY A O 1
ATOM 1701 N N . VAL A 1 217 ? -13.102 -13.602 -1.462 1 97.31 217 VAL A N 1
ATOM 1702 C CA . VAL A 1 217 ? -12.742 -12.703 -2.551 1 97.31 217 VAL A CA 1
ATOM 1703 C C . VAL A 1 217 ? -12.117 -13.492 -3.693 1 97.31 217 VAL A C 1
ATOM 1705 O O . VAL A 1 217 ? -11.195 -14.289 -3.477 1 97.31 217 VAL A O 1
ATOM 1708 N N . THR A 1 218 ? -12.609 -13.289 -4.879 1 96.88 218 THR A N 1
ATOM 1709 C CA . THR A 1 218 ? -11.984 -13.844 -6.074 1 96.88 218 THR A CA 1
ATOM 1710 C C . THR A 1 218 ? -11.5 -12.734 -7 1 96.88 218 THR A C 1
ATOM 1712 O O . THR A 1 218 ? -12.312 -12.008 -7.582 1 96.88 218 THR A O 1
ATOM 1715 N N . PHE A 1 219 ? -10.25 -12.617 -7.129 1 98.06 219 PHE A N 1
ATOM 1716 C CA . PHE A 1 219 ? -9.703 -11.664 -8.086 1 98.06 219 PHE A CA 1
ATOM 1717 C C . PHE A 1 219 ? -9.797 -12.203 -9.508 1 98.06 219 PHE A C 1
ATOM 1719 O O . PHE A 1 219 ? -9.438 -13.352 -9.766 1 98.06 219 PHE A O 1
ATOM 1726 N N . ARG A 1 220 ? -10.211 -11.398 -10.438 1 97.25 220 ARG A N 1
ATOM 1727 C CA . ARG A 1 220 ? -10.289 -11.773 -11.844 1 97.25 220 ARG A CA 1
ATOM 1728 C C . ARG A 1 220 ? -8.906 -11.789 -12.484 1 97.25 220 ARG A C 1
ATOM 1730 O O . ARG A 1 220 ? -8.047 -10.984 -12.133 1 97.25 220 ARG A O 1
ATOM 1737 N N . PRO A 1 221 ? -8.742 -12.695 -13.406 1 97.19 221 PRO A N 1
ATOM 1738 C CA . PRO A 1 221 ? -7.473 -12.672 -14.133 1 97.19 221 PRO A CA 1
ATOM 1739 C C . PRO A 1 221 ? -7.383 -11.531 -15.133 1 97.19 221 PRO A C 1
ATOM 1741 O O . PRO A 1 221 ? -8.008 -11.578 -16.188 1 97.19 221 PRO A O 1
ATOM 1744 N N . VAL A 1 222 ? -6.664 -10.523 -14.82 1 98.12 222 VAL A N 1
ATOM 1745 C CA . VAL A 1 222 ? -6.449 -9.391 -15.711 1 98.12 222 VAL A CA 1
ATOM 1746 C C . VAL A 1 222 ? -4.957 -9.242 -16 1 98.12 222 VAL A C 1
ATOM 1748 O O . VAL A 1 222 ? -4.168 -8.945 -15.109 1 98.12 222 VAL A O 1
ATOM 1751 N N . GLU A 1 223 ? -4.594 -9.375 -17.297 1 98.44 223 GLU A N 1
ATOM 1752 C CA . GLU A 1 223 ? -3.189 -9.328 -17.688 1 98.44 223 GLU A CA 1
ATOM 1753 C C . GLU A 1 223 ? -2.518 -8.047 -17.203 1 98.44 223 GLU A C 1
ATOM 1755 O O . GLU A 1 223 ? -3.078 -6.957 -17.328 1 98.44 223 GLU A O 1
ATOM 1760 N N . GLY A 1 224 ? -1.351 -8.258 -16.625 1 98.75 224 GLY A N 1
ATOM 1761 C CA . GLY A 1 224 ? -0.532 -7.125 -16.219 1 98.75 224 GLY A CA 1
ATOM 1762 C C . GLY A 1 224 ? -0.775 -6.699 -14.789 1 98.75 224 GLY A C 1
ATOM 1763 O O . GLY A 1 224 ? 0.057 -6.012 -14.188 1 98.75 224 GLY A O 1
ATOM 1764 N N . ASN A 1 225 ? -1.965 -7.02 -14.242 1 98.88 225 ASN A N 1
ATOM 1765 C CA . ASN A 1 225 ? -2.273 -6.672 -12.859 1 98.88 225 ASN A CA 1
ATOM 1766 C C . ASN A 1 225 ? -1.743 -7.719 -11.883 1 98.88 225 ASN A C 1
ATOM 1768 O O . ASN A 1 225 ? -1.412 -8.836 -12.281 1 98.88 225 ASN A O 1
ATOM 1772 N N . ALA A 1 226 ? -1.613 -7.312 -10.641 1 98.94 226 ALA A N 1
ATOM 1773 C CA . ALA A 1 226 ? -1.087 -8.203 -9.602 1 98.94 226 ALA A CA 1
ATOM 1774 C C . ALA A 1 226 ? -1.82 -7.996 -8.281 1 98.94 226 ALA A C 1
ATOM 1776 O O . ALA A 1 226 ? -2.496 -6.98 -8.086 1 98.94 226 ALA A O 1
ATOM 1777 N N . VAL A 1 227 ? -1.768 -8.969 -7.477 1 98.94 227 VAL A N 1
ATOM 1778 C CA . VAL A 1 227 ?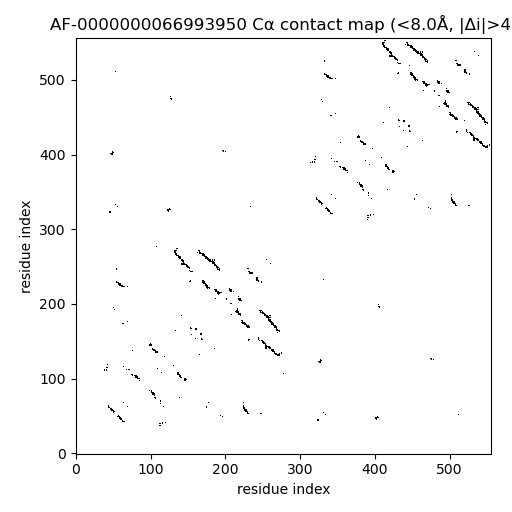 -2.195 -8.891 -6.082 1 98.94 227 VAL A CA 1
ATOM 1779 C C . VAL A 1 227 ? -0.996 -9.102 -5.16 1 98.94 227 VAL A C 1
ATOM 1781 O O . VAL A 1 227 ? -0.223 -10.047 -5.344 1 98.94 227 VAL A O 1
ATOM 1784 N N . TYR A 1 228 ? -0.764 -8.219 -4.266 1 98.94 228 TYR A N 1
ATOM 1785 C CA . TYR A 1 228 ? 0.25 -8.312 -3.223 1 98.94 228 TYR A CA 1
ATOM 1786 C C . TYR A 1 228 ? -0.388 -8.602 -1.867 1 98.94 228 TYR A C 1
ATOM 1788 O O . TYR A 1 228 ? -1.409 -8 -1.518 1 98.94 228 TYR A O 1
ATOM 1796 N N . TRP A 1 229 ? 0.185 -9.555 -1.109 1 98.88 229 TRP A N 1
ATOM 1797 C CA . TRP A 1 229 ? -0.31 -9.75 0.25 1 98.88 229 TRP A CA 1
ATOM 1798 C C . TRP A 1 229 ? 0.821 -10.164 1.187 1 98.88 229 TRP A C 1
ATOM 1800 O O . TRP A 1 229 ? 1.856 -10.656 0.739 1 98.88 229 TRP A O 1
ATOM 1810 N N . VAL A 1 230 ? 0.643 -9.867 2.436 1 98.75 230 VAL A N 1
ATOM 1811 C CA . VAL A 1 230 ? 1.572 -10.266 3.488 1 98.75 230 VAL A CA 1
ATOM 1812 C C . VAL A 1 230 ? 1.091 -11.562 4.141 1 98.75 230 VAL A C 1
ATOM 1814 O O . VAL A 1 230 ? -0.047 -11.641 4.609 1 98.75 230 VAL A O 1
ATOM 1817 N N . ASN A 1 231 ? 1.979 -12.516 4.23 1 98.62 231 ASN A N 1
ATOM 1818 C CA . ASN A 1 231 ? 1.621 -13.875 4.605 1 98.62 231 ASN A CA 1
ATOM 1819 C C . ASN A 1 231 ? 1.637 -14.062 6.121 1 98.62 231 ASN A C 1
ATOM 1821 O O . ASN A 1 231 ? 1.03 -15 6.641 1 98.62 231 ASN A O 1
ATOM 1825 N N . LEU A 1 232 ? 2.369 -13.195 6.82 1 97.94 232 LEU A N 1
ATOM 1826 C CA . LEU A 1 232 ? 2.672 -13.477 8.219 1 97.94 232 LEU A CA 1
ATOM 1827 C C . LEU A 1 232 ? 1.988 -12.461 9.133 1 97.94 232 LEU A C 1
ATOM 1829 O O . LEU A 1 232 ? 1.878 -11.281 8.789 1 97.94 232 LEU A O 1
ATOM 1833 N N . LEU A 1 233 ? 1.547 -12.906 10.258 1 96.38 233 LEU A N 1
ATOM 1834 C CA . LEU A 1 233 ? 0.979 -12.039 11.289 1 96.38 233 LEU A CA 1
ATOM 1835 C C . LEU A 1 233 ? 2.057 -11.164 11.914 1 96.38 233 LEU A C 1
ATOM 1837 O O . LEU A 1 233 ? 3.236 -11.523 11.914 1 96.38 233 LEU A O 1
ATOM 1841 N N . PRO A 1 234 ? 1.59 -10.023 12.391 1 92.69 234 PRO A N 1
ATOM 1842 C CA . PRO A 1 234 ? 2.568 -9.242 13.148 1 92.69 234 PRO A CA 1
ATOM 1843 C C . PRO A 1 234 ? 3.012 -9.945 14.43 1 92.69 234 PRO A C 1
ATOM 1845 O O . PRO A 1 234 ? 2.225 -10.664 15.047 1 92.69 234 PRO A O 1
ATOM 1848 N N . GLY A 1 235 ? 4.234 -9.766 14.766 1 89.5 235 GLY A N 1
ATOM 1849 C CA . GLY A 1 235 ? 4.742 -10.305 16.016 1 89.5 235 GLY A CA 1
ATOM 1850 C C . GLY A 1 235 ? 5.332 -11.695 15.883 1 89.5 235 GLY A C 1
ATOM 1851 O O . GLY A 1 235 ? 5.605 -12.148 14.766 1 89.5 235 GLY A O 1
ATOM 1852 N N . HIS A 1 236 ? 5.695 -12.328 17.047 1 90.56 236 HIS A N 1
ATOM 1853 C CA . HIS A 1 236 ? 6.316 -13.648 17.125 1 90.56 236 HIS A CA 1
ATOM 1854 C C . HIS A 1 236 ? 5.629 -14.523 18.156 1 90.56 236 HIS A C 1
ATOM 1856 O O . HIS A 1 236 ? 5.02 -14.008 19.109 1 90.56 236 HIS A O 1
ATOM 1862 N N . ASP A 1 237 ? 5.719 -15.797 17.938 1 88.69 237 ASP A N 1
ATOM 1863 C CA . ASP A 1 237 ? 5.215 -16.703 18.953 1 88.69 237 ASP A CA 1
ATOM 1864 C C . ASP A 1 237 ? 6.199 -16.828 20.125 1 88.69 237 ASP A C 1
ATOM 1866 O O . ASP A 1 237 ? 7.191 -16.094 20.172 1 88.69 237 ASP A O 1
ATOM 1870 N N . ARG A 1 238 ? 5.879 -17.719 21.141 1 88.56 238 ARG A N 1
ATOM 1871 C CA . ARG A 1 238 ? 6.68 -17.875 22.344 1 88.56 238 ARG A CA 1
ATOM 1872 C C . ARG A 1 238 ? 8.094 -18.328 22.016 1 88.56 238 ARG A C 1
ATOM 1874 O O . ARG A 1 238 ? 9.039 -18.031 22.75 1 88.56 238 ARG A O 1
ATOM 1881 N N . GLY A 1 239 ? 8.227 -18.984 20.859 1 85.69 239 GLY A N 1
ATOM 1882 C CA . GLY A 1 239 ? 9.531 -19.453 20.422 1 85.69 239 GLY A CA 1
ATOM 1883 C C . GLY A 1 239 ? 10.266 -18.453 19.562 1 85.69 239 GLY A C 1
ATOM 1884 O O . GLY A 1 239 ? 11.359 -18.75 19.047 1 85.69 239 GLY A O 1
ATOM 1885 N N . GLY A 1 240 ? 9.656 -17.328 19.266 1 86.88 240 GLY A N 1
ATOM 1886 C CA . GLY A 1 240 ? 10.305 -16.266 18.5 1 86.88 240 GLY A CA 1
ATOM 1887 C C . GLY A 1 240 ? 10.07 -16.391 17 1 86.88 240 GLY A C 1
ATOM 1888 O O . GLY A 1 240 ? 10.734 -15.719 16.203 1 86.88 240 GLY A O 1
ATOM 1889 N N . ARG A 1 241 ? 9.211 -17.234 16.625 1 88.69 241 ARG A N 1
ATOM 1890 C CA . ARG A 1 241 ? 8.945 -17.422 15.211 1 88.69 241 ARG A CA 1
ATOM 1891 C C . ARG A 1 241 ? 7.719 -16.625 14.773 1 88.69 241 ARG A C 1
ATOM 1893 O O . ARG A 1 241 ? 6.785 -16.453 15.555 1 88.69 241 ARG A O 1
ATOM 1900 N N . ARG A 1 242 ? 7.836 -16.188 13.594 1 92.75 242 ARG A N 1
ATOM 1901 C CA . ARG A 1 242 ? 6.664 -15.531 13.023 1 92.75 242 ARG A CA 1
ATOM 1902 C C . ARG A 1 242 ? 5.598 -16.562 12.648 1 92.75 242 ARG A C 1
ATOM 1904 O O . ARG A 1 242 ? 5.922 -17.688 12.281 1 92.75 242 ARG A O 1
ATOM 1911 N N . MET A 1 243 ? 4.297 -16.094 12.758 1 95.19 243 MET A N 1
ATOM 1912 C CA . MET A 1 243 ? 3.176 -16.984 12.492 1 95.19 243 MET A CA 1
ATOM 1913 C C . MET A 1 243 ? 2.508 -16.641 11.164 1 95.19 243 MET A C 1
ATOM 1915 O O . MET A 1 243 ? 2.373 -15.469 10.82 1 95.19 243 MET A O 1
ATOM 1919 N N . GLY A 1 244 ? 2.133 -17.688 10.477 1 97.56 244 GLY A N 1
ATOM 1920 C CA . GLY A 1 244 ? 1.395 -17.484 9.234 1 97.56 244 GLY A CA 1
ATOM 1921 C C . GLY A 1 244 ? -0.012 -16.953 9.461 1 97.56 244 GLY A C 1
ATOM 1922 O O . GLY A 1 244 ? -0.66 -17.312 10.453 1 97.56 244 GLY A O 1
ATOM 1923 N N . ASP A 1 245 ? -0.488 -16.156 8.633 1 98.25 245 ASP A N 1
ATOM 1924 C CA . ASP A 1 245 ? -1.867 -15.672 8.648 1 98.25 245 ASP A CA 1
ATOM 1925 C C . ASP A 1 245 ? -2.773 -16.594 7.828 1 98.25 245 ASP A C 1
ATOM 1927 O O . ASP A 1 245 ? -2.771 -16.531 6.598 1 98.25 245 ASP A O 1
ATOM 1931 N N . GLU A 1 246 ? -3.615 -17.297 8.406 1 97.81 246 GLU A N 1
ATOM 1932 C CA . GLU A 1 246 ? -4.457 -18.297 7.746 1 97.81 246 GLU A CA 1
ATOM 1933 C C . GLU A 1 246 ? -5.449 -17.641 6.793 1 97.81 246 GLU A C 1
ATOM 1935 O O . GLU A 1 246 ? -5.973 -18.297 5.887 1 97.81 246 GLU A O 1
ATOM 1940 N N . ARG A 1 247 ? -5.637 -16.406 6.977 1 97.75 247 ARG A N 1
ATOM 1941 C CA . ARG A 1 247 ? -6.609 -15.711 6.137 1 97.75 247 ARG A CA 1
ATOM 1942 C C . ARG A 1 247 ? -6.062 -15.5 4.727 1 97.75 247 ARG A C 1
ATOM 1944 O O . ARG A 1 247 ? -6.805 -15.133 3.816 1 97.75 247 ARG A O 1
ATOM 1951 N N . THR A 1 248 ? -4.758 -15.812 4.52 1 98.38 248 THR A N 1
ATOM 1952 C CA . THR A 1 248 ? -4.168 -15.672 3.191 1 98.38 248 THR A CA 1
ATOM 1953 C C . THR A 1 248 ? -4.258 -16.984 2.418 1 98.38 248 THR A C 1
ATOM 1955 O O . THR A 1 248 ? -3.666 -17.125 1.347 1 98.38 248 THR A O 1
ATOM 1958 N N . LEU A 1 249 ? -5.008 -17.891 3.01 1 97.81 249 LEU A N 1
ATOM 1959 C CA . LEU A 1 249 ? -5.355 -19.094 2.248 1 97.81 249 LEU A CA 1
ATOM 1960 C C . LEU A 1 249 ? -5.941 -18.719 0.892 1 97.81 249 LEU A C 1
ATOM 1962 O O . LEU A 1 249 ? -6.777 -17.812 0.798 1 97.81 249 LEU A O 1
ATOM 1966 N N . HIS A 1 250 ? -5.434 -19.438 -0.223 1 96.88 250 HIS A N 1
ATOM 1967 C CA . HIS A 1 250 ? -5.945 -19.078 -1.541 1 96.88 250 HIS A CA 1
ATOM 1968 C C . HIS A 1 250 ? -5.785 -20.234 -2.523 1 96.88 250 HIS A C 1
ATOM 1970 O O . HIS A 1 250 ? -5.121 -21.219 -2.217 1 96.88 250 HIS A O 1
ATOM 1976 N N . ALA A 1 251 ? -6.402 -20.078 -3.674 1 93.56 251 ALA A N 1
ATOM 1977 C CA . ALA A 1 251 ? -6.297 -21.047 -4.758 1 93.56 251 ALA A CA 1
ATOM 1978 C C . ALA A 1 251 ? -6.527 -20.375 -6.113 1 93.56 251 ALA A C 1
ATOM 1980 O O . ALA A 1 251 ? -7.324 -19.453 -6.23 1 93.56 251 ALA A O 1
ATOM 1981 N N . GLY A 1 252 ? -5.758 -20.797 -7.059 1 92.81 252 GLY A N 1
ATOM 1982 C CA . GLY A 1 252 ? -6.16 -20.531 -8.43 1 92.81 252 GLY A CA 1
ATOM 1983 C C . GLY A 1 252 ? -7.332 -21.391 -8.883 1 92.81 252 GLY A C 1
ATOM 1984 O O . GLY A 1 252 ? -7.207 -22.609 -9 1 92.81 252 GLY A O 1
ATOM 1985 N N . LEU A 1 253 ? -8.422 -20.766 -9.164 1 90.38 253 LEU A N 1
ATOM 1986 C CA . LEU A 1 253 ? -9.617 -21.5 -9.531 1 90.38 253 LEU A CA 1
ATOM 1987 C C . LEU A 1 253 ? -9.484 -22.109 -10.922 1 90.38 253 LEU A C 1
ATOM 1989 O O . LEU A 1 253 ? -8.688 -21.625 -11.734 1 90.38 253 LEU A O 1
ATOM 1993 N N . PRO A 1 254 ? -10.266 -23.141 -11.195 1 87.12 254 PRO A N 1
ATOM 1994 C CA . PRO A 1 254 ? -10.164 -23.812 -12.492 1 87.12 254 PRO A CA 1
ATOM 1995 C C . PRO A 1 254 ? -10.477 -22.875 -13.664 1 87.12 254 PRO A C 1
ATOM 1997 O O . PRO A 1 254 ? -11.391 -22.047 -13.57 1 87.12 254 PRO A O 1
ATOM 2000 N N . VAL A 1 255 ? -9.625 -22.984 -14.633 1 89 255 VAL A N 1
ATOM 2001 C CA . VAL A 1 255 ? -9.953 -22.406 -15.93 1 89 255 VAL A CA 1
ATOM 2002 C C . VAL A 1 255 ? -10.914 -23.344 -16.672 1 89 255 VAL A C 1
ATOM 2004 O O . VAL A 1 255 ? -10.586 -24.5 -16.953 1 89 255 VAL A O 1
ATOM 2007 N N . THR A 1 256 ? -12.094 -22.891 -16.969 1 87.88 256 THR A N 1
ATOM 2008 C CA . THR A 1 256 ? -13.094 -23.75 -17.609 1 87.88 256 THR A CA 1
ATOM 2009 C C . THR A 1 256 ? -13.055 -23.578 -19.125 1 87.88 256 THR A C 1
ATOM 2011 O O . THR A 1 256 ? -13.625 -24.391 -19.859 1 87.88 256 THR A O 1
ATOM 2014 N N . GLY A 1 257 ? -12.438 -22.656 -19.625 1 89.38 257 GLY A N 1
ATOM 2015 C CA . GLY A 1 257 ? -12.133 -22.359 -21.016 1 89.38 257 GLY A CA 1
ATOM 2016 C C . GLY A 1 257 ? -10.891 -21.5 -21.172 1 89.38 257 GLY A C 1
ATOM 2017 O O . GLY A 1 257 ? -10.586 -20.672 -20.312 1 89.38 257 GLY A O 1
ATOM 2018 N N . GLY A 1 258 ? -10.164 -21.75 -22.25 1 92.25 258 GLY A N 1
ATOM 2019 C CA . GLY A 1 258 ? -8.977 -20.953 -22.484 1 92.25 258 GLY A CA 1
ATOM 2020 C C . GLY A 1 258 ? -7.793 -21.359 -21.641 1 92.25 258 GLY A C 1
ATOM 2021 O O . GLY A 1 258 ? -7.5 -22.547 -21.5 1 92.25 258 GLY A O 1
ATOM 2022 N N . GLY A 1 259 ? -7.125 -20.375 -21.125 1 92.38 259 GLY A N 1
ATOM 2023 C CA . GLY A 1 259 ? -5.918 -20.609 -20.344 1 92.38 259 GLY A CA 1
ATOM 2024 C C . GLY A 1 259 ? -5.324 -19.344 -19.781 1 92.38 259 GLY A C 1
ATOM 2025 O O . GLY A 1 259 ? -5.676 -18.234 -20.203 1 92.38 259 GLY A O 1
ATOM 2026 N N . LYS A 1 260 ? -4.492 -19.562 -18.781 1 94.25 260 LYS A N 1
ATOM 2027 C CA . LYS A 1 260 ? -3.807 -18.406 -18.203 1 94.25 260 LYS A CA 1
ATOM 2028 C C . LYS A 1 260 ? -2.412 -18.781 -17.719 1 94.25 260 LYS A C 1
ATOM 2030 O O . LYS A 1 260 ? -2.123 -19.969 -17.5 1 94.25 260 LYS A O 1
ATOM 2035 N N . ILE A 1 261 ? -1.545 -17.797 -17.703 1 96.31 261 ILE A N 1
ATOM 2036 C CA . ILE A 1 261 ? -0.235 -17.891 -17.062 1 96.31 261 ILE A CA 1
ATOM 2037 C C . ILE A 1 261 ? -0.122 -16.844 -15.953 1 96.31 261 ILE A C 1
ATOM 2039 O O . ILE A 1 261 ? -0.403 -15.664 -16.172 1 96.31 261 ILE A O 1
ATOM 2043 N N . GLY A 1 262 ? 0.145 -17.328 -14.758 1 97 262 GLY A N 1
ATOM 2044 C CA . GLY A 1 262 ? 0.431 -16.453 -13.633 1 97 262 GLY A CA 1
ATOM 2045 C C . GLY A 1 262 ? 1.892 -16.453 -13.219 1 97 262 GLY A C 1
ATOM 2046 O O . GLY A 1 262 ? 2.652 -17.328 -13.641 1 97 262 GLY A O 1
ATOM 2047 N N . MET A 1 263 ? 2.287 -15.492 -12.461 1 98.5 263 MET A N 1
ATOM 2048 C CA . MET A 1 263 ? 3.648 -15.398 -11.945 1 98.5 263 MET A CA 1
ATOM 2049 C C . MET A 1 263 ? 3.641 -15.172 -10.438 1 98.5 263 MET A C 1
ATOM 2051 O O . MET A 1 263 ? 2.947 -14.273 -9.945 1 98.5 263 MET A O 1
ATOM 2055 N N . ASN A 1 264 ? 4.391 -15.906 -9.75 1 98.5 264 ASN A N 1
ATOM 2056 C CA . ASN A 1 264 ? 4.594 -15.742 -8.312 1 98.5 264 ASN A CA 1
ATOM 2057 C C . ASN A 1 264 ? 5.906 -15.031 -8.008 1 98.5 264 ASN A C 1
ATOM 2059 O O . ASN A 1 264 ? 6.941 -15.344 -8.602 1 98.5 264 ASN A O 1
ATOM 2063 N N . ILE A 1 265 ? 5.863 -14.102 -7.172 1 98.75 265 ILE A N 1
ATOM 2064 C CA . ILE A 1 265 ? 7.016 -13.477 -6.535 1 98.75 265 ILE A CA 1
ATOM 2065 C C . ILE A 1 265 ? 6.945 -13.672 -5.023 1 98.75 265 ILE A C 1
ATOM 2067 O O . ILE A 1 265 ? 6.07 -13.109 -4.359 1 98.75 265 ILE A O 1
ATOM 2071 N N . TRP A 1 266 ? 7.836 -14.461 -4.469 1 98.62 266 TRP A N 1
ATOM 2072 C CA . TRP A 1 266 ? 7.824 -14.781 -3.045 1 98.62 266 TRP A CA 1
ATOM 2073 C C . TRP A 1 266 ? 9.039 -14.188 -2.344 1 98.62 266 TRP A C 1
ATOM 2075 O O . TRP A 1 266 ? 10.172 -14.312 -2.832 1 98.62 266 TRP A O 1
ATOM 2085 N N . THR A 1 267 ? 8.828 -13.57 -1.279 1 98.25 267 THR A N 1
ATOM 2086 C CA . THR A 1 267 ? 9.891 -12.984 -0.465 1 98.25 267 THR A CA 1
ATOM 2087 C C . THR A 1 267 ? 10.016 -13.727 0.866 1 98.25 267 THR A C 1
ATOM 2089 O O . THR A 1 267 ? 9.031 -13.875 1.595 1 98.25 267 THR A O 1
ATOM 2092 N N . ARG A 1 268 ? 11.18 -14.133 1.19 1 97.5 268 ARG A N 1
ATOM 2093 C CA . ARG A 1 268 ? 11.445 -14.883 2.418 1 97.5 268 ARG A CA 1
ATOM 2094 C C . ARG A 1 268 ? 11.922 -13.953 3.531 1 97.5 268 ARG A C 1
ATOM 2096 O O . ARG A 1 268 ? 12.281 -12.805 3.275 1 97.5 268 ARG A O 1
ATOM 2103 N N . GLU A 1 269 ? 11.93 -14.461 4.762 1 95.56 269 GLU A N 1
ATOM 2104 C CA . GLU A 1 269 ? 12.414 -13.742 5.934 1 95.56 269 GLU A CA 1
ATOM 2105 C C . GLU A 1 269 ? 13.922 -13.508 5.848 1 95.56 269 GLU A C 1
ATOM 2107 O O . GLU A 1 269 ? 14.43 -12.523 6.398 1 95.56 269 GLU A O 1
ATOM 2112 N N . GLY A 1 270 ? 14.594 -14.414 5.172 1 95 270 GLY A N 1
ATOM 2113 C CA . GLY A 1 270 ? 16.047 -14.375 5.051 1 95 270 GLY A CA 1
ATOM 2114 C C . GLY A 1 270 ? 16.531 -14.773 3.672 1 95 270 GLY A C 1
ATOM 2115 O O . GLY A 1 270 ? 15.734 -14.984 2.758 1 95 270 GLY A O 1
ATOM 2116 N N . PRO A 1 271 ? 17.844 -14.773 3.525 1 94.75 271 PRO A N 1
ATOM 2117 C CA . PRO A 1 271 ? 18.406 -15.086 2.211 1 94.75 271 PRO A CA 1
ATOM 2118 C C . PRO A 1 271 ? 18.094 -16.516 1.765 1 94.75 271 PRO A C 1
ATOM 2120 O O . PRO A 1 271 ? 18.109 -17.438 2.58 1 94.75 271 PRO A O 1
ATOM 2123 N N . VAL A 1 272 ? 17.781 -16.547 0.549 1 91.19 272 VAL A N 1
ATOM 2124 C CA . VAL A 1 272 ? 17.484 -17.844 -0.047 1 91.19 272 VAL A CA 1
ATOM 2125 C C . VAL A 1 272 ? 18.734 -18.406 -0.718 1 91.19 272 VAL A C 1
ATOM 2127 O O . VAL A 1 272 ? 19.531 -17.656 -1.271 1 91.19 272 VAL A O 1
ATOM 2130 N N . GLY A 1 273 ? 19.406 -19.422 -0.02 1 72.06 273 GLY A N 1
ATOM 2131 C CA . GLY A 1 273 ? 20.625 -20.031 -0.521 1 72.06 273 GLY A CA 1
ATOM 2132 C C . GLY A 1 273 ? 20.797 -19.875 -2.02 1 72.06 273 GLY A C 1
ATOM 2133 O O . GLY A 1 273 ? 20 -19.203 -2.674 1 72.06 273 GLY A O 1
ATOM 2134 N N . GLU A 1 274 ? 21.906 -20.406 -2.541 1 58.06 274 GLU A N 1
ATOM 2135 C CA . GLU A 1 274 ? 22.406 -20.219 -3.895 1 58.06 274 GLU A CA 1
ATOM 2136 C C . GLU A 1 274 ? 21.297 -20.328 -4.926 1 58.06 274 GLU A C 1
ATOM 2138 O O . GLU A 1 274 ? 20.531 -21.297 -4.93 1 58.06 274 GLU A O 1
ATOM 2143 N N . ARG A 1 275 ? 20.547 -19.125 -5.172 1 50.31 275 ARG A N 1
ATOM 2144 C CA . ARG A 1 275 ? 19.703 -19.078 -6.359 1 50.31 275 ARG A CA 1
ATOM 2145 C C . ARG A 1 275 ? 20.312 -19.891 -7.496 1 50.31 275 ARG A C 1
ATOM 2147 O O . ARG A 1 275 ? 21.438 -19.625 -7.926 1 50.31 275 ARG A O 1
ATOM 2154 N N . GLY A 1 276 ? 20.312 -21.156 -7.34 1 36.22 276 GLY A N 1
ATOM 2155 C CA . GLY A 1 276 ? 20.906 -22.047 -8.32 1 36.22 276 GLY A CA 1
ATOM 2156 C C . GLY A 1 276 ? 20.891 -21.5 -9.727 1 36.22 276 GLY A C 1
ATOM 2157 O O . GLY A 1 276 ? 20.047 -20.656 -10.055 1 36.22 276 GLY A O 1
ATOM 2158 N N . ASP A 1 277 ? 22.078 -21.344 -10.367 1 35.03 277 ASP A N 1
ATOM 2159 C CA . ASP A 1 277 ? 22.109 -21.438 -11.82 1 35.03 277 ASP A CA 1
ATOM 2160 C C . ASP A 1 277 ? 21.078 -22.422 -12.336 1 35.03 277 ASP A C 1
ATOM 2162 O O . ASP A 1 277 ? 21.219 -23.641 -12.164 1 35.03 277 ASP A O 1
ATOM 2166 N N . LEU A 1 278 ? 19.875 -22.312 -12.008 1 27.75 278 LEU A N 1
ATOM 2167 C CA . LEU A 1 278 ? 19.094 -23.25 -12.812 1 27.75 278 LEU A CA 1
ATOM 2168 C C . LEU A 1 278 ? 19.484 -23.156 -14.281 1 27.75 278 LEU A C 1
ATOM 2170 O O . LEU A 1 278 ? 19.703 -22.047 -14.797 1 27.75 278 LEU A O 1
ATOM 2174 N N . MET B 1 1 ? 24.609 103.625 14.344 1 26.66 1 MET B N 1
ATOM 2175 C CA . MET B 1 1 ? 23.188 103.375 14.562 1 26.66 1 MET B CA 1
ATOM 2176 C C . MET B 1 1 ? 22.453 103.25 13.234 1 26.66 1 MET B C 1
ATOM 2178 O O . MET B 1 1 ? 21.219 103.125 13.219 1 26.66 1 MET B O 1
ATOM 2182 N N . PRO B 1 2 ? 23.188 103.5 12.156 1 28.39 2 PRO B N 1
ATOM 2183 C CA . PRO B 1 2 ? 22.484 103.75 10.891 1 28.39 2 PRO B CA 1
ATOM 2184 C C . PRO B 1 2 ? 21.703 102.5 10.406 1 28.39 2 PRO B C 1
ATOM 2186 O O . PRO B 1 2 ? 22.172 101.375 10.547 1 28.39 2 PRO B O 1
ATOM 2189 N N . SER B 1 3 ? 20.328 102.625 10.406 1 25.28 3 SER B N 1
ATOM 2190 C CA . SER B 1 3 ? 19.047 101.875 10.438 1 25.28 3 SER B CA 1
ATOM 2191 C C . SER B 1 3 ? 18.672 101.375 9.047 1 25.28 3 SER B C 1
ATOM 2193 O O . SER B 1 3 ? 17.562 100.875 8.852 1 25.28 3 SER B O 1
ATOM 2195 N N . ILE B 1 4 ? 19.562 101.625 8.031 1 29.19 4 ILE B N 1
ATOM 2196 C CA . ILE B 1 4 ? 18.875 101.75 6.75 1 29.19 4 ILE B CA 1
ATOM 2197 C C . ILE B 1 4 ? 18.219 100.375 6.422 1 29.19 4 ILE B C 1
ATOM 2199 O O . ILE B 1 4 ? 18.875 99.312 6.469 1 29.19 4 ILE B O 1
ATOM 2203 N N . GLN B 1 5 ? 16.859 100.312 6.363 1 25.77 5 GLN B N 1
ATOM 2204 C CA . GLN B 1 5 ? 15.68 99.438 6.281 1 25.77 5 GLN B CA 1
ATOM 2205 C C . GLN B 1 5 ? 15.562 98.812 4.906 1 25.77 5 GLN B C 1
ATOM 2207 O O . GLN B 1 5 ? 14.922 99.312 4.008 1 25.77 5 GLN B O 1
ATOM 2212 N N . SER B 1 6 ? 16.703 98.5 4.191 1 28.33 6 SER B N 1
ATOM 2213 C CA . SER B 1 6 ? 16.406 98.312 2.775 1 28.33 6 SER B CA 1
ATOM 2214 C C . SER B 1 6 ? 15.312 97.25 2.578 1 28.33 6 SER B C 1
ATOM 2216 O O . SER B 1 6 ? 15.188 96.312 3.373 1 28.33 6 SER B O 1
ATOM 2218 N N . LEU B 1 7 ? 14.289 97.562 1.735 1 27.98 7 LEU B N 1
ATOM 2219 C CA . LEU B 1 7 ? 13 97.188 1.182 1 27.98 7 LEU B CA 1
ATOM 2220 C C . LEU B 1 7 ? 13.102 95.812 0.503 1 27.98 7 LEU B C 1
ATOM 2222 O O . LEU B 1 7 ? 13.992 95.625 -0.319 1 27.98 7 LEU B O 1
ATOM 2226 N N . ILE B 1 8 ? 12.547 94.75 1.141 1 28.48 8 ILE B N 1
ATOM 2227 C CA . ILE B 1 8 ? 12.461 93.312 1.059 1 28.48 8 ILE B CA 1
ATOM 2228 C C . ILE B 1 8 ? 11.641 92.875 -0.165 1 28.48 8 ILE B C 1
ATOM 2230 O O . ILE B 1 8 ? 10.422 93.125 -0.202 1 28.48 8 ILE B O 1
ATOM 2234 N N . SER B 1 9 ? 12.094 93.375 -1.437 1 25.17 9 SER B N 1
ATOM 2235 C CA . SER B 1 9 ? 11.164 93.188 -2.543 1 25.17 9 SER B CA 1
ATOM 2236 C C . SER B 1 9 ? 10.781 91.688 -2.68 1 25.17 9 SER B C 1
ATOM 2238 O O . SER B 1 9 ? 11.648 90.875 -2.811 1 25.17 9 SER B O 1
ATOM 2240 N N . THR B 1 10 ? 9.625 91.25 -2.137 1 27.28 10 THR B N 1
ATOM 2241 C CA . THR B 1 10 ? 8.984 90 -1.954 1 27.28 10 THR B CA 1
ATOM 2242 C C . THR B 1 10 ? 8.555 89.375 -3.297 1 27.28 10 THR B C 1
ATOM 2244 O O . THR B 1 10 ? 7.59 89.875 -3.906 1 27.28 10 THR B O 1
ATOM 2247 N N . PHE B 1 11 ? 9.398 89.5 -4.414 1 27.66 11 PHE B N 1
ATOM 2248 C CA . PHE B 1 11 ? 8.703 89.062 -5.641 1 27.66 11 PHE B CA 1
ATOM 2249 C C . PHE B 1 11 ? 8.141 87.688 -5.523 1 27.66 11 PHE B C 1
ATOM 2251 O O . PHE B 1 11 ? 8.867 86.75 -5.18 1 27.66 11 PHE B O 1
ATOM 2258 N N . ALA B 1 12 ? 6.816 87.5 -5.262 1 26.08 12 ALA B N 1
ATOM 2259 C CA . ALA B 1 12 ? 5.949 86.375 -5.059 1 26.08 12 ALA B CA 1
ATOM 2260 C C . ALA B 1 12 ? 5.828 85.5 -6.336 1 26.08 12 ALA B C 1
ATOM 2262 O O . ALA B 1 12 ? 5.23 86 -7.316 1 26.08 12 ALA B O 1
ATOM 2263 N N . ILE B 1 13 ? 6.898 85.062 -7.004 1 27.78 13 ILE B N 1
ATOM 2264 C CA . ILE B 1 13 ? 6.629 84.375 -8.266 1 27.78 13 ILE B CA 1
ATOM 2265 C C . ILE B 1 13 ? 5.664 83.188 -8.039 1 27.78 13 ILE B C 1
ATOM 2267 O O . ILE B 1 13 ? 5.871 82.375 -7.141 1 27.78 13 ILE B O 1
ATOM 2271 N N . VAL B 1 14 ? 4.34 83.312 -8.445 1 26.69 14 VAL B N 1
ATOM 2272 C CA . VAL B 1 14 ? 3.172 82.438 -8.508 1 26.69 14 VAL B CA 1
ATOM 2273 C C . VAL B 1 14 ? 3.533 81.125 -9.234 1 26.69 14 VAL B C 1
ATOM 2275 O O . VAL B 1 14 ? 4.215 81.188 -10.258 1 26.69 14 VAL B O 1
ATOM 2278 N N . ALA B 1 15 ? 3.279 79.938 -8.609 1 25.44 15 ALA B N 1
ATOM 2279 C CA . ALA B 1 15 ? 3.496 78.438 -8.664 1 25.44 15 ALA B CA 1
ATOM 2280 C C . ALA B 1 15 ? 2.719 77.812 -9.812 1 25.44 15 ALA B C 1
ATOM 2282 O O . ALA B 1 15 ? 2.775 76.625 -10.008 1 25.44 15 ALA B O 1
ATOM 2283 N N . ALA B 1 16 ? 2.559 78.312 -11.055 1 27.97 16 ALA B N 1
ATOM 2284 C CA . ALA B 1 16 ? 1.503 77.688 -11.828 1 27.97 16 ALA B CA 1
ATOM 2285 C C . ALA B 1 16 ? 1.793 76.188 -12.016 1 27.97 16 ALA B C 1
ATOM 2287 O O . ALA B 1 16 ? 2.758 75.812 -12.688 1 27.97 16 ALA B O 1
ATOM 2288 N N . LEU B 1 17 ? 1.46 75.312 -11.023 1 25.34 17 LEU B N 1
ATOM 2289 C CA . LEU B 1 17 ? 1.619 73.875 -11.055 1 25.34 17 LEU B CA 1
ATOM 2290 C C . LEU B 1 17 ? 0.772 73.25 -12.164 1 25.34 17 LEU B C 1
ATOM 2292 O O . LEU B 1 17 ? -0.457 73.312 -12.133 1 25.34 17 LEU B O 1
ATOM 2296 N N . ARG B 1 18 ? 1.217 73.375 -13.445 1 25.28 18 ARG B N 1
ATOM 2297 C CA . ARG B 1 18 ? 0.482 72.688 -14.523 1 25.28 18 ARG B CA 1
ATOM 2298 C C . ARG B 1 18 ? 0.193 71.25 -14.188 1 25.28 18 ARG B C 1
ATOM 2300 O O . ARG B 1 18 ? 1.102 70.5 -13.836 1 25.28 18 ARG B O 1
ATOM 2307 N N . TYR B 1 19 ? -1.109 70.875 -13.812 1 26.91 19 TYR B N 1
ATOM 2308 C CA . TYR B 1 19 ? -1.747 69.625 -13.547 1 26.91 19 TYR B CA 1
ATOM 2309 C C . TYR B 1 19 ? -1.662 68.688 -14.766 1 26.91 19 TYR B C 1
ATOM 2311 O O . TYR B 1 19 ? -2.242 69 -15.812 1 26.91 19 TYR B O 1
ATOM 2319 N N . ALA B 1 20 ? -0.495 68.25 -15.18 1 29.27 20 ALA B N 1
ATOM 2320 C CA . ALA B 1 20 ? -0.572 67.312 -16.312 1 29.27 20 ALA B CA 1
ATOM 2321 C C . ALA B 1 20 ? -1.532 66.188 -16.031 1 29.27 20 ALA B C 1
ATOM 2323 O O . ALA B 1 20 ? -1.491 65.562 -14.961 1 29.27 20 ALA B O 1
ATOM 2324 N N . PRO B 1 21 ? -2.658 66.062 -16.828 1 28.81 21 PRO B N 1
ATOM 2325 C CA . PRO B 1 21 ? -3.666 65 -16.656 1 28.81 21 PRO B CA 1
ATOM 2326 C C . PRO B 1 21 ? -3.064 63.594 -16.688 1 28.81 21 PRO B C 1
ATOM 2328 O O . PRO B 1 21 ? -2.137 63.312 -17.453 1 28.81 21 PRO B O 1
ATOM 2331 N N . ALA B 1 22 ? -2.98 62.938 -15.516 1 26.23 22 ALA B N 1
ATOM 2332 C CA . ALA B 1 22 ? -2.531 61.562 -15.383 1 26.23 22 ALA B CA 1
ATOM 2333 C C . ALA B 1 22 ? -3.215 60.656 -16.422 1 26.23 22 ALA B C 1
ATOM 2335 O O . ALA B 1 22 ? -4.43 60.75 -16.609 1 26.23 22 ALA B O 1
ATOM 2336 N N . HIS B 1 23 ? -2.525 60.344 -17.438 1 26.27 23 HIS B N 1
ATOM 2337 C CA . HIS B 1 23 ? -2.898 59.312 -18.422 1 26.27 23 HIS B CA 1
ATOM 2338 C C . HIS B 1 23 ? -3.594 58.156 -17.75 1 26.27 23 HIS B C 1
ATOM 2340 O O . HIS B 1 23 ? -3.301 57.812 -16.594 1 26.27 23 HIS B O 1
ATOM 2346 N N . ALA B 1 24 ? -4.805 57.719 -18.281 1 28.5 24 ALA B N 1
ATOM 2347 C CA . ALA B 1 24 ? -5.695 56.594 -18 1 28.5 24 ALA B CA 1
ATOM 2348 C C . ALA B 1 24 ? -4.906 55.312 -17.812 1 28.5 24 ALA B C 1
ATOM 2350 O O . ALA B 1 24 ? -4.152 54.906 -18.703 1 28.5 24 ALA B O 1
ATOM 2351 N N . GLY B 1 25 ? -4.445 55.094 -16.547 1 23.83 25 GLY B N 1
ATOM 2352 C CA . GLY B 1 25 ? -3.832 53.812 -16.266 1 23.83 25 GLY B CA 1
ATOM 2353 C C . GLY B 1 25 ? -4.512 52.656 -16.984 1 23.83 25 GLY B C 1
ATOM 2354 O O . GLY B 1 25 ? -5.742 52.562 -16.984 1 23.83 25 GLY B O 1
ATOM 2355 N N . ASP B 1 26 ? -3.977 52.156 -18.094 1 29.17 26 ASP B N 1
ATOM 2356 C CA . ASP B 1 26 ? -4.379 50.938 -18.75 1 29.17 26 ASP B CA 1
ATOM 2357 C C . ASP B 1 26 ? -4.742 49.844 -17.719 1 29.17 26 ASP B C 1
ATOM 2359 O O . ASP B 1 26 ? -3.947 49.531 -16.828 1 29.17 26 ASP B O 1
ATOM 2363 N N . ALA B 1 27 ? -6.082 49.75 -17.438 1 29.59 27 ALA B N 1
ATOM 2364 C CA . ALA B 1 27 ? -6.68 48.625 -16.719 1 29.59 27 ALA B CA 1
ATOM 2365 C C . ALA B 1 27 ? -6.031 47.312 -17.109 1 29.59 27 ALA B C 1
ATOM 2367 O O . ALA B 1 27 ? -6.227 46.812 -18.234 1 29.59 27 ALA B O 1
ATOM 2368 N N . GLN B 1 28 ? -4.75 47.125 -16.875 1 26.98 28 GLN B N 1
ATOM 2369 C CA . GLN B 1 28 ? -4.359 45.75 -17.062 1 26.98 28 GLN B CA 1
ATOM 2370 C C . GLN B 1 28 ? -5.402 44.781 -16.469 1 26.98 28 GLN B C 1
ATOM 2372 O O . GLN B 1 28 ? -5.699 44.844 -15.281 1 26.98 28 GLN B O 1
ATOM 2377 N N . GLN B 1 29 ? -6.344 44.469 -17.281 1 32.62 29 GLN B N 1
ATOM 2378 C CA . GLN B 1 29 ? -7.336 43.469 -16.891 1 32.62 29 GLN B CA 1
ATOM 2379 C C . GLN B 1 29 ? -6.703 42.344 -16.062 1 32.62 29 GLN B C 1
ATOM 2381 O O . GLN B 1 29 ? -5.613 41.875 -16.375 1 32.62 29 GLN B O 1
ATOM 2386 N N . PRO B 1 30 ? -6.941 42.375 -14.789 1 30.38 30 PRO B N 1
ATOM 2387 C CA . PRO B 1 30 ? -6.473 41.219 -14.023 1 30.38 30 PRO B CA 1
ATOM 2388 C C . PRO B 1 30 ? -6.574 39.906 -14.805 1 30.38 30 PRO B C 1
ATOM 2390 O O . PRO B 1 30 ? -7.441 39.781 -15.672 1 30.38 30 PRO B O 1
ATOM 2393 N N . LEU B 1 31 ? -5.488 39.219 -15.031 1 32.69 31 LEU B N 1
ATOM 2394 C CA . LEU B 1 31 ? -5.512 37.875 -15.594 1 32.69 31 LEU B CA 1
ATOM 2395 C C . LEU B 1 31 ? -6.762 37.125 -15.148 1 32.69 31 LEU B C 1
ATOM 2397 O O . LEU B 1 31 ? -7.09 37.125 -13.961 1 32.69 31 LEU B O 1
ATOM 2401 N N . GLY B 1 32 ? -7.816 37.062 -15.906 1 32.75 32 GLY B N 1
ATOM 2402 C CA . GLY B 1 32 ? -9.047 36.312 -15.75 1 32.75 32 GLY B CA 1
ATOM 2403 C C . GLY B 1 32 ? -8.852 35.031 -14.969 1 32.75 32 GLY B C 1
ATOM 2404 O O . GLY B 1 32 ? -7.895 34.281 -15.195 1 32.75 32 GLY B O 1
ATOM 2405 N N . LEU B 1 33 ? -9.055 34.969 -13.711 1 34.88 33 LEU B N 1
ATOM 2406 C CA . LEU B 1 33 ? -9.328 33.688 -13.047 1 34.88 33 LEU B CA 1
ATOM 2407 C C . LEU B 1 33 ? -10.039 32.719 -13.992 1 34.88 33 LEU B C 1
ATOM 2409 O O . LEU B 1 33 ? -11.211 32.938 -14.312 1 34.88 33 LEU B O 1
ATOM 2413 N N . ALA B 1 34 ? -9.5 32.281 -15.078 1 34.59 34 ALA B N 1
ATOM 2414 C CA . ALA B 1 34 ? -10.133 31.25 -15.922 1 34.59 34 ALA B CA 1
ATOM 2415 C C . ALA B 1 34 ? -11.055 30.359 -15.102 1 34.59 34 ALA B C 1
ATOM 2417 O O . ALA B 1 34 ? -10.664 29.859 -14.039 1 34.59 34 ALA B O 1
ATOM 2418 N N . SER B 1 35 ? -12.242 30.547 -14.797 1 41.12 35 SER B N 1
ATOM 2419 C CA . SER B 1 35 ? -13.273 29.625 -14.328 1 41.12 35 SER B CA 1
ATOM 2420 C C . SER B 1 35 ? -12.922 28.188 -14.672 1 41.12 35 SER B C 1
ATOM 2422 O O . SER B 1 35 ? -12.867 27.812 -15.852 1 41.12 35 SER B O 1
ATOM 2424 N N . ASP B 1 36 ? -11.805 27.531 -14.258 1 45.09 36 ASP B N 1
ATOM 2425 C CA . ASP B 1 36 ? -11.008 26.406 -14.742 1 45.09 36 ASP B CA 1
ATOM 2426 C C . ASP B 1 36 ? -11.906 25.219 -15.102 1 45.09 36 ASP B C 1
ATOM 2428 O O . ASP B 1 36 ? -12.094 24.312 -14.289 1 45.09 36 ASP B O 1
ATOM 2432 N N . SER B 1 37 ? -13.055 25.344 -15.648 1 56.84 37 SER B N 1
ATOM 2433 C CA . SER B 1 37 ? -14.008 24.438 -16.297 1 56.84 37 SER B CA 1
ATOM 2434 C C . SER B 1 37 ? -13.297 23.344 -17.078 1 56.84 37 SER B C 1
ATOM 2436 O O . SER B 1 37 ? -13.805 22.219 -17.188 1 56.84 37 SER B O 1
ATOM 2438 N N . ASP B 1 38 ? -12.117 23.594 -17.469 1 75.94 38 ASP B N 1
ATOM 2439 C CA . ASP B 1 38 ? -11.484 22.656 -18.391 1 75.94 38 ASP B CA 1
ATOM 2440 C C . ASP B 1 38 ? -10.508 21.734 -17.641 1 75.94 38 ASP B C 1
ATOM 2442 O O . ASP B 1 38 ? -9.711 21.031 -18.281 1 75.94 38 ASP B O 1
ATOM 2446 N N . TYR B 1 39 ? -10.641 21.797 -16.297 1 89.81 39 TYR B N 1
ATOM 2447 C CA . TYR B 1 39 ? -9.672 20.969 -15.578 1 89.81 39 TYR B CA 1
ATOM 2448 C C . TYR B 1 39 ? -9.969 19.484 -15.773 1 89.81 39 TYR B C 1
ATOM 2450 O O . TYR B 1 39 ? -11.109 19.047 -15.594 1 89.81 39 TYR B O 1
ATOM 2458 N N . VAL B 1 40 ? -8.945 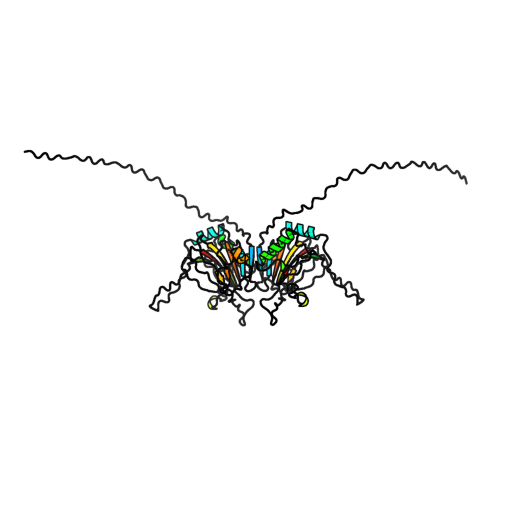18.797 -16.266 1 93.62 40 VAL B N 1
ATOM 2459 C CA . VAL B 1 40 ? -9.039 17.344 -16.359 1 93.62 40 VAL B CA 1
ATOM 2460 C C . VAL B 1 40 ? -8.18 16.688 -15.273 1 93.62 40 VAL B C 1
ATOM 2462 O O . VAL B 1 40 ? -6.98 16.953 -15.18 1 93.62 40 VAL B O 1
ATOM 2465 N N . CYS B 1 41 ? -8.773 15.945 -14.5 1 95.62 41 CYS B N 1
ATOM 2466 C CA . CYS B 1 41 ? -8.078 15.266 -13.406 1 95.62 41 CYS B CA 1
ATOM 2467 C C . CYS B 1 41 ? -7.199 14.141 -13.938 1 95.62 41 CYS B C 1
ATOM 2469 O O . CYS B 1 41 ? -7.699 13.148 -14.477 1 95.62 41 CYS B O 1
ATOM 2471 N N . GLU B 1 42 ? -5.934 14.359 -13.797 1 95.88 42 GLU B N 1
ATOM 2472 C CA . GLU B 1 42 ? -4.957 13.328 -14.141 1 95.88 42 GLU B CA 1
ATOM 2473 C C . GLU B 1 42 ? -4.117 12.938 -12.922 1 95.88 42 GLU B C 1
ATOM 2475 O O . GLU B 1 42 ? -3.543 13.797 -12.258 1 95.88 42 GLU B O 1
ATOM 2480 N N . HIS B 1 43 ? -4.094 11.664 -12.711 1 97.31 43 HIS B N 1
ATOM 2481 C CA . HIS B 1 43 ? -3.309 11.195 -11.578 1 97.31 43 HIS B CA 1
ATOM 2482 C C . HIS B 1 43 ? -1.854 10.969 -11.977 1 97.31 43 HIS B C 1
ATOM 2484 O O . HIS B 1 43 ? -1.575 10.422 -13.047 1 97.31 43 HIS B O 1
ATOM 2490 N N . PRO B 1 44 ? -0.903 11.422 -11.188 1 98 44 PRO B N 1
ATOM 2491 C CA . PRO B 1 44 ? 0.516 11.227 -11.492 1 98 44 PRO B CA 1
ATOM 2492 C C . PRO B 1 44 ? 0.958 9.773 -11.328 1 98 44 PRO B C 1
ATOM 2494 O O . PRO B 1 44 ? 0.295 8.992 -10.633 1 98 44 PRO B O 1
ATOM 2497 N N . PRO B 1 45 ? 2.043 9.422 -11.953 1 97.56 45 PRO B N 1
ATOM 2498 C CA . PRO B 1 45 ? 2.605 8.086 -11.773 1 97.56 45 PRO B CA 1
ATOM 2499 C C . PRO B 1 45 ? 3.359 7.934 -10.453 1 97.56 45 PRO B C 1
ATOM 2501 O O . PRO B 1 45 ? 4.578 7.75 -10.453 1 97.56 45 PRO B O 1
ATOM 2504 N N . TYR B 1 46 ? 2.648 7.941 -9.414 1 98.5 46 TYR B N 1
ATOM 2505 C CA . TYR B 1 46 ? 3.281 7.785 -8.109 1 98.5 46 TYR B CA 1
ATOM 2506 C C . TYR B 1 46 ? 3.801 6.363 -7.922 1 98.5 46 TYR B C 1
ATOM 2508 O O . TYR B 1 46 ? 3.455 5.465 -8.695 1 98.5 46 TYR B O 1
ATOM 2516 N N . ASN B 1 47 ? 4.688 6.184 -7.027 1 97.88 47 ASN B N 1
ATOM 2517 C CA . ASN B 1 47 ? 5.117 4.852 -6.609 1 97.88 47 ASN B CA 1
ATOM 2518 C C . ASN B 1 47 ? 5.281 4.766 -5.098 1 97.88 47 ASN B C 1
ATOM 2520 O O . ASN B 1 47 ? 5.34 5.789 -4.414 1 97.88 47 ASN B O 1
ATOM 2524 N N . ILE B 1 48 ? 5.301 3.545 -4.617 1 98.62 48 ILE B N 1
ATOM 2525 C CA . ILE B 1 48 ? 5.254 3.445 -3.164 1 98.62 48 ILE B CA 1
ATOM 2526 C C . ILE B 1 48 ? 6.445 2.629 -2.664 1 98.62 48 ILE B C 1
ATOM 2528 O O . ILE B 1 48 ? 7.109 1.946 -3.447 1 98.62 48 ILE B O 1
ATOM 2532 N N . ARG B 1 49 ? 6.746 2.852 -1.414 1 98.56 49 ARG B N 1
ATOM 2533 C CA . ARG B 1 49 ? 7.629 2.021 -0.603 1 98.56 49 ARG B CA 1
ATOM 2534 C C . ARG B 1 49 ? 6.957 1.624 0.708 1 98.56 49 ARG B C 1
ATOM 2536 O O . ARG B 1 49 ? 6.539 2.484 1.482 1 98.56 49 ARG B O 1
ATOM 2543 N N . MET B 1 50 ? 6.867 0.314 0.892 1 98.19 50 MET B N 1
ATOM 2544 C CA . MET B 1 50 ? 6.375 -0.136 2.189 1 98.19 50 MET B CA 1
ATOM 2545 C C . MET B 1 50 ? 7.379 0.174 3.293 1 98.19 50 MET B C 1
ATOM 2547 O O . MET B 1 50 ? 8.531 -0.245 3.221 1 98.19 50 MET B O 1
ATOM 2551 N N . VAL B 1 51 ? 6.953 0.909 4.289 1 98.12 51 VAL B N 1
ATOM 2552 C CA . VAL B 1 51 ? 7.824 1.237 5.41 1 98.12 51 VAL B CA 1
ATOM 2553 C C . VAL B 1 51 ? 7.59 0.25 6.555 1 98.12 51 VAL B C 1
ATOM 2555 O O . VAL B 1 51 ? 8.539 -0.205 7.191 1 98.12 51 VAL B O 1
ATOM 2558 N N . SER B 1 52 ? 6.336 -0.013 6.766 1 97.44 52 SER B N 1
ATOM 2559 C CA . SER B 1 52 ? 5.914 -0.891 7.852 1 97.44 52 SER B CA 1
ATOM 2560 C C . SER B 1 52 ? 4.629 -1.629 7.5 1 97.44 52 SER B C 1
ATOM 2562 O O . SER B 1 52 ? 3.703 -1.04 6.938 1 97.44 52 SER B O 1
ATOM 2564 N N . HIS B 1 53 ? 4.562 -2.908 7.859 1 96.81 53 HIS B N 1
ATOM 2565 C CA . HIS B 1 53 ? 3.334 -3.672 7.668 1 96.81 53 HIS B CA 1
ATOM 2566 C C . HIS B 1 53 ? 2.365 -3.455 8.828 1 96.81 53 HIS B C 1
ATOM 2568 O O . HIS B 1 53 ? 1.147 -3.498 8.641 1 96.81 53 HIS B O 1
ATOM 2574 N N . SER B 1 54 ? 2.969 -3.254 10.008 1 95.62 54 SER B N 1
ATOM 2575 C CA . SER B 1 54 ? 2.182 -3.057 11.219 1 95.62 54 SER B CA 1
ATOM 2576 C C . SER B 1 54 ? 2.924 -2.18 12.219 1 95.62 54 SER B C 1
ATOM 2578 O O . SER B 1 54 ? 3.936 -2.598 12.789 1 95.62 54 SER B O 1
ATOM 2580 N N . PRO B 1 55 ? 2.238 -1.002 12.531 1 97.5 55 PRO B N 1
ATOM 2581 C CA . PRO B 1 55 ? 1.154 -0.403 11.75 1 97.5 55 PRO B CA 1
ATOM 2582 C C . PRO B 1 55 ? 1.509 -0.247 10.273 1 97.5 55 PRO B C 1
ATOM 2584 O O . PRO B 1 55 ? 2.689 -0.167 9.922 1 97.5 55 PRO B O 1
ATOM 2587 N N . LEU B 1 56 ? 0.49 -0.263 9.508 1 98.44 56 LEU B N 1
ATOM 2588 C CA . LEU B 1 56 ? 0.723 -0.041 8.086 1 98.44 56 LEU B CA 1
ATOM 2589 C C . LEU B 1 56 ? 1.185 1.39 7.824 1 98.44 56 LEU B C 1
ATOM 2591 O O . LEU B 1 56 ? 0.494 2.344 8.188 1 98.44 56 LEU B O 1
ATOM 2595 N N . VAL B 1 57 ? 2.363 1.571 7.285 1 98.75 57 VAL B N 1
ATOM 2596 C CA . VAL B 1 57 ? 2.928 2.85 6.863 1 98.75 57 VAL B CA 1
ATOM 2597 C C . VAL B 1 57 ? 3.535 2.711 5.469 1 98.75 57 VAL B C 1
ATOM 2599 O O . VAL B 1 57 ? 4.387 1.848 5.238 1 98.75 57 VAL B O 1
ATOM 2602 N N . ILE B 1 58 ? 3.074 3.562 4.578 1 98.88 58 ILE B N 1
ATOM 2603 C CA . ILE B 1 58 ? 3.525 3.531 3.193 1 98.88 58 ILE B CA 1
ATOM 2604 C C . ILE B 1 58 ? 4.055 4.906 2.791 1 98.88 58 ILE B C 1
ATOM 2606 O O . ILE B 1 58 ? 3.393 5.922 3.016 1 98.88 58 ILE B O 1
ATOM 2610 N N . TYR B 1 59 ? 5.27 4.938 2.24 1 98.88 59 TYR B N 1
ATOM 2611 C CA . TYR B 1 59 ? 5.812 6.152 1.644 1 98.88 59 TYR B CA 1
ATOM 2612 C C . TYR B 1 59 ? 5.434 6.254 0.171 1 98.88 59 TYR B C 1
ATOM 2614 O O . TYR B 1 59 ? 5.551 5.277 -0.575 1 98.88 59 TYR B O 1
ATOM 2622 N N . ILE B 1 60 ? 4.918 7.363 -0.267 1 98.88 60 ILE B N 1
ATOM 2623 C CA . ILE B 1 60 ? 4.434 7.574 -1.628 1 98.88 60 ILE B CA 1
ATOM 2624 C C . ILE B 1 60 ? 5.242 8.688 -2.295 1 98.88 60 ILE B C 1
ATOM 2626 O O . ILE B 1 60 ? 5.219 9.836 -1.843 1 98.88 60 ILE B O 1
ATOM 2630 N N . ARG B 1 61 ? 5.891 8.391 -3.336 1 98.5 61 ARG B N 1
ATOM 2631 C CA . ARG B 1 61 ? 6.625 9.383 -4.109 1 98.5 61 ARG B CA 1
ATOM 2632 C C . ARG B 1 61 ? 5.762 9.953 -5.23 1 98.5 61 ARG B C 1
ATOM 2634 O O . ARG B 1 61 ? 5.027 9.219 -5.891 1 98.5 61 ARG B O 1
ATOM 2641 N N . ASN B 1 62 ? 5.809 11.266 -5.336 1 98.31 62 ASN B N 1
ATOM 2642 C CA . ASN B 1 62 ? 5.137 11.961 -6.426 1 98.31 62 ASN B CA 1
ATOM 2643 C C . ASN B 1 62 ? 3.619 11.82 -6.332 1 98.31 62 ASN B C 1
ATOM 2645 O O . ASN B 1 62 ? 2.955 11.516 -7.324 1 98.31 62 ASN B O 1
ATOM 2649 N N . PHE B 1 63 ? 3.133 12.008 -5.172 1 98.88 63 PHE B N 1
ATOM 2650 C CA . PHE B 1 63 ? 1.698 11.898 -4.938 1 98.88 63 PHE B CA 1
ATOM 2651 C C . PHE B 1 63 ? 0.984 13.18 -5.355 1 98.88 63 PHE B C 1
ATOM 2653 O O . PHE B 1 63 ? -0.168 13.141 -5.789 1 98.88 63 PHE B O 1
ATOM 2660 N N . ILE B 1 64 ? 1.597 14.32 -5.156 1 98.94 64 ILE B N 1
ATOM 2661 C CA . ILE B 1 64 ? 1.074 15.625 -5.547 1 98.94 64 ILE B CA 1
ATOM 2662 C C . ILE B 1 64 ? 2.012 16.266 -6.566 1 98.94 64 ILE B C 1
ATOM 2664 O O . ILE B 1 64 ? 3.195 16.469 -6.285 1 98.94 64 ILE B O 1
ATOM 2668 N N . THR B 1 65 ? 1.512 16.641 -7.695 1 98.69 65 THR B N 1
ATOM 2669 C CA . THR B 1 65 ? 2.35 17.203 -8.75 1 98.69 65 THR B CA 1
ATOM 2670 C C . THR B 1 65 ? 2.758 18.641 -8.422 1 98.69 65 THR B C 1
ATOM 2672 O O . THR B 1 65 ? 2.152 19.281 -7.562 1 98.69 65 THR B O 1
ATOM 2675 N N . ALA B 1 66 ? 3.75 19.109 -9.164 1 98.5 66 ALA B N 1
ATOM 2676 C CA . ALA B 1 66 ? 4.207 20.484 -8.984 1 98.5 66 ALA B CA 1
ATOM 2677 C C . ALA B 1 66 ? 3.092 21.469 -9.305 1 98.5 66 ALA B C 1
ATOM 2679 O O . ALA B 1 66 ? 2.928 22.484 -8.609 1 98.5 66 ALA B O 1
ATOM 2680 N N . GLU B 1 67 ? 2.328 21.156 -10.305 1 98.12 67 GLU B N 1
ATOM 2681 C CA . GLU B 1 67 ? 1.226 22.016 -10.695 1 98.12 67 GLU B CA 1
ATOM 2682 C C . GLU B 1 67 ? 0.147 22.078 -9.617 1 98.12 67 GLU B C 1
ATOM 2684 O O . GLU B 1 67 ? -0.368 23.141 -9.297 1 98.12 67 GLU B O 1
ATOM 2689 N N . GLU B 1 68 ? -0.147 20.922 -9.102 1 98.69 68 GLU B N 1
ATOM 2690 C CA . GLU B 1 68 ? -1.133 20.875 -8.023 1 98.69 68 GLU B CA 1
ATOM 2691 C C . GLU B 1 68 ? -0.647 21.625 -6.789 1 98.69 68 GLU B C 1
ATOM 2693 O O . GLU B 1 68 ? -1.412 22.359 -6.164 1 98.69 68 GLU B O 1
ATOM 2698 N N . ARG B 1 69 ? 0.597 21.484 -6.465 1 98.69 69 ARG B N 1
ATOM 2699 C CA . ARG B 1 69 ? 1.171 22.172 -5.305 1 98.69 69 ARG B CA 1
ATOM 2700 C C . ARG B 1 69 ? 1.113 23.672 -5.473 1 98.69 69 ARG B C 1
ATOM 2702 O O . ARG B 1 69 ? 0.743 24.391 -4.543 1 98.69 69 ARG B O 1
ATOM 2709 N N . GLY B 1 70 ? 1.46 24.141 -6.633 1 98.19 70 GLY B N 1
ATOM 2710 C CA . GLY B 1 70 ? 1.352 25.562 -6.898 1 98.19 70 GLY B CA 1
ATOM 2711 C C . GLY B 1 70 ? -0.066 26.094 -6.77 1 98.19 70 GLY B C 1
ATOM 2712 O O . GLY B 1 70 ? -0.289 27.156 -6.184 1 98.19 70 GLY B O 1
ATOM 2713 N N . HIS B 1 71 ? -0.995 25.344 -7.293 1 98.25 71 HIS B N 1
ATOM 2714 C CA . HIS B 1 71 ? -2.398 25.734 -7.223 1 98.25 71 HIS B CA 1
ATOM 2715 C C . HIS B 1 71 ? -2.877 25.812 -5.777 1 98.25 71 HIS B C 1
ATOM 2717 O O . HIS B 1 71 ? -3.535 26.781 -5.391 1 98.25 71 HIS B O 1
ATOM 2723 N N . LEU B 1 72 ? -2.549 24.828 -4.988 1 98.44 72 LEU B N 1
ATOM 2724 C CA . LEU B 1 72 ? -2.986 24.797 -3.596 1 98.44 72 LEU B CA 1
ATOM 2725 C C . LEU B 1 72 ? -2.426 25.969 -2.816 1 98.44 72 LEU B C 1
ATOM 2727 O O . LEU B 1 72 ? -3.119 26.562 -1.98 1 98.44 72 LEU B O 1
ATOM 2731 N N . GLN B 1 73 ? -1.168 26.344 -3.094 1 97.81 73 GLN B N 1
ATOM 2732 C CA . GLN B 1 73 ? -0.554 27.469 -2.412 1 97.81 73 GLN B CA 1
ATOM 2733 C C . GLN B 1 73 ? -1.271 28.781 -2.754 1 97.81 73 GLN B C 1
ATOM 2735 O O . GLN B 1 73 ? -1.501 29.609 -1.879 1 97.81 73 GLN B O 1
ATOM 2740 N N . ARG B 1 74 ? -1.654 28.906 -3.971 1 97.44 74 ARG B N 1
ATOM 2741 C CA . ARG B 1 74 ? -2.383 30.109 -4.387 1 97.44 74 ARG B CA 1
ATOM 2742 C C . ARG B 1 74 ? -3.779 30.141 -3.771 1 97.44 74 ARG B C 1
ATOM 2744 O O . ARG B 1 74 ? -4.23 31.172 -3.293 1 97.44 74 ARG B O 1
ATOM 2751 N N . LEU B 1 75 ? -4.367 28.969 -3.801 1 96.12 75 LEU B N 1
ATOM 2752 C CA . LEU B 1 75 ? -5.723 28.844 -3.281 1 96.12 75 LEU B CA 1
ATOM 2753 C C . LEU B 1 75 ? -5.773 29.188 -1.797 1 96.12 75 LEU B C 1
ATOM 2755 O O . LEU B 1 75 ? -6.738 29.797 -1.328 1 96.12 75 LEU B O 1
ATOM 2759 N N . ALA B 1 76 ? -4.699 28.891 -1.068 1 95.12 76 ALA B N 1
ATOM 2760 C CA . ALA B 1 76 ? -4.707 29 0.388 1 95.12 76 ALA B CA 1
ATOM 2761 C C . ALA B 1 76 ? -4.047 30.297 0.846 1 95.12 76 ALA B C 1
ATOM 2763 O O . ALA B 1 76 ? -3.994 30.578 2.043 1 95.12 76 ALA B O 1
ATOM 2764 N N . LYS B 1 77 ? -3.379 31.078 0.099 1 91.5 77 LYS B N 1
ATOM 2765 C CA . LYS B 1 77 ? -2.494 32.219 0.402 1 91.5 77 LYS B CA 1
ATOM 2766 C C . LYS B 1 77 ? -3.092 33.094 1.485 1 91.5 77 LYS B C 1
ATOM 2768 O O . LYS B 1 77 ? -2.395 33.5 2.418 1 91.5 77 LYS B O 1
ATOM 2773 N N . ASP B 1 78 ? -4.367 33.312 1.573 1 89.38 78 ASP B N 1
ATOM 2774 C CA . ASP B 1 78 ? -4.918 34.281 2.531 1 89.38 78 ASP B CA 1
ATOM 2775 C C . ASP B 1 78 ? -5.992 33.625 3.398 1 89.38 78 ASP B C 1
ATOM 2777 O O . ASP B 1 78 ? -6.891 34.312 3.898 1 89.38 78 ASP B O 1
ATOM 2781 N N . THR B 1 79 ? -5.793 32.375 3.592 1 90.25 79 THR B N 1
ATOM 2782 C CA . THR B 1 79 ? -6.883 31.734 4.312 1 90.25 79 THR B CA 1
ATOM 2783 C C . THR B 1 79 ? -6.355 31 5.543 1 90.25 79 THR B C 1
ATOM 2785 O O . THR B 1 79 ? -7.129 30.391 6.293 1 90.25 79 THR B O 1
ATOM 2788 N N . PHE B 1 80 ? -5.102 31.109 5.824 1 89.81 80 PHE B N 1
ATOM 2789 C CA . PHE B 1 80 ? -4.535 30.422 6.988 1 89.81 80 PHE B CA 1
ATOM 2790 C C . PHE B 1 80 ? -4.973 31.109 8.281 1 89.81 80 PHE B C 1
ATOM 2792 O O . PHE B 1 80 ? -4.984 32.344 8.359 1 89.81 80 PHE B O 1
ATOM 2799 N N . ILE B 1 81 ? -5.383 30.312 9.211 1 83.5 81 ILE B N 1
ATOM 2800 C CA . ILE B 1 81 ? -5.781 30.797 10.531 1 83.5 81 ILE B CA 1
ATOM 2801 C C . ILE B 1 81 ? -4.883 30.188 11.602 1 83.5 81 ILE B C 1
ATOM 2803 O O . ILE B 1 81 ? -4.543 29 11.523 1 83.5 81 ILE B O 1
ATOM 2807 N N . ARG B 1 82 ? -4.559 30.953 12.602 1 77.88 82 ARG B N 1
ATOM 2808 C CA . ARG B 1 82 ? -3.684 30.469 13.664 1 77.88 82 ARG B CA 1
ATOM 2809 C C . ARG B 1 82 ? -4.434 29.547 14.617 1 77.88 82 ARG B C 1
ATOM 2811 O O . ARG B 1 82 ? -5.598 29.797 14.945 1 77.88 82 ARG B O 1
ATOM 2818 N N . SER B 1 83 ? -3.939 28.391 14.867 1 66.62 83 SER B N 1
ATOM 2819 C CA . SER B 1 83 ? -4.523 27.469 15.844 1 66.62 83 SER B CA 1
ATOM 2820 C C . SER B 1 83 ? -4.379 28.016 17.266 1 66.62 83 SER B C 1
ATOM 2822 O O . SER B 1 83 ? -3.348 28.594 17.609 1 66.62 83 SER B O 1
ATOM 2824 N N . GLY B 1 84 ? -5.414 28.812 17.812 1 52.5 84 GLY B N 1
ATOM 2825 C CA . GLY B 1 84 ? -5.348 29.484 19.109 1 52.5 84 GLY B CA 1
ATOM 2826 C C . GLY B 1 84 ? -5.266 28.516 20.266 1 52.5 84 GLY B C 1
ATOM 2827 O O . GLY B 1 84 ? -5.941 27.484 20.281 1 52.5 84 GLY B O 1
ATOM 2828 N N . VAL B 1 85 ? -4.262 28.297 20.891 1 47.03 85 VAL B N 1
ATOM 2829 C CA . VAL B 1 85 ? -4.324 27.734 22.234 1 47.03 85 VAL B CA 1
ATOM 2830 C C . VAL B 1 85 ? -5.066 28.688 23.172 1 47.03 85 VAL B C 1
ATOM 2832 O O . VAL B 1 85 ? -4.852 29.891 23.125 1 47.03 85 VAL B O 1
ATOM 2835 N N . THR B 1 86 ? -6.336 28.328 23.469 1 40.31 86 THR B N 1
ATOM 2836 C CA . THR B 1 86 ? -7.031 29.094 24.5 1 40.31 86 THR B CA 1
ATOM 2837 C C . THR B 1 86 ? -6.121 29.359 25.703 1 40.31 86 THR B C 1
ATOM 2839 O O . THR B 1 86 ? -5.629 28.406 26.328 1 40.31 86 THR B O 1
ATOM 2842 N N . SER B 1 87 ? -5.469 30.375 25.734 1 39.66 87 SER B N 1
ATOM 2843 C CA . SER B 1 87 ? -4.844 30.781 26.984 1 39.66 87 SER B CA 1
ATOM 2844 C C . SER B 1 87 ? -5.84 30.75 28.141 1 39.66 87 SER B C 1
ATOM 2846 O O . SER B 1 87 ? -6.902 31.359 28.078 1 39.66 87 SER B O 1
ATOM 2848 N N . ASN B 1 88 ? -6.008 29.672 28.812 1 39.44 88 ASN B N 1
ATOM 2849 C CA . ASN B 1 88 ? -6.652 29.922 30.094 1 39.44 88 ASN B CA 1
ATOM 2850 C C . ASN B 1 88 ? -6.125 31.188 30.766 1 39.44 88 ASN B C 1
ATOM 2852 O O . ASN B 1 88 ? -4.934 31.281 31.062 1 39.44 88 ASN B O 1
ATOM 2856 N N . LYS B 1 89 ? -6.809 32.281 30.766 1 41.81 89 LYS B N 1
ATOM 2857 C CA . LYS B 1 89 ? -6.637 33.594 31.391 1 41.81 89 LYS B CA 1
ATOM 2858 C C . LYS B 1 89 ? -6.129 33.438 32.812 1 41.81 89 LYS B C 1
ATOM 2860 O O . LYS B 1 89 ? -5.902 34.438 33.5 1 41.81 89 LYS B O 1
ATOM 2865 N N . ASN B 1 90 ? -6.453 32.375 33.656 1 37.25 90 ASN B N 1
ATOM 2866 C CA . ASN B 1 90 ? -6.215 32.688 35.062 1 37.25 90 ASN B CA 1
ATOM 2867 C C . ASN B 1 90 ? -4.738 32.969 35.312 1 37.25 90 ASN B C 1
ATOM 2869 O O . ASN B 1 90 ? -4.398 33.656 36.281 1 37.25 90 ASN B O 1
ATOM 2873 N N . SER B 1 91 ? -3.775 32.062 35.531 1 36.81 91 SER B N 1
ATOM 2874 C CA . SER B 1 91 ? -2.586 32.375 36.312 1 36.81 91 SER B CA 1
ATOM 2875 C C . SER B 1 91 ? -1.714 33.406 35.625 1 36.81 91 SER B C 1
ATOM 2877 O O . SER B 1 91 ? -1.666 33.438 34.375 1 36.81 91 SER B O 1
ATOM 2879 N N . GLN B 1 92 ? -1.221 34.594 36.281 1 36.78 92 GLN B N 1
ATOM 2880 C CA . GLN B 1 92 ? -0.341 35.75 36.156 1 36.78 92 GLN B CA 1
ATOM 2881 C C . GLN B 1 92 ? 0.848 35.438 35.25 1 36.78 92 GLN B C 1
ATOM 2883 O O . GLN B 1 92 ? 1.491 36.344 34.719 1 36.78 92 GLN B O 1
ATOM 2888 N N . ASN B 1 93 ? 1.744 34.5 35.812 1 35.09 93 ASN B N 1
ATOM 2889 C CA . ASN B 1 93 ? 3.016 34.375 35.094 1 35.09 93 ASN B CA 1
ATOM 2890 C C . ASN B 1 93 ? 2.809 34.031 33.625 1 35.09 93 ASN B C 1
ATOM 2892 O O . ASN B 1 93 ? 2.465 32.906 33.281 1 35.09 93 ASN B O 1
ATOM 2896 N N . ASN B 1 94 ? 2.182 34.969 32.938 1 36.09 94 ASN B N 1
ATOM 2897 C CA . ASN B 1 94 ? 2.051 35.031 31.5 1 36.09 94 ASN B CA 1
ATOM 2898 C C . ASN B 1 94 ? 3.352 34.625 30.812 1 36.09 94 ASN B C 1
ATOM 2900 O O . ASN B 1 94 ? 4.109 35.5 30.359 1 36.09 94 ASN B O 1
ATOM 2904 N N . HIS B 1 95 ? 4.285 33.969 31.594 1 35 95 HIS B N 1
ATOM 2905 C CA . HIS B 1 95 ? 5.359 33.562 30.688 1 35 95 HIS B CA 1
ATOM 2906 C C . HIS B 1 95 ? 4.816 33.188 29.312 1 35 95 HIS B C 1
ATOM 2908 O O . HIS B 1 95 ? 3.709 32.656 29.203 1 35 95 HIS B O 1
ATOM 2914 N N . ASN B 1 96 ? 5.145 34.094 28.359 1 36.91 96 ASN B N 1
ATOM 2915 C CA . ASN B 1 96 ? 5.082 33.781 26.938 1 36.91 96 ASN B CA 1
ATOM 2916 C C . ASN B 1 96 ? 5.176 32.281 26.688 1 36.91 96 ASN B C 1
ATOM 2918 O O . ASN B 1 96 ? 6.273 31.719 26.641 1 36.91 96 ASN B O 1
ATOM 2922 N N . SER B 1 97 ? 4.602 31.578 27.547 1 39.69 97 SER B N 1
ATOM 2923 C CA . SER B 1 97 ? 4.652 30.234 26.984 1 39.69 97 SER B CA 1
ATOM 2924 C C . SER B 1 97 ? 4.508 30.266 25.469 1 39.69 97 SER B C 1
ATOM 2926 O O . SER B 1 97 ? 3.467 30.672 24.938 1 39.69 97 SER B O 1
ATOM 2928 N N . ALA B 1 98 ? 5.457 30.875 24.859 1 41.44 98 ALA B N 1
ATOM 2929 C CA . ALA B 1 98 ? 5.695 30.828 23.422 1 41.44 98 ALA B CA 1
ATOM 2930 C C . ALA B 1 98 ? 4.992 29.625 22.797 1 41.44 98 ALA B C 1
ATOM 2932 O O . ALA B 1 98 ? 5.574 28.531 22.688 1 41.44 98 ALA B O 1
ATOM 2933 N N . ARG B 1 99 ? 3.898 29.328 23.281 1 45.97 99 ARG B N 1
ATOM 2934 C CA . ARG B 1 99 ? 3.088 28.281 22.656 1 45.97 99 ARG B CA 1
ATOM 2935 C C . ARG B 1 99 ? 3.023 28.469 21.141 1 45.97 99 ARG B C 1
ATOM 2937 O O . ARG B 1 99 ? 2.541 29.5 20.656 1 45.97 99 ARG B O 1
ATOM 2944 N N . ARG B 1 100 ? 4.121 28.109 20.406 1 49.78 100 ARG B N 1
ATOM 2945 C CA . ARG B 1 100 ? 4.445 28.031 18.984 1 49.78 100 ARG B CA 1
ATOM 2946 C C . ARG B 1 100 ? 3.256 27.531 18.172 1 49.78 100 ARG B C 1
ATOM 2948 O O . ARG B 1 100 ? 2.682 26.484 18.484 1 49.78 100 ARG B O 1
ATOM 2955 N N . THR B 1 101 ? 2.318 28.484 17.594 1 60.09 101 THR B N 1
ATOM 2956 C CA . THR B 1 101 ? 1.027 28.391 16.922 1 60.09 101 THR B CA 1
ATOM 2957 C C . THR B 1 101 ? 1.208 28 15.453 1 60.09 101 THR B C 1
ATOM 2959 O O . THR B 1 101 ? 2.115 28.5 14.781 1 60.09 101 THR B O 1
ATOM 2962 N N . SER B 1 102 ? 1.085 26.766 14.945 1 73.25 102 SER B N 1
ATOM 2963 C CA . SER B 1 102 ? 0.894 26.453 13.539 1 73.25 102 SER B CA 1
ATOM 2964 C C . SER B 1 102 ? -0.362 27.109 12.984 1 73.25 102 SER B C 1
ATOM 2966 O O . SER B 1 102 ? -1.146 27.688 13.734 1 73.25 102 SER B O 1
ATOM 2968 N N . GLN B 1 103 ? -0.24 27.5 11.648 1 86.75 103 GLN B N 1
ATOM 2969 C CA . GLN B 1 103 ? -1.425 27.984 10.953 1 86.75 103 GLN B CA 1
ATOM 2970 C C . GLN B 1 103 ? -2.023 26.906 10.055 1 86.75 103 GLN B C 1
ATOM 2972 O O . GLN B 1 103 ? -1.293 26.109 9.453 1 86.75 103 GLN B O 1
ATOM 2977 N N . SER B 1 104 ? -3.299 26.828 10.078 1 92.31 104 SER B N 1
ATOM 2978 C CA . SER B 1 104 ? -3.934 25.828 9.211 1 92.31 104 SER B CA 1
ATOM 2979 C C . SER B 1 104 ? -5.105 26.438 8.445 1 92.31 104 SER B C 1
ATOM 2981 O O . SER B 1 104 ? -5.57 27.531 8.773 1 92.31 104 SER B O 1
ATOM 2983 N N . THR B 1 105 ? -5.434 25.891 7.363 1 94.88 105 THR B N 1
ATOM 2984 C CA . THR B 1 105 ? -6.629 26.234 6.605 1 94.88 105 THR B CA 1
ATOM 2985 C C . THR B 1 105 ? -7.254 24.984 5.984 1 94.88 105 THR B C 1
ATOM 2987 O O . THR B 1 105 ? -6.562 24 5.75 1 94.88 105 THR B O 1
ATOM 2990 N N . THR B 1 106 ? -8.555 25.031 5.742 1 95.75 106 THR B N 1
ATOM 2991 C CA . THR B 1 106 ? -9.289 23.984 5.055 1 95.75 106 THR B CA 1
ATOM 2992 C C . THR B 1 106 ? -9.531 24.344 3.594 1 95.75 106 THR B C 1
ATOM 2994 O O . THR B 1 106 ? -9.883 25.484 3.285 1 95.75 106 THR B O 1
ATOM 2997 N N . LEU B 1 107 ? -9.32 23.438 2.773 1 96.88 107 LEU B N 1
ATOM 2998 C CA . LEU B 1 107 ? -9.477 23.703 1.346 1 96.88 107 LEU B CA 1
ATOM 2999 C C . LEU B 1 107 ? -10.914 23.422 0.901 1 96.88 107 LEU B C 1
ATOM 3001 O O . LEU B 1 107 ? -11.547 22.484 1.373 1 96.88 107 LEU B O 1
ATOM 3005 N N . PRO B 1 108 ? -11.438 24.219 -0.002 1 94.88 108 PRO B N 1
ATOM 3006 C CA . PRO B 1 108 ? -12.789 23.984 -0.501 1 94.88 108 PRO B CA 1
ATOM 3007 C C . PRO B 1 108 ? -12.891 22.75 -1.386 1 94.88 108 PRO B C 1
ATOM 3009 O O . PRO B 1 108 ? -12.211 22.656 -2.414 1 94.88 108 PRO B O 1
ATOM 3012 N N . PRO B 1 109 ? -13.742 21.812 -1.05 1 93.31 109 PRO B N 1
ATOM 3013 C CA . PRO B 1 109 ? -13.859 20.578 -1.831 1 93.31 109 PRO B CA 1
ATOM 3014 C C . PRO B 1 109 ? -14.391 20.812 -3.242 1 93.31 109 PRO B C 1
ATOM 3016 O O . PRO B 1 109 ? -14.305 19.938 -4.102 1 93.31 109 PRO B O 1
ATOM 3019 N N . THR B 1 110 ? -14.938 22.016 -3.523 1 93.81 110 THR B N 1
ATOM 3020 C CA . THR B 1 110 ? -15.508 22.328 -4.828 1 93.81 110 THR B CA 1
ATOM 3021 C C . THR B 1 110 ? -14.414 22.672 -5.836 1 93.81 110 THR B C 1
ATOM 3023 O O . THR B 1 110 ? -14.656 22.688 -7.043 1 93.81 110 THR B O 1
ATOM 3026 N N . ASP B 1 111 ? -13.234 23.031 -5.289 1 96.81 111 ASP B N 1
ATOM 3027 C CA . ASP B 1 111 ? -12.125 23.281 -6.199 1 96.81 111 ASP B CA 1
ATOM 3028 C C . ASP B 1 111 ? -11.742 22.016 -6.965 1 96.81 111 ASP B C 1
ATOM 3030 O O . ASP B 1 111 ? -11.539 20.953 -6.363 1 96.81 111 ASP B O 1
ATOM 3034 N N . PRO B 1 112 ? -11.617 22.062 -8.289 1 97.75 112 PRO B N 1
ATOM 3035 C CA . PRO B 1 112 ? -11.398 20.844 -9.094 1 97.75 112 PRO B CA 1
ATOM 3036 C C . PRO B 1 112 ? -10.086 20.156 -8.75 1 97.75 112 PRO B C 1
ATOM 3038 O O . PRO B 1 112 ? -10 18.922 -8.812 1 97.75 112 PRO B O 1
ATOM 3041 N N . VAL B 1 113 ? -9.016 20.859 -8.484 1 98.44 113 VAL B N 1
ATOM 3042 C CA . VAL B 1 113 ? -7.727 20.266 -8.141 1 98.44 113 VAL B CA 1
ATOM 3043 C C . VAL B 1 113 ? -7.832 19.562 -6.789 1 98.44 113 VAL B C 1
ATOM 3045 O O . VAL B 1 113 ? -7.332 18.438 -6.621 1 98.44 113 VAL B O 1
ATOM 3048 N N . VAL B 1 114 ? -8.484 20.234 -5.832 1 98.44 114 VAL B N 1
ATOM 3049 C CA . VAL B 1 114 ? -8.711 19.656 -4.52 1 98.44 114 VAL B CA 1
ATOM 3050 C C . VAL B 1 114 ? -9.516 18.359 -4.664 1 98.44 114 VAL B C 1
ATOM 3052 O O . VAL B 1 114 ? -9.156 17.328 -4.086 1 98.44 114 VAL B O 1
ATOM 3055 N N . SER B 1 115 ? -10.547 18.422 -5.48 1 98.12 115 SER B N 1
ATOM 3056 C CA . SER B 1 115 ? -11.391 17.266 -5.727 1 98.12 115 SER B CA 1
ATOM 3057 C C . SER B 1 115 ? -10.586 16.125 -6.352 1 98.12 115 SER B C 1
ATOM 3059 O O . SER B 1 115 ? -10.805 14.953 -6.031 1 98.12 115 SER B O 1
ATOM 3061 N N . CYS B 1 116 ? -9.734 16.453 -7.219 1 98.62 116 CYS B N 1
ATOM 3062 C CA . CYS B 1 116 ? -8.898 15.461 -7.875 1 98.62 116 CYS B CA 1
ATOM 3063 C C . CYS B 1 116 ? -7.977 14.781 -6.867 1 98.62 116 CYS B C 1
ATOM 3065 O O . CYS B 1 116 ? -7.836 13.555 -6.883 1 98.62 116 CYS B O 1
ATOM 3067 N N . ILE B 1 117 ? -7.355 15.492 -6.004 1 98.81 117 ILE B N 1
ATOM 3068 C CA . ILE B 1 117 ? -6.465 14.945 -4.984 1 98.81 117 ILE B CA 1
ATOM 3069 C C . ILE B 1 117 ? -7.262 14.062 -4.027 1 98.81 117 ILE B C 1
ATOM 3071 O O . ILE B 1 117 ? -6.797 12.984 -3.637 1 98.81 117 ILE B O 1
ATOM 3075 N N . GLU B 1 118 ? -8.477 14.5 -3.688 1 98.62 118 GLU B N 1
ATOM 3076 C CA . GLU B 1 118 ? -9.359 13.656 -2.881 1 98.62 118 GLU B CA 1
ATOM 3077 C C . GLU B 1 118 ? -9.625 12.32 -3.568 1 98.62 118 GLU B C 1
ATOM 3079 O O . GLU B 1 118 ? -9.555 11.266 -2.938 1 98.62 118 GLU B O 1
ATOM 3084 N N . SER B 1 119 ? -9.922 12.406 -4.832 1 98.38 119 SER B N 1
ATOM 3085 C CA . SER B 1 119 ? -10.211 11.195 -5.594 1 98.38 119 SER B CA 1
ATOM 3086 C C . SER B 1 119 ? -9 10.266 -5.621 1 98.38 119 SER B C 1
ATOM 3088 O O . SER B 1 119 ? -9.148 9.047 -5.535 1 98.38 119 SER B O 1
ATOM 3090 N N . ARG B 1 120 ? -7.836 10.82 -5.758 1 98.75 120 ARG B N 1
ATOM 3091 C CA . ARG B 1 120 ? -6.609 10.031 -5.766 1 98.75 120 ARG B CA 1
ATOM 3092 C C . ARG B 1 120 ? -6.426 9.289 -4.445 1 98.75 120 ARG B C 1
ATOM 3094 O O . ARG B 1 120 ? -6.117 8.094 -4.434 1 98.75 120 ARG B O 1
ATOM 3101 N N . ALA B 1 121 ? -6.621 10.016 -3.359 1 98.81 121 ALA B N 1
ATOM 3102 C CA . ALA B 1 121 ? -6.516 9.414 -2.033 1 98.81 121 ALA B CA 1
ATOM 3103 C C . ALA B 1 121 ? -7.543 8.305 -1.854 1 98.81 121 ALA B C 1
ATOM 3105 O O . ALA B 1 121 ? -7.242 7.254 -1.276 1 98.81 121 ALA B O 1
ATOM 3106 N N . LEU B 1 122 ? -8.727 8.555 -2.35 1 98.5 122 LEU B N 1
ATOM 3107 C CA . LEU B 1 122 ? -9.789 7.562 -2.244 1 98.5 122 LEU B CA 1
ATOM 3108 C C . LEU B 1 122 ? -9.453 6.316 -3.055 1 98.5 122 LEU B C 1
ATOM 3110 O O . LEU B 1 122 ? -9.602 5.191 -2.564 1 98.5 122 LEU B O 1
ATOM 3114 N N . LEU B 1 123 ? -9 6.504 -4.254 1 98.44 123 LEU B N 1
ATOM 3115 C CA . LEU B 1 123 ? -8.625 5.371 -5.094 1 98.44 123 LEU B CA 1
ATOM 3116 C C . LEU B 1 123 ? -7.512 4.562 -4.441 1 98.44 123 LEU B C 1
ATOM 3118 O O . LEU B 1 123 ? -7.547 3.328 -4.449 1 98.44 123 LEU B O 1
ATOM 3122 N N . PHE B 1 124 ? -6.539 5.234 -3.887 1 98.81 124 PHE B N 1
ATOM 3123 C CA . PHE B 1 124 ? -5.426 4.598 -3.199 1 98.81 124 PHE B CA 1
ATOM 3124 C C . PHE B 1 124 ? -5.926 3.67 -2.1 1 98.81 124 PHE B C 1
ATOM 3126 O O . PHE B 1 124 ? -5.402 2.568 -1.923 1 98.81 124 PHE B O 1
ATOM 3133 N N . GLN B 1 125 ? -6.969 4.066 -1.449 1 98.44 125 GLN B N 1
ATOM 3134 C CA . GLN B 1 125 ? -7.473 3.359 -0.276 1 98.44 125 GLN B CA 1
ATOM 3135 C C . GLN B 1 125 ? -8.469 2.277 -0.672 1 98.44 125 GLN B C 1
ATOM 3137 O O . GLN B 1 125 ? -8.969 1.541 0.183 1 98.44 125 GLN B O 1
ATOM 3142 N N . GLY B 1 126 ? -8.766 2.127 -1.954 1 97.62 126 GLY B N 1
ATOM 3143 C CA . GLY B 1 126 ? -9.758 1.17 -2.428 1 97.62 126 GLY B CA 1
ATOM 3144 C C . GLY B 1 126 ? -11.141 1.772 -2.59 1 97.62 126 GLY B C 1
ATOM 3145 O O . GLY B 1 126 ? -11.336 2.961 -2.334 1 97.62 126 GLY B O 1
ATOM 3146 N N . TYR B 1 127 ? -12.086 1.002 -2.959 1 97.25 127 TYR B N 1
ATOM 3147 C CA . TYR B 1 127 ? -13.383 1.545 -3.357 1 97.25 127 TYR B CA 1
ATOM 3148 C C . TYR B 1 127 ? -14.344 1.577 -2.18 1 97.25 127 TYR B C 1
ATOM 3150 O O . TYR B 1 127 ? -15.391 2.223 -2.244 1 97.25 127 TYR B O 1
ATOM 3158 N N . ASP B 1 128 ? -14.016 1.014 -1.101 1 96.25 128 ASP B N 1
ATOM 3159 C CA . ASP B 1 128 ? -14.961 0.889 0.005 1 96.25 128 ASP B CA 1
ATOM 3160 C C . ASP B 1 128 ? -15 2.164 0.843 1 96.25 128 ASP B C 1
ATOM 3162 O O . ASP B 1 128 ? -15.797 2.279 1.774 1 96.25 128 ASP B O 1
ATOM 3166 N N . THR B 1 129 ? -14.164 3.115 0.557 1 95.25 129 THR B N 1
ATOM 3167 C CA . THR B 1 129 ? -14.156 4.395 1.259 1 95.25 129 THR B CA 1
ATOM 3168 C C . THR B 1 129 ? -14.859 5.469 0.434 1 95.25 129 THR B C 1
ATOM 3170 O O . THR B 1 129 ? -14.273 6.039 -0.485 1 95.25 129 THR B O 1
ATOM 3173 N N . PRO B 1 130 ? -16.062 5.793 0.788 1 95.31 130 PRO B N 1
ATOM 3174 C CA . PRO B 1 130 ? -16.75 6.848 0.035 1 95.31 130 PRO B CA 1
ATOM 3175 C C . PRO B 1 130 ? -16.188 8.242 0.328 1 95.31 130 PRO B C 1
ATOM 3177 O O . PRO B 1 130 ? -15.586 8.461 1.381 1 95.31 130 PRO B O 1
ATOM 3180 N N . ARG B 1 131 ? -16.391 9.117 -0.527 1 96.44 131 ARG B N 1
ATOM 3181 C CA . ARG B 1 131 ? -15.906 10.492 -0.393 1 96.44 131 ARG B CA 1
ATOM 3182 C C . ARG B 1 131 ? -16.453 11.141 0.876 1 96.44 131 ARG B C 1
ATOM 3184 O O . ARG B 1 131 ? -15.773 11.961 1.5 1 96.44 131 ARG B O 1
ATOM 3191 N N . SER B 1 132 ? -17.672 10.75 1.264 1 96.12 132 SER B N 1
ATOM 3192 C CA . SER B 1 132 ? -18.328 11.336 2.434 1 96.12 132 SER B CA 1
ATOM 3193 C C . SER B 1 132 ? -17.547 11.016 3.709 1 96.12 132 SER B C 1
ATOM 3195 O O . SER B 1 132 ? -17.797 11.602 4.762 1 96.12 132 SER B O 1
ATOM 3197 N N . HIS B 1 133 ? -16.609 10.078 3.641 1 97 133 HIS B N 1
ATOM 3198 C CA . HIS B 1 133 ? -15.836 9.703 4.816 1 97 133 HIS B CA 1
ATOM 3199 C C . HIS B 1 133 ? -14.594 10.586 4.957 1 97 133 HIS B C 1
ATOM 3201 O O . HIS B 1 133 ? -13.906 10.531 5.977 1 97 133 HIS B O 1
ATOM 3207 N N . LEU B 1 134 ? -14.297 11.359 3.906 1 97.44 134 LEU B N 1
ATOM 3208 C CA . LEU B 1 134 ? -13.109 12.211 3.926 1 97.44 134 LEU B CA 1
ATOM 3209 C C . LEU B 1 134 ? -13.398 13.523 4.637 1 97.44 134 LEU B C 1
ATOM 3211 O O . LEU B 1 134 ? -14.391 14.195 4.34 1 97.44 134 LEU B O 1
ATOM 3215 N N . GLU B 1 135 ? -12.539 13.844 5.582 1 96.38 135 GLU B N 1
ATOM 3216 C CA . GLU B 1 135 ? -12.555 15.219 6.066 1 96.38 135 GLU B CA 1
ATOM 3217 C C . GLU B 1 135 ? -12.016 16.188 5.008 1 96.38 135 GLU B C 1
ATOM 3219 O O . GLU B 1 135 ? -11.258 15.781 4.125 1 96.38 135 GLU B O 1
ATOM 3224 N N . PRO B 1 136 ? -12.453 17.438 5.094 1 96 136 PRO B N 1
ATOM 3225 C CA . PRO B 1 136 ? -11.852 18.391 4.156 1 96 136 PRO B CA 1
ATOM 3226 C C . PRO B 1 136 ? -10.328 18.422 4.238 1 96 136 PRO B C 1
ATOM 3228 O O . PRO B 1 136 ? -9.766 18.328 5.328 1 96 136 PRO B O 1
ATOM 3231 N N . LEU B 1 137 ? -9.727 18.547 3.072 1 98.19 137 LEU B N 1
ATOM 3232 C CA . LEU B 1 137 ? -8.273 18.625 3.062 1 98.19 137 LEU B CA 1
ATOM 3233 C C . LEU B 1 137 ? -7.789 19.844 3.85 1 98.19 137 LEU B C 1
ATOM 3235 O O . LEU B 1 137 ? -8.375 20.922 3.754 1 98.19 137 LEU B O 1
ATOM 3239 N N . GLN B 1 138 ? -6.723 19.656 4.594 1 97.19 138 GLN B N 1
ATOM 3240 C CA . GLN B 1 138 ? -6.211 20.719 5.453 1 97.19 138 GLN B CA 1
ATOM 3241 C C . GLN B 1 138 ? -4.738 21 5.168 1 97.19 138 GLN B C 1
ATOM 3243 O O . GLN B 1 138 ? -3.924 20.078 5.129 1 97.19 138 GLN B O 1
ATOM 3248 N N . LEU B 1 139 ? -4.449 22.219 4.906 1 97.19 139 LEU B N 1
ATOM 3249 C CA . LEU B 1 139 ? -3.055 22.641 4.836 1 97.19 139 LEU B CA 1
ATOM 3250 C C . LEU B 1 139 ? -2.572 23.172 6.184 1 97.19 139 LEU B C 1
ATOM 3252 O O . LEU B 1 139 ? -3.324 23.828 6.902 1 97.19 139 LEU B O 1
ATOM 3256 N N . VAL B 1 140 ? -1.363 22.891 6.484 1 94 140 VAL B N 1
ATOM 3257 C CA . VAL B 1 140 ? -0.727 23.375 7.703 1 94 140 VAL B CA 1
ATOM 3258 C C . VAL B 1 140 ? 0.607 24.031 7.363 1 94 140 VAL B C 1
ATOM 3260 O O . VAL B 1 140 ? 1.425 23.453 6.645 1 94 140 VAL B O 1
ATOM 3263 N N . LYS B 1 141 ? 0.794 25.156 7.836 1 91.5 141 LYS B N 1
ATOM 3264 C CA . LYS B 1 141 ? 2.016 25.922 7.617 1 91.5 141 LYS B CA 1
ATOM 3265 C C . LYS B 1 141 ? 2.895 25.922 8.867 1 91.5 141 LYS B C 1
ATOM 3267 O O . LYS B 1 141 ? 2.402 26.125 9.977 1 91.5 141 LYS B O 1
ATOM 3272 N N . TYR B 1 142 ? 4.133 25.609 8.602 1 86 142 TYR B N 1
ATOM 3273 C CA . TYR B 1 142 ? 5.121 25.594 9.672 1 86 142 TYR B CA 1
ATOM 3274 C C . TYR B 1 142 ? 6.176 26.672 9.453 1 86 142 TYR B C 1
ATOM 3276 O O . TYR B 1 142 ? 6.762 26.766 8.375 1 86 142 TYR B O 1
ATOM 3284 N N . GLY B 1 143 ? 6.277 27.516 10.445 1 80.69 143 GLY B N 1
ATOM 3285 C CA . GLY B 1 143 ? 7.34 28.5 10.438 1 80.69 143 GLY B CA 1
ATOM 3286 C C . GLY B 1 143 ? 8.398 28.266 11.5 1 80.69 143 GLY B C 1
ATOM 3287 O O . GLY B 1 143 ? 8.289 27.312 12.281 1 80.69 143 GLY B O 1
ATOM 3288 N N . PRO B 1 144 ? 9.336 29.203 11.383 1 76.75 144 PRO B N 1
ATOM 3289 C CA . PRO B 1 144 ? 10.383 29.062 12.398 1 76.75 144 PRO B CA 1
ATOM 3290 C C . PRO B 1 144 ? 9.852 29.234 13.82 1 76.75 144 PRO B C 1
ATOM 3292 O O . PRO B 1 144 ? 8.961 30.062 14.062 1 76.75 144 PRO B O 1
ATOM 3295 N N . THR B 1 145 ? 10.234 28.438 14.867 1 65.75 145 THR B N 1
ATOM 3296 C CA . THR B 1 145 ? 9.984 28.578 16.297 1 65.75 145 THR B CA 1
ATOM 3297 C C . THR B 1 145 ? 8.641 27.953 16.672 1 65.75 145 THR B C 1
ATOM 3299 O O . THR B 1 145 ? 8.18 28.094 17.797 1 65.75 145 THR B O 1
ATOM 3302 N N . GLU B 1 146 ? 8.008 27.438 15.617 1 64.38 146 GLU B N 1
ATOM 3303 C CA . GLU B 1 146 ? 6.738 26.828 16 1 64.38 146 GLU B CA 1
ATOM 3304 C C . GLU B 1 146 ? 6.961 25.516 16.75 1 64.38 146 GLU B C 1
ATOM 3306 O O . GLU B 1 146 ? 7.93 24.797 16.469 1 64.38 146 GLU B O 1
ATOM 3311 N N . HIS B 1 147 ? 6.086 25.438 17.812 1 61.62 147 HIS B N 1
ATOM 3312 C CA . HIS B 1 147 ? 6.18 24.25 18.656 1 61.62 147 HIS B CA 1
ATOM 3313 C C . HIS B 1 147 ? 5.551 23.031 17.984 1 61.62 147 HIS B C 1
ATOM 3315 O O . HIS B 1 147 ? 4.668 23.172 17.125 1 61.62 147 HIS B O 1
ATOM 3321 N N . TYR B 1 148 ? 6.309 21.906 18.297 1 73.19 148 TYR B N 1
ATOM 3322 C CA . TYR B 1 148 ? 5.77 20.641 17.812 1 73.19 148 TYR B CA 1
ATOM 3323 C C . TYR B 1 148 ? 5.254 19.781 18.953 1 73.19 148 TYR B C 1
ATOM 3325 O O . TYR B 1 148 ? 5.73 19.906 20.094 1 73.19 148 TYR B O 1
ATOM 3333 N N . HIS B 1 149 ? 4.113 19.188 18.781 1 84.88 149 HIS B N 1
ATOM 3334 C CA . HIS B 1 149 ? 3.516 18.281 19.75 1 84.88 149 HIS B CA 1
ATOM 3335 C C . HIS B 1 149 ? 3.227 16.922 19.141 1 84.88 149 HIS B C 1
ATOM 3337 O O . HIS B 1 149 ? 2.734 16.844 18.016 1 84.88 149 HIS B O 1
ATOM 3343 N N . PHE B 1 150 ? 3.604 15.945 19.938 1 92.38 150 PHE B N 1
ATOM 3344 C CA . PHE B 1 150 ? 3.24 14.594 19.531 1 92.38 150 PHE B CA 1
ATOM 3345 C C . PHE B 1 150 ? 1.738 14.375 19.672 1 92.38 150 PHE B C 1
ATOM 3347 O O . PHE B 1 150 ? 1.128 14.805 20.641 1 92.38 150 PHE B O 1
ATOM 3354 N N . HIS B 1 151 ? 1.155 13.781 18.688 1 94.81 151 HIS B N 1
ATOM 3355 C CA . HIS B 1 151 ? -0.273 13.484 18.688 1 94.81 151 HIS B CA 1
ATOM 3356 C C . HIS B 1 151 ? -0.59 12.289 17.797 1 94.81 151 HIS B C 1
ATOM 3358 O O . HIS B 1 151 ? 0.274 11.82 17.047 1 94.81 151 HIS B O 1
ATOM 3364 N N . THR B 1 152 ? -1.722 11.758 18 1 97.25 152 THR B N 1
ATOM 3365 C CA . THR B 1 152 ? -2.289 10.797 17.062 1 97.25 152 THR B CA 1
ATOM 3366 C C . THR B 1 152 ? -3.383 11.445 16.219 1 97.25 152 THR B C 1
ATOM 3368 O O . THR B 1 152 ? -4.035 12.398 16.656 1 97.25 152 THR B O 1
ATOM 3371 N N . ASP B 1 153 ? -3.537 10.961 15.062 1 97.56 153 ASP B N 1
ATOM 3372 C CA . ASP B 1 153 ? -4.641 11.469 14.25 1 97.56 153 ASP B CA 1
ATOM 3373 C C . ASP B 1 153 ? -5.969 10.859 14.688 1 97.56 153 ASP B C 1
ATOM 3375 O O . ASP B 1 153 ? -7.031 11.445 14.461 1 97.56 153 ASP B O 1
ATOM 3379 N N . TRP B 1 154 ? -5.887 9.602 15.133 1 97.31 154 TRP B N 1
ATOM 3380 C CA . TRP B 1 154 ? -7.109 9.055 15.719 1 97.31 154 TRP B CA 1
ATOM 3381 C C . TRP B 1 154 ? -7.434 9.758 17.031 1 97.31 154 TRP B C 1
ATOM 3383 O O . TRP B 1 154 ? -6.535 10.242 17.734 1 97.31 154 TRP B O 1
ATOM 3393 N N . PHE B 1 155 ? -8.68 9.766 17.375 1 94.75 155 PHE B N 1
ATOM 3394 C CA . PHE B 1 155 ? -9.141 10.492 18.547 1 94.75 155 PHE B CA 1
ATOM 3395 C C . PHE B 1 155 ? -9.055 9.609 19.797 1 94.75 155 PHE B C 1
ATOM 3397 O O . PHE B 1 155 ? -9.547 8.484 19.797 1 94.75 155 PHE B O 1
ATOM 3404 N N . THR B 1 156 ? -8.516 10.18 20.781 1 91.5 156 THR B N 1
ATOM 3405 C CA . THR B 1 156 ? -8.406 9.469 22.047 1 91.5 156 THR B CA 1
ATOM 3406 C C . THR B 1 156 ? -9.68 9.641 22.875 1 91.5 156 THR B C 1
ATOM 3408 O O . THR B 1 156 ? -10.016 8.781 23.688 1 91.5 156 THR B O 1
ATOM 3411 N N . SER B 1 157 ? -10.328 10.734 22.656 1 88.5 157 SER B N 1
ATOM 3412 C CA . SER B 1 157 ? -11.578 11.008 23.359 1 88.5 157 SER B CA 1
ATOM 3413 C C . SER B 1 157 ? -12.773 10.484 22.578 1 88.5 157 SER B C 1
ATOM 3415 O O . SER B 1 157 ? -12.953 10.82 21.406 1 88.5 157 SER B O 1
ATOM 3417 N N . PRO B 1 158 ? -13.594 9.797 23.234 1 84.25 158 PRO B N 1
ATOM 3418 C CA . PRO B 1 158 ? -14.797 9.312 22.547 1 84.25 158 PRO B CA 1
ATOM 3419 C C . PRO B 1 158 ? -15.695 10.445 22.062 1 84.25 158 PRO B C 1
ATOM 3421 O O . PRO B 1 158 ? -16.484 10.258 21.125 1 84.25 158 PRO B O 1
ATOM 3424 N N . ALA B 1 159 ? -15.578 11.562 22.672 1 83.38 159 ALA B N 1
ATOM 3425 C CA . ALA B 1 159 ? -16.422 12.695 22.312 1 83.38 159 ALA B CA 1
ATOM 3426 C C . ALA B 1 159 ? -16.188 13.125 20.875 1 83.38 159 ALA B C 1
ATOM 3428 O O . ALA B 1 159 ? -17.094 13.664 20.219 1 83.38 159 ALA B O 1
ATOM 3429 N N . HIS B 1 160 ? -15.031 12.836 20.375 1 85.25 160 HIS B N 1
ATOM 3430 C CA . HIS B 1 160 ? -14.68 13.297 19.031 1 85.25 160 HIS B CA 1
ATOM 3431 C C . HIS B 1 160 ? -14.844 12.18 18.016 1 85.25 160 HIS B C 1
ATOM 3433 O O . HIS B 1 160 ? -14.648 12.398 16.812 1 85.25 160 HIS B O 1
ATOM 3439 N N . SER B 1 161 ? -15.242 11 18.453 1 86.75 161 SER B N 1
ATOM 3440 C CA . SER B 1 161 ? -15.281 9.852 17.562 1 86.75 161 SER B CA 1
ATOM 3441 C C . SER B 1 161 ? -16.656 9.18 17.578 1 86.75 161 SER B C 1
ATOM 3443 O O . SER B 1 161 ? -16.75 7.961 17.422 1 86.75 161 SER B O 1
ATOM 3445 N N . SER B 1 162 ? -17.641 10 17.859 1 86.5 162 SER B N 1
ATOM 3446 C CA . SER B 1 162 ? -19 9.438 17.828 1 86.5 162 SER B CA 1
ATOM 3447 C C . SER B 1 162 ? -19.406 9.109 16.391 1 86.5 162 SER B C 1
ATOM 3449 O O . SER B 1 162 ? -18.922 9.719 15.438 1 86.5 162 SER B O 1
ATOM 3451 N N . PRO B 1 163 ? -20.312 8.133 16.281 1 85.81 163 PRO B N 1
ATOM 3452 C CA . PRO B 1 163 ? -20.781 7.777 14.945 1 85.81 163 PRO B CA 1
ATOM 3453 C C . PRO B 1 163 ? -21.391 8.969 14.203 1 85.81 163 PRO B C 1
ATOM 3455 O O . PRO B 1 163 ? -21.25 9.078 12.984 1 85.81 163 PRO B O 1
ATOM 3458 N N . SER B 1 164 ? -22.016 9.859 14.875 1 86.94 164 SER B N 1
ATOM 3459 C CA . SER B 1 164 ? -22.656 11.016 14.25 1 86.94 164 SER B CA 1
ATOM 3460 C C . SER B 1 164 ? -21.625 11.977 13.68 1 86.94 164 SER B C 1
ATOM 3462 O O . SER B 1 164 ? -21.938 12.797 12.812 1 86.94 164 SER B O 1
ATOM 3464 N N . GLN B 1 165 ? -20.359 11.797 14.156 1 89.06 165 GLN B N 1
ATOM 3465 C CA . GLN B 1 165 ? -19.281 12.648 13.672 1 89.06 165 GLN B CA 1
ATOM 3466 C C . GLN B 1 165 ? -18.391 11.891 12.695 1 89.06 165 GLN B C 1
ATOM 3468 O O . GLN B 1 165 ? -17.281 12.352 12.367 1 89.06 165 GLN B O 1
ATOM 3473 N N . GLY B 1 166 ? -18.797 10.727 12.344 1 92.94 166 GLY B N 1
ATOM 3474 C CA . GLY B 1 166 ? -18.031 9.953 11.367 1 92.94 166 GLY B CA 1
ATOM 3475 C C . GLY B 1 166 ? -17.141 8.906 12.008 1 92.94 166 GLY B C 1
ATOM 3476 O O . GLY B 1 166 ? -16.328 8.289 11.328 1 92.94 166 GLY B O 1
ATOM 3477 N N . GLY B 1 167 ? -17.281 8.727 13.352 1 94.62 167 GLY B N 1
ATOM 3478 C CA . GLY B 1 167 ? -16.406 7.77 14.008 1 94.62 167 GLY B CA 1
ATOM 3479 C C . GLY B 1 167 ? -14.969 8.234 14.086 1 94.62 167 GLY B C 1
ATOM 3480 O O . GLY B 1 167 ? -14.695 9.43 14.055 1 94.62 167 GLY B O 1
ATOM 3481 N N . ASN B 1 168 ? -14.023 7.324 14.312 1 96.38 168 ASN B N 1
ATOM 3482 C CA . ASN B 1 168 ? -12.617 7.672 14.438 1 96.38 168 ASN B CA 1
ATOM 3483 C C . ASN B 1 168 ? -11.93 7.75 13.078 1 96.38 168 ASN B C 1
ATOM 3485 O O . ASN B 1 168 ? -12.508 7.359 12.062 1 96.38 168 ASN B O 1
ATOM 3489 N N . ARG B 1 169 ? -10.789 8.367 13.07 1 97.62 169 ARG B N 1
ATOM 3490 C CA . ARG B 1 169 ? -10 8.422 11.836 1 97.62 169 ARG B CA 1
ATOM 3491 C C . ARG B 1 169 ? -9.328 7.086 11.555 1 97.62 169 ARG B C 1
ATOM 3493 O O . ARG B 1 169 ? -8.5 6.621 12.336 1 97.62 169 ARG B O 1
ATOM 3500 N N . VAL B 1 170 ? -9.656 6.516 10.406 1 97.94 170 VAL B N 1
ATOM 3501 C CA . VAL B 1 170 ? -9.141 5.207 10.008 1 97.94 170 VAL B CA 1
ATOM 3502 C C . VAL B 1 170 ? -7.727 5.355 9.453 1 97.94 170 VAL B C 1
ATOM 3504 O O . VAL B 1 170 ? -6.812 4.625 9.844 1 97.94 170 VAL B O 1
ATOM 3507 N N . SER B 1 171 ? -7.539 6.301 8.586 1 98.75 171 SER B N 1
ATOM 3508 C CA . SER B 1 171 ? -6.258 6.453 7.898 1 98.75 171 SER B CA 1
ATOM 3509 C C . SER B 1 171 ? -5.91 7.926 7.695 1 98.75 171 SER B C 1
ATOM 3511 O O . SER B 1 171 ? -6.773 8.797 7.828 1 98.75 171 SER B O 1
ATOM 3513 N N . SER B 1 172 ? -4.637 8.156 7.434 1 98.88 172 SER B N 1
ATOM 3514 C CA . SER B 1 172 ? -4.109 9.492 7.211 1 98.88 172 SER B CA 1
ATOM 3515 C C . SER B 1 172 ? -3.098 9.508 6.07 1 98.88 172 SER B C 1
ATOM 3517 O O . SER B 1 172 ? -2.334 8.555 5.898 1 98.88 172 SER B O 1
ATOM 3519 N N . PHE B 1 173 ? -3.184 10.531 5.277 1 98.94 173 PHE B N 1
ATOM 3520 C CA . PHE B 1 173 ? -2.064 10.953 4.445 1 98.94 173 PHE B CA 1
ATOM 3521 C C . PHE B 1 173 ? -1.474 12.258 4.957 1 98.94 173 PHE B C 1
ATOM 3523 O O . PHE B 1 173 ? -2.209 13.172 5.344 1 98.94 173 PHE B O 1
ATOM 3530 N N . PHE B 1 174 ? -0.22 12.367 4.965 1 98.81 174 PHE B N 1
ATOM 3531 C CA . PHE B 1 174 ? 0.46 13.648 5.09 1 98.81 174 PHE B CA 1
ATOM 3532 C C . PHE B 1 174 ? 1.365 13.898 3.891 1 98.81 174 PHE B C 1
ATOM 3534 O O . PHE B 1 174 ? 2.303 13.141 3.643 1 98.81 174 PHE B O 1
ATOM 3541 N N . ALA B 1 175 ? 1.066 14.938 3.16 1 98.88 175 ALA B N 1
ATOM 3542 C CA . ALA B 1 175 ? 1.82 15.266 1.954 1 98.88 175 ALA B CA 1
ATOM 3543 C C . ALA B 1 175 ? 2.541 16.609 2.107 1 98.88 175 ALA B C 1
ATOM 3545 O O . ALA B 1 175 ? 2.031 17.516 2.756 1 98.88 175 ALA B O 1
ATOM 3546 N N . TYR B 1 176 ? 3.656 16.719 1.487 1 98.5 176 TYR B N 1
ATOM 3547 C CA . TYR B 1 176 ? 4.434 17.953 1.53 1 98.5 176 TYR B CA 1
ATOM 3548 C C . TYR B 1 176 ? 4.141 18.828 0.313 1 98.5 176 TYR B C 1
ATOM 3550 O O . TYR B 1 176 ? 4.465 18.453 -0.816 1 98.5 176 TYR B O 1
ATOM 3558 N N . ILE B 1 177 ? 3.625 19.969 0.58 1 98.75 177 ILE B N 1
ATOM 3559 C CA . ILE B 1 177 ? 3.137 20.844 -0.486 1 98.75 177 ILE B CA 1
ATOM 3560 C C . ILE B 1 177 ? 4.207 21.859 -0.851 1 98.75 177 ILE B C 1
ATOM 3562 O O . ILE B 1 177 ? 4.418 22.156 -2.029 1 98.75 177 ILE B O 1
ATOM 3566 N N . TYR B 1 178 ? 4.855 22.391 0.148 1 98.06 178 TYR B N 1
ATOM 3567 C CA . TYR B 1 178 ? 5.922 23.359 -0.045 1 98.06 178 TYR B CA 1
ATOM 3568 C C . TYR B 1 178 ? 7.02 23.188 0.994 1 98.06 178 TYR B C 1
ATOM 3570 O O . TYR B 1 178 ? 6.738 22.969 2.176 1 98.06 178 TYR B O 1
ATOM 3578 N N . VAL B 1 179 ? 8.219 23.219 0.483 1 97.25 179 VAL B N 1
ATOM 3579 C CA . VAL B 1 179 ? 9.406 23.203 1.335 1 97.25 179 VAL B CA 1
ATOM 3580 C C . VAL B 1 179 ? 10.422 24.219 0.818 1 97.25 179 VAL B C 1
ATOM 3582 O O . VAL B 1 179 ? 10.984 24.047 -0.265 1 97.25 179 VAL B O 1
ATOM 3585 N N . ALA B 1 180 ? 10.641 25.188 1.624 1 96.06 180 ALA B N 1
ATOM 3586 C CA . ALA B 1 180 ? 11.594 26.203 1.204 1 96.06 180 ALA B CA 1
ATOM 3587 C C . ALA B 1 180 ? 12.977 25.609 0.965 1 96.06 180 ALA B C 1
ATOM 3589 O O . ALA B 1 180 ? 13.367 24.656 1.635 1 96.06 180 ALA B O 1
ATOM 3590 N N . ASN B 1 181 ? 13.719 26.188 0.065 1 94.25 181 ASN B N 1
ATOM 3591 C CA . ASN B 1 181 ? 15.039 25.688 -0.304 1 94.25 181 ASN B CA 1
ATOM 3592 C C . ASN B 1 181 ? 16 25.703 0.881 1 94.25 181 ASN B C 1
ATOM 3594 O O . ASN B 1 181 ? 16.906 24.875 0.97 1 94.25 181 ASN B O 1
ATOM 3598 N N . ASP B 1 182 ? 15.789 26.641 1.771 1 93.44 182 ASP B N 1
ATOM 3599 C CA . ASP B 1 182 ? 16.688 26.797 2.908 1 93.44 182 ASP B CA 1
ATOM 3600 C C . ASP B 1 182 ? 16.109 26.156 4.164 1 93.44 182 ASP B C 1
ATOM 3602 O O . ASP B 1 182 ? 16.531 26.469 5.281 1 93.44 182 ASP B O 1
ATOM 3606 N N . THR B 1 183 ? 15.156 25.234 3.963 1 92.75 183 THR B N 1
ATOM 3607 C CA . THR B 1 183 ? 14.5 24.609 5.105 1 92.75 183 THR B CA 1
ATOM 3608 C C . THR B 1 183 ? 15.461 23.672 5.832 1 92.75 183 THR B C 1
ATOM 3610 O O . THR B 1 183 ? 16.156 22.875 5.203 1 92.75 183 THR B O 1
ATOM 3613 N N . THR B 1 184 ? 15.602 23.891 7.109 1 91.5 184 THR B N 1
ATOM 3614 C CA . THR B 1 184 ? 16.281 22.953 8.008 1 91.5 184 THR B CA 1
ATOM 3615 C C . THR B 1 184 ? 15.297 22.406 9.047 1 91.5 184 THR B C 1
ATOM 3617 O O . THR B 1 184 ? 14.43 23.125 9.531 1 91.5 184 THR B O 1
ATOM 3620 N N . GLY B 1 185 ? 15.453 21.062 9.312 1 90 185 GLY B N 1
ATOM 3621 C CA . GLY B 1 185 ? 14.469 20.422 10.164 1 90 185 GLY B CA 1
ATOM 3622 C C . GLY B 1 185 ? 13.141 20.188 9.469 1 90 185 GLY B C 1
ATOM 3623 O O . GLY B 1 185 ? 13.102 19.922 8.258 1 90 185 GLY B O 1
ATOM 3624 N N . GLY B 1 186 ? 12.047 20.078 10.242 1 91.44 186 GLY B N 1
ATOM 3625 C CA . GLY B 1 186 ? 10.695 20.062 9.703 1 91.44 186 GLY B CA 1
ATOM 3626 C C . GLY B 1 186 ? 10.227 18.672 9.312 1 91.44 186 GLY B C 1
ATOM 3627 O O . GLY B 1 186 ? 9.18 18.516 8.68 1 91.44 186 GLY B O 1
ATOM 3628 N N . GLY B 1 187 ? 10.969 17.641 9.625 1 94.06 187 GLY B N 1
ATOM 3629 C CA . GLY B 1 187 ? 10.539 16.281 9.344 1 94.06 187 GLY B CA 1
ATOM 3630 C C . GLY B 1 187 ? 9.32 15.867 10.141 1 94.06 187 GLY B C 1
ATOM 3631 O O . GLY B 1 187 ? 8.906 16.578 11.062 1 94.06 187 GLY B O 1
ATOM 3632 N N . THR B 1 188 ? 8.68 14.844 9.75 1 95.88 188 THR B N 1
ATOM 3633 C CA . THR B 1 188 ? 7.594 14.219 10.492 1 95.88 188 THR B CA 1
ATOM 3634 C C . THR B 1 188 ? 8.094 12.977 11.219 1 95.88 188 THR B C 1
ATOM 3636 O O . THR B 1 188 ? 8.5 12 10.586 1 95.88 188 THR B O 1
ATOM 3639 N N . ASN B 1 189 ? 8.031 13.016 12.531 1 96.12 189 ASN B N 1
ATOM 3640 C CA . ASN B 1 189 ? 8.633 11.969 13.352 1 96.12 189 ASN B CA 1
ATOM 3641 C C . ASN B 1 189 ? 7.578 11.031 13.93 1 96.12 189 ASN B C 1
ATOM 3643 O O . ASN B 1 189 ? 6.555 11.484 14.453 1 96.12 189 ASN B O 1
ATOM 3647 N N . PHE B 1 190 ? 7.809 9.789 13.758 1 97.81 190 PHE B N 1
ATOM 3648 C CA . PHE B 1 190 ? 7.082 8.711 14.422 1 97.81 190 PHE B CA 1
ATOM 3649 C C . PHE B 1 190 ? 7.973 7.996 15.422 1 97.81 190 PHE B C 1
ATOM 3651 O O . PHE B 1 190 ? 8.664 7.035 15.078 1 97.81 190 PHE B O 1
ATOM 3658 N N . PRO B 1 191 ? 7.887 8.336 16.672 1 96.81 191 PRO B N 1
ATOM 3659 C CA . PRO B 1 191 ? 8.867 7.848 17.641 1 96.81 191 PRO B CA 1
ATOM 3660 C C . PRO B 1 191 ? 8.688 6.371 17.984 1 96.81 191 PRO B C 1
ATOM 3662 O O . PRO B 1 191 ? 9.617 5.73 18.484 1 96.81 191 PRO B O 1
ATOM 366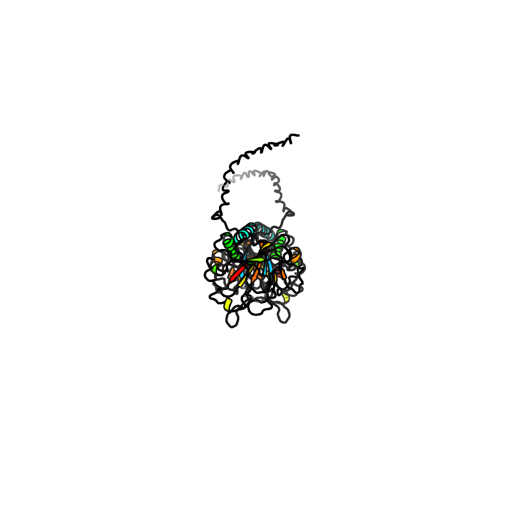5 N N . ARG B 1 192 ? 7.5 5.832 17.719 1 97 192 ARG B N 1
ATOM 3666 C CA . ARG B 1 192 ? 7.23 4.461 18.141 1 97 192 ARG B CA 1
ATOM 3667 C C . ARG B 1 192 ? 7.281 3.508 16.953 1 97 192 ARG B C 1
ATOM 3669 O O . ARG B 1 192 ? 7.059 2.305 17.109 1 97 192 ARG B O 1
ATOM 3676 N N . LEU B 1 193 ? 7.539 4.008 15.781 1 96.81 193 LEU B N 1
ATOM 3677 C CA . LEU B 1 193 ? 7.699 3.148 14.609 1 96.81 193 LEU B CA 1
ATOM 3678 C C . LEU B 1 193 ? 9.07 2.479 14.617 1 96.81 193 LEU B C 1
ATOM 3680 O O . LEU B 1 193 ? 10.078 3.113 14.945 1 96.81 193 LEU B O 1
ATOM 3684 N N . GLU B 1 194 ? 9.055 1.247 14.273 1 93.44 194 GLU B N 1
ATOM 3685 C CA . GLU B 1 194 ? 10.336 0.554 14.133 1 93.44 194 GLU B CA 1
ATOM 3686 C C . GLU B 1 194 ? 11.172 1.16 13.008 1 93.44 194 GLU B C 1
ATOM 3688 O O . GLU B 1 194 ? 10.68 1.361 11.898 1 93.44 194 GLU B O 1
ATOM 3693 N N . VAL B 1 195 ? 12.359 1.421 13.297 1 92.69 195 VAL B N 1
ATOM 3694 C CA . VAL B 1 195 ? 13.25 2.072 12.336 1 92.69 195 VAL B CA 1
ATOM 3695 C C . VAL B 1 195 ? 13.68 1.072 11.266 1 92.69 195 VAL B C 1
ATOM 3697 O O . VAL B 1 195 ? 14.188 -0.006 11.586 1 92.69 195 VAL B O 1
ATOM 3700 N N . PRO B 1 196 ? 13.461 1.471 10.07 1 92.56 196 PRO B N 1
ATOM 3701 C CA . PRO B 1 196 ? 14.008 0.604 9.023 1 92.56 196 PRO B CA 1
ATOM 3702 C C . PRO B 1 196 ? 15.531 0.537 9.047 1 92.56 196 PRO B C 1
ATOM 3704 O O . PRO B 1 196 ? 16.188 1.458 9.547 1 92.56 196 PRO B O 1
ATOM 3707 N N . THR B 1 197 ? 16.109 -0.506 8.484 1 91.62 197 THR B N 1
ATOM 3708 C CA . THR B 1 197 ? 17.516 -0.786 8.758 1 91.62 197 THR B CA 1
ATOM 3709 C C . THR B 1 197 ? 18.375 -0.477 7.535 1 91.62 197 THR B C 1
ATOM 3711 O O . THR B 1 197 ? 19.562 -0.191 7.668 1 91.62 197 THR B O 1
ATOM 3714 N N . ASP B 1 198 ? 17.812 -0.491 6.391 1 95.38 198 ASP B N 1
ATOM 3715 C CA . ASP B 1 198 ? 18.625 -0.307 5.191 1 95.38 198 ASP B CA 1
ATOM 3716 C C . ASP B 1 198 ? 19.031 1.156 5.02 1 95.38 198 ASP B C 1
ATOM 3718 O O . ASP B 1 198 ? 18.188 2.055 5.164 1 95.38 198 ASP B O 1
ATOM 3722 N N . GLU B 1 199 ? 20.219 1.438 4.586 1 95.06 199 GLU B N 1
ATOM 3723 C CA . GLU B 1 199 ? 20.766 2.781 4.445 1 95.06 199 GLU B CA 1
ATOM 3724 C C . GLU B 1 199 ? 20.141 3.518 3.268 1 95.06 199 GLU B C 1
ATOM 3726 O O . GLU B 1 199 ? 20.203 4.746 3.184 1 95.06 199 GLU B O 1
ATOM 3731 N N . LYS B 1 200 ? 19.531 2.828 2.395 1 97 200 LYS B N 1
ATOM 3732 C CA . LYS B 1 200 ? 18.922 3.443 1.217 1 97 200 LYS B CA 1
ATOM 3733 C C . LYS B 1 200 ? 17.812 4.41 1.61 1 97 200 LYS B C 1
ATOM 3735 O O . LYS B 1 200 ? 17.547 5.383 0.9 1 97 200 LYS B O 1
ATOM 3740 N N . TRP B 1 201 ? 17.141 4.164 2.74 1 97.31 201 TRP B N 1
ATOM 3741 C CA . TRP B 1 201 ? 16.109 5.086 3.211 1 97.31 201 TRP B CA 1
ATOM 3742 C C . TRP B 1 201 ? 16.688 6.48 3.424 1 97.31 201 TRP B C 1
ATOM 3744 O O . TRP B 1 201 ? 16.031 7.48 3.121 1 97.31 201 TRP B O 1
ATOM 3754 N N . CYS B 1 202 ? 17.906 6.543 3.934 1 95.62 202 CYS B N 1
ATOM 3755 C CA . CYS B 1 202 ? 18.578 7.812 4.18 1 95.62 202 CYS B CA 1
ATOM 3756 C C . CYS B 1 202 ? 19.234 8.336 2.908 1 95.62 202 CYS B C 1
ATOM 3758 O O . CYS B 1 202 ? 19.156 9.531 2.613 1 95.62 202 CYS B O 1
ATOM 3760 N N . GLU B 1 203 ? 19.797 7.414 2.152 1 96.69 203 GLU B N 1
ATOM 3761 C CA . GLU B 1 203 ? 20.5 7.789 0.934 1 96.69 203 GLU B CA 1
ATOM 3762 C C . GLU B 1 203 ? 19.547 8.383 -0.1 1 96.69 203 GLU B C 1
ATOM 3764 O O . GLU B 1 203 ? 19.922 9.305 -0.83 1 96.69 203 GLU B O 1
ATOM 3769 N N . LYS B 1 204 ? 18.359 7.848 -0.113 1 97.31 204 LYS B N 1
ATOM 3770 C CA . LYS B 1 204 ? 17.375 8.297 -1.094 1 97.31 204 LYS B CA 1
ATOM 3771 C C . LYS B 1 204 ? 16.594 9.508 -0.575 1 97.31 204 LYS B C 1
ATOM 3773 O O . LYS B 1 204 ? 15.68 9.992 -1.239 1 97.31 204 LYS B O 1
ATOM 3778 N N . GLY B 1 205 ? 16.922 9.992 0.638 1 96.25 205 GLY B N 1
ATOM 3779 C CA . GLY B 1 205 ? 16.359 11.234 1.171 1 96.25 205 GLY B CA 1
ATOM 3780 C C . GLY B 1 205 ? 14.969 11.062 1.738 1 96.25 205 GLY B C 1
ATOM 3781 O O . GLY B 1 205 ? 14.211 12.031 1.829 1 96.25 205 GLY B O 1
ATOM 3782 N N . ILE B 1 206 ? 14.594 9.867 2.059 1 97.62 206 ILE B N 1
ATOM 3783 C CA . ILE B 1 206 ? 13.242 9.617 2.549 1 97.62 206 ILE B CA 1
ATOM 3784 C C . ILE B 1 206 ? 13.203 9.789 4.066 1 97.62 206 ILE B C 1
ATOM 3786 O O . ILE B 1 206 ? 12.359 10.516 4.594 1 97.62 206 ILE B O 1
ATOM 3790 N N . ILE B 1 207 ? 14.133 9.141 4.73 1 97 207 ILE B N 1
ATOM 3791 C CA . ILE B 1 207 ? 14.195 9.18 6.188 1 97 207 ILE B CA 1
ATOM 3792 C C . ILE B 1 207 ? 15.43 9.969 6.629 1 97 207 ILE B C 1
ATOM 3794 O O . ILE B 1 207 ? 16.5 9.859 6.016 1 97 207 ILE B O 1
ATOM 3798 N N . ASP B 1 208 ? 15.289 10.766 7.617 1 94.88 208 ASP B N 1
ATOM 3799 C CA . ASP B 1 208 ? 16.391 11.484 8.234 1 94.88 208 ASP B CA 1
ATOM 3800 C C . ASP B 1 208 ? 17.141 10.609 9.227 1 94.88 208 ASP B C 1
ATOM 3802 O O . ASP B 1 208 ? 16.734 10.477 10.383 1 94.88 208 ASP B O 1
ATOM 3806 N N . CYS B 1 209 ? 18.25 10.125 8.828 1 88.5 209 CYS B N 1
ATOM 3807 C CA . CYS B 1 209 ? 18.969 9.172 9.656 1 88.5 209 CYS B CA 1
ATOM 3808 C C . CYS B 1 209 ? 19.938 9.891 10.602 1 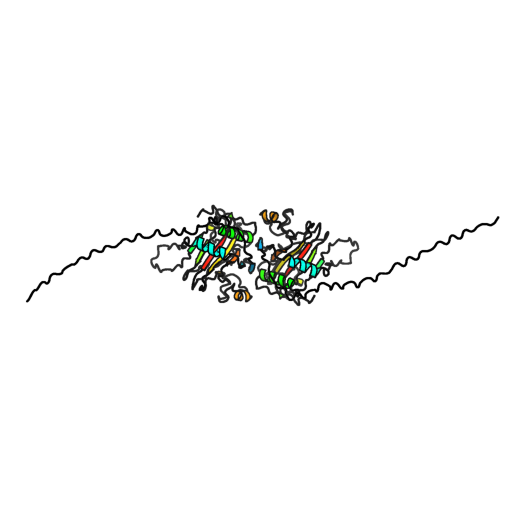88.5 209 CYS B C 1
ATOM 3810 O O . CYS B 1 209 ? 20.594 9.25 11.422 1 88.5 209 CYS B O 1
ATOM 3812 N N . ASP B 1 210 ? 19.922 11.211 10.539 1 85.69 210 ASP B N 1
ATOM 3813 C CA . ASP B 1 210 ? 20.719 11.984 11.492 1 85.69 210 ASP B CA 1
ATOM 3814 C C . ASP B 1 210 ? 19.969 12.148 12.82 1 85.69 210 ASP B C 1
ATOM 3816 O O . ASP B 1 210 ? 20.578 12.5 13.836 1 85.69 210 ASP B O 1
ATOM 3820 N N . GLU B 1 211 ? 18.703 11.93 12.75 1 80.12 211 GLU B N 1
ATOM 3821 C CA . GLU B 1 211 ? 17.938 11.922 13.984 1 80.12 211 GLU B CA 1
ATOM 3822 C C . GLU B 1 211 ? 18.234 10.688 14.82 1 80.12 211 GLU B C 1
ATOM 3824 O O . GLU B 1 211 ? 18.453 9.594 14.281 1 80.12 211 GLU B O 1
ATOM 3829 N N . PRO B 1 212 ? 18.312 10.93 16.156 1 74.62 212 PRO B N 1
ATOM 3830 C CA . PRO B 1 212 ? 18.625 9.766 16.984 1 74.62 212 PRO B CA 1
ATOM 3831 C C . PRO B 1 212 ? 17.625 8.625 16.797 1 74.62 212 PRO B C 1
ATOM 3833 O O . PRO B 1 212 ? 16.422 8.867 16.703 1 74.62 212 PRO B O 1
ATOM 3836 N N . TRP B 1 213 ? 18.125 7.469 16.781 1 70.69 213 TRP B N 1
ATOM 3837 C CA . TRP B 1 213 ? 17.375 6.25 16.547 1 70.69 213 TRP B CA 1
ATOM 3838 C C . TRP B 1 213 ? 16.266 6.078 17.594 1 70.69 213 TRP B C 1
ATOM 3840 O O . TRP B 1 213 ? 15.195 5.555 17.297 1 70.69 213 TRP B O 1
ATOM 3850 N N . GLU B 1 214 ? 16.594 6.523 18.719 1 73.62 214 GLU B N 1
ATOM 3851 C CA . GLU B 1 214 ? 15.672 6.383 19.828 1 73.62 214 GLU B CA 1
ATOM 3852 C C . GLU B 1 214 ? 14.398 7.188 19.609 1 73.62 214 GLU B C 1
ATOM 3854 O O . GLU B 1 214 ? 13.383 6.973 20.281 1 73.62 214 GLU B O 1
ATOM 3859 N N . ARG B 1 215 ? 14.492 7.824 18.516 1 82.12 215 ARG B N 1
ATOM 3860 C CA . ARG B 1 215 ? 13.352 8.695 18.281 1 82.12 215 ARG B CA 1
ATOM 3861 C C . ARG B 1 215 ? 12.469 8.156 17.156 1 82.12 215 ARG B C 1
ATOM 3863 O O . ARG B 1 215 ? 11.617 8.875 16.625 1 82.12 215 ARG B O 1
ATOM 3870 N N . GLY B 1 216 ? 12.773 6.91 16.734 1 94.88 216 GLY B N 1
ATOM 3871 C CA . GLY B 1 216 ? 11.922 6.305 15.734 1 94.88 216 GLY B CA 1
ATOM 3872 C C . GLY B 1 216 ? 12.234 6.77 14.32 1 94.88 216 GLY B C 1
ATOM 3873 O O . GLY B 1 216 ? 13.406 6.875 13.945 1 94.88 216 GLY B O 1
ATOM 3874 N N . VAL B 1 217 ? 11.258 6.973 13.555 1 97.25 217 VAL B N 1
ATOM 3875 C CA . VAL B 1 217 ? 11.406 7.301 12.141 1 97.25 217 VAL B CA 1
ATOM 3876 C C . VAL B 1 217 ? 11.055 8.773 11.906 1 97.25 217 VAL B C 1
ATOM 3878 O O . VAL B 1 217 ? 10 9.234 12.344 1 97.25 217 VAL B O 1
ATOM 3881 N N . THR B 1 218 ? 11.93 9.477 11.25 1 96.75 218 THR B N 1
ATOM 3882 C CA . THR B 1 218 ? 11.633 10.836 10.812 1 96.75 218 THR B CA 1
ATOM 3883 C C . THR B 1 218 ? 11.641 10.93 9.289 1 96.75 218 THR B C 1
ATOM 3885 O O . THR B 1 218 ? 12.688 10.805 8.664 1 96.75 218 THR B O 1
ATOM 3888 N N . PHE B 1 219 ? 10.523 11.148 8.734 1 98.06 219 PHE B N 1
ATOM 3889 C CA . PHE B 1 219 ? 10.453 11.375 7.297 1 98.06 219 PHE B CA 1
ATOM 3890 C C . PHE B 1 219 ? 10.906 12.781 6.949 1 98.06 219 PHE B C 1
ATOM 3892 O O . PHE B 1 219 ? 10.469 13.758 7.57 1 98.06 219 PHE B O 1
ATOM 3899 N N . ARG B 1 220 ? 11.711 12.938 5.934 1 97.19 220 ARG B N 1
ATOM 3900 C CA . ARG B 1 220 ? 12.172 14.242 5.465 1 97.19 220 ARG B CA 1
ATOM 3901 C C . ARG B 1 220 ? 11.078 14.953 4.676 1 97.19 220 ARG B C 1
ATOM 3903 O O . ARG B 1 220 ? 10.281 14.312 3.986 1 97.19 220 ARG B O 1
ATOM 3910 N N . PRO B 1 221 ? 11.07 16.25 4.809 1 97.12 221 PRO B N 1
ATOM 3911 C CA . PRO B 1 221 ? 10.109 16.984 3.988 1 97.12 221 PRO B CA 1
ATOM 3912 C C . PRO B 1 221 ? 10.516 17.062 2.518 1 97.12 221 PRO B C 1
ATOM 3914 O O . PRO B 1 221 ? 11.43 17.812 2.16 1 97.12 221 PRO B O 1
ATOM 3917 N N . VAL B 1 222 ? 9.891 16.297 1.709 1 98.06 222 VAL B N 1
ATOM 3918 C CA . VAL B 1 222 ? 10.141 16.312 0.272 1 98.06 222 VAL B CA 1
ATOM 3919 C C . VAL B 1 222 ? 8.859 16.672 -0.474 1 98.06 222 VAL B C 1
ATOM 3921 O O . VAL B 1 222 ? 7.883 15.922 -0.445 1 98.06 222 VAL B O 1
ATOM 3924 N N . GLU B 1 223 ? 8.898 17.797 -1.214 1 98.44 223 GLU B N 1
ATOM 3925 C CA . GLU B 1 223 ? 7.715 18.297 -1.912 1 98.44 223 GLU B CA 1
ATOM 3926 C C . GLU B 1 223 ? 7.125 17.234 -2.826 1 98.44 223 GLU B C 1
ATOM 3928 O O . GLU B 1 223 ? 7.859 16.562 -3.562 1 98.44 223 GLU B O 1
ATOM 3933 N N . GLY B 1 224 ? 5.828 17.094 -2.723 1 98.75 224 GLY B N 1
ATOM 3934 C CA . GLY B 1 224 ? 5.109 16.203 -3.619 1 98.75 224 GLY B CA 1
ATOM 3935 C C . GLY B 1 224 ? 4.953 14.805 -3.066 1 98.75 224 GLY B C 1
ATOM 3936 O O . GLY B 1 224 ? 4.098 14.047 -3.521 1 98.75 224 GLY B O 1
ATOM 3937 N N . ASN B 1 225 ? 5.844 14.398 -2.137 1 98.88 225 ASN B N 1
ATOM 3938 C CA . ASN B 1 225 ? 5.754 13.078 -1.534 1 98.88 225 ASN B CA 1
ATOM 3939 C C . ASN B 1 225 ? 4.789 13.062 -0.352 1 98.88 225 ASN B C 1
ATOM 3941 O O . ASN B 1 225 ? 4.43 14.117 0.175 1 98.88 225 ASN B O 1
ATOM 3945 N N . ALA B 1 226 ? 4.344 11.867 -0.002 1 98.94 226 ALA B N 1
ATOM 3946 C CA . ALA B 1 226 ? 3.389 11.711 1.092 1 98.94 226 ALA B CA 1
ATOM 3947 C C . ALA B 1 226 ? 3.689 10.453 1.903 1 98.94 226 ALA B C 1
ATOM 3949 O O . ALA B 1 226 ? 4.418 9.57 1.444 1 98.94 226 ALA B O 1
ATOM 3950 N N . VAL B 1 227 ? 3.244 10.453 3.084 1 98.94 227 VAL B N 1
ATOM 3951 C CA . VAL B 1 227 ? 3.219 9.273 3.938 1 98.94 227 VAL B CA 1
ATOM 3952 C C . VAL B 1 227 ? 1.773 8.883 4.238 1 98.94 227 VAL B C 1
ATOM 3954 O O . VAL B 1 227 ? 0.962 9.727 4.621 1 98.94 227 VAL B O 1
ATOM 3957 N N . TYR B 1 228 ? 1.41 7.68 3.988 1 98.94 228 TYR B N 1
ATOM 3958 C CA . TYR B 1 228 ? 0.118 7.094 4.332 1 98.94 228 TYR B CA 1
ATOM 3959 C C . TYR B 1 228 ? 0.249 6.133 5.508 1 98.94 228 TYR B C 1
ATOM 3961 O O . TYR B 1 228 ? 1.188 5.336 5.562 1 98.94 228 TYR B O 1
ATOM 3969 N N . TRP B 1 229 ? -0.672 6.234 6.484 1 98.88 229 TRP B N 1
ATOM 3970 C CA . TRP B 1 229 ? -0.663 5.234 7.551 1 98.88 229 TRP B CA 1
ATOM 3971 C C . TRP B 1 229 ? -2.078 4.941 8.031 1 98.88 229 TRP B C 1
ATOM 3973 O O . TRP B 1 229 ? -2.988 5.75 7.836 1 98.88 229 TRP B O 1
ATOM 3983 N N . VAL B 1 230 ? -2.256 3.775 8.57 1 98.75 230 VAL B N 1
ATOM 3984 C CA . VAL B 1 230 ? -3.518 3.354 9.172 1 98.75 230 VAL B CA 1
ATOM 3985 C C . VAL B 1 230 ? -3.475 3.578 10.68 1 98.75 230 VAL B C 1
ATOM 3987 O O . VAL B 1 230 ? -2.568 3.092 11.359 1 98.75 230 VAL B O 1
ATOM 3990 N N . ASN B 1 231 ? -4.48 4.238 11.18 1 98.62 231 ASN B N 1
ATOM 3991 C CA . ASN B 1 231 ? -4.473 4.742 12.555 1 98.62 231 ASN B CA 1
ATOM 3992 C C . ASN B 1 231 ? -4.992 3.697 13.531 1 98.62 231 ASN B C 1
ATOM 3994 O O . ASN B 1 231 ? -4.73 3.785 14.734 1 98.62 231 ASN B O 1
ATOM 3998 N N . LEU B 1 232 ? -5.766 2.744 13.031 1 97.94 232 LEU B N 1
ATOM 3999 C CA . LEU B 1 232 ? -6.531 1.891 13.93 1 97.94 232 LEU B CA 1
ATOM 4000 C C . LEU B 1 232 ? -6.031 0.452 13.875 1 97.94 232 LEU B C 1
ATOM 4002 O O . LEU B 1 232 ? -5.648 -0.037 12.812 1 97.94 232 LEU B O 1
ATOM 4006 N N . LEU B 1 233 ? -6.039 -0.205 14.984 1 96.38 233 LEU B N 1
ATOM 4007 C CA . LEU B 1 233 ? -5.691 -1.62 15.07 1 96.38 233 LEU B CA 1
ATOM 4008 C C . LEU B 1 233 ? -6.766 -2.482 14.414 1 96.38 233 LEU B C 1
ATOM 4010 O O . LEU B 1 233 ? -7.926 -2.076 14.328 1 96.38 233 LEU B O 1
ATOM 4014 N N . PRO B 1 234 ? -6.301 -3.625 13.953 1 92.75 234 PRO B N 1
ATOM 4015 C CA . PRO B 1 234 ? -7.336 -4.543 13.477 1 92.75 234 PRO B CA 1
ATOM 4016 C C . PRO B 1 234 ? -8.258 -5.031 14.594 1 92.75 234 PRO B C 1
ATOM 4018 O O . PRO B 1 234 ? -7.816 -5.184 15.734 1 92.75 234 PRO B O 1
ATOM 4021 N N . GLY B 1 235 ? -9.477 -5.199 14.258 1 89.5 235 GLY B N 1
ATOM 4022 C CA . GLY B 1 235 ? -10.422 -5.75 15.211 1 89.5 235 GLY B CA 1
ATOM 4023 C C . GLY B 1 235 ? -11.148 -4.688 16.016 1 89.5 235 GLY B C 1
ATOM 4024 O O . GLY B 1 235 ? -11.125 -3.51 15.656 1 89.5 235 GLY B O 1
ATOM 4025 N N . HIS B 1 236 ? -11.945 -5.133 17.047 1 90.56 236 HIS B N 1
ATOM 4026 C CA . HIS B 1 236 ? -12.75 -4.27 17.906 1 90.56 236 HIS B CA 1
ATOM 4027 C C . HIS B 1 236 ? -12.57 -4.629 19.375 1 90.56 236 HIS B C 1
ATOM 4029 O O . HIS B 1 236 ? -12.211 -5.762 19.703 1 90.56 236 HIS B O 1
ATOM 4035 N N . ASP B 1 237 ? -12.773 -3.646 20.203 1 88.56 237 ASP B N 1
ATOM 4036 C CA . ASP B 1 237 ? -12.758 -3.936 21.625 1 88.56 237 ASP B CA 1
ATOM 4037 C C . ASP B 1 237 ? -14.062 -4.602 22.062 1 88.56 237 ASP B C 1
ATOM 4039 O O . ASP B 1 237 ? -14.898 -4.949 21.219 1 88.56 237 ASP B O 1
ATOM 4043 N N . ARG B 1 238 ? -14.211 -4.879 23.422 1 88.62 238 ARG B N 1
ATOM 4044 C CA . ARG B 1 238 ? -15.367 -5.59 23.969 1 88.62 238 ARG B CA 1
ATOM 4045 C C . ARG B 1 238 ? -16.656 -4.832 23.688 1 88.62 238 ARG B C 1
ATOM 4047 O O . ARG B 1 238 ? -17.734 -5.434 23.578 1 88.62 238 ARG B O 1
ATOM 4054 N N . GLY B 1 239 ? -16.531 -3.525 23.5 1 85.56 239 GLY B N 1
ATOM 4055 C CA . GLY B 1 239 ? -17.688 -2.699 23.219 1 85.56 239 GLY B CA 1
ATOM 4056 C C . GLY B 1 239 ? -17.953 -2.539 21.734 1 85.56 239 GLY B C 1
ATOM 4057 O O . GLY B 1 239 ? -18.859 -1.797 21.328 1 85.56 239 GLY B O 1
ATOM 4058 N N . GLY B 1 240 ? -17.109 -3.109 20.875 1 86.81 240 GLY B N 1
ATOM 4059 C CA . GLY B 1 240 ? -17.328 -3.076 19.438 1 86.81 240 GLY B CA 1
ATOM 4060 C C . GLY B 1 240 ? -16.656 -1.893 18.766 1 86.81 240 GLY B C 1
ATOM 4061 O O . GLY B 1 240 ? -16.938 -1.6 17.594 1 86.81 240 GLY B O 1
ATOM 4062 N N . ARG B 1 241 ? -15.867 -1.212 19.484 1 88.56 241 ARG B N 1
ATOM 4063 C CA . ARG B 1 241 ? -15.203 -0.044 18.922 1 88.56 241 ARG B CA 1
ATOM 4064 C C . ARG B 1 241 ? -13.797 -0.393 18.438 1 88.56 241 ARG B C 1
ATOM 4066 O O . ARG B 1 241 ? -13.133 -1.25 19.031 1 88.56 241 ARG B O 1
ATOM 4073 N N . ARG B 1 242 ? -13.469 0.239 17.391 1 92.56 242 ARG B N 1
ATOM 4074 C CA . ARG B 1 242 ? -12.086 0.097 16.938 1 92.56 242 ARG B CA 1
ATOM 4075 C C . ARG B 1 242 ? -11.133 0.854 17.859 1 92.56 242 ARG B C 1
ATOM 4077 O O . ARG B 1 242 ? -11.492 1.896 18.406 1 92.56 242 ARG B O 1
ATOM 4084 N N . MET B 1 243 ? -9.875 0.283 17.969 1 95.12 243 MET B N 1
ATOM 4085 C CA . MET B 1 243 ? -8.875 0.873 18.859 1 95.12 243 MET B CA 1
ATOM 4086 C C . MET B 1 243 ? -7.781 1.575 18.062 1 95.12 243 MET B C 1
ATOM 4088 O O . MET B 1 243 ? -7.367 1.089 17 1 95.12 243 MET B O 1
ATOM 4092 N N . GLY B 1 244 ? -7.375 2.693 18.594 1 97.56 244 GLY B N 1
ATOM 4093 C CA . GLY B 1 244 ? -6.266 3.4 17.969 1 97.56 244 GLY B CA 1
ATOM 4094 C C . GLY B 1 244 ? -4.938 2.686 18.141 1 97.56 244 GLY B C 1
ATOM 4095 O O . GLY B 1 244 ? -4.695 2.043 19.172 1 97.56 244 GLY B O 1
ATOM 4096 N N . ASP B 1 245 ? -4.105 2.752 17.203 1 98.25 245 ASP B N 1
ATOM 4097 C CA . ASP B 1 245 ? -2.742 2.232 17.281 1 98.25 245 ASP B CA 1
ATOM 4098 C C . ASP B 1 245 ? -1.779 3.293 17.812 1 98.25 245 ASP B C 1
ATOM 4100 O O . ASP B 1 245 ? -1.393 4.207 17.078 1 98.25 245 ASP B O 1
ATOM 4104 N N . GLU B 1 246 ? -1.28 3.166 18.953 1 97.75 246 GLU B N 1
ATOM 4105 C CA . GLU B 1 246 ? -0.443 4.16 19.609 1 97.75 246 GLU B CA 1
ATOM 4106 C C . GLU B 1 246 ? 0.887 4.336 18.875 1 97.75 246 GLU B C 1
ATOM 4108 O O . GLU B 1 246 ? 1.559 5.355 19.047 1 97.75 246 GLU B O 1
ATOM 4113 N N . ARG B 1 247 ? 1.194 3.398 18.094 1 97.75 247 ARG B N 1
ATOM 4114 C CA . ARG B 1 247 ? 2.475 3.465 17.391 1 97.75 247 ARG B CA 1
ATOM 4115 C C . ARG B 1 247 ? 2.438 4.5 16.281 1 97.75 247 ARG B C 1
ATOM 4117 O O . ARG B 1 247 ? 3.479 4.859 15.727 1 97.75 247 ARG B O 1
ATOM 4124 N N . THR B 1 248 ? 1.228 5.043 15.984 1 98.44 248 THR B N 1
ATOM 4125 C CA . THR B 1 248 ? 1.109 6.066 14.953 1 98.44 248 THR B CA 1
ATOM 4126 C C . THR B 1 248 ? 1.235 7.461 15.555 1 98.44 248 THR B C 1
ATOM 4128 O O . THR B 1 248 ? 0.989 8.461 14.875 1 98.44 248 THR B O 1
ATOM 4131 N N . LEU B 1 249 ? 1.612 7.461 16.812 1 97.75 249 LEU B N 1
ATOM 4132 C CA . LEU B 1 249 ? 1.993 8.734 17.422 1 97.75 249 LEU B CA 1
ATOM 4133 C C . LEU B 1 249 ? 3.027 9.453 16.562 1 97.75 249 LEU B C 1
ATOM 4135 O O . LEU B 1 249 ? 3.979 8.828 16.078 1 97.75 249 LEU B O 1
ATOM 4139 N N . HIS B 1 250 ? 2.789 10.828 16.328 1 96.88 250 HIS B N 1
ATOM 4140 C CA . HIS B 1 250 ? 3.736 11.539 15.477 1 96.88 250 HIS B CA 1
ATOM 4141 C C . HIS B 1 250 ? 3.715 13.039 15.758 1 96.88 250 HIS B C 1
ATOM 4143 O O . HIS B 1 250 ? 2.842 13.523 16.484 1 96.88 250 HIS B O 1
ATOM 4149 N N . ALA B 1 251 ? 4.68 13.727 15.18 1 93.5 251 ALA B N 1
ATOM 4150 C CA . ALA B 1 251 ? 4.77 15.18 15.289 1 93.5 251 ALA B CA 1
ATOM 4151 C C . ALA B 1 251 ? 5.512 15.773 14.094 1 93.5 251 ALA B C 1
ATOM 4153 O O . ALA B 1 251 ? 6.438 15.164 13.562 1 93.5 251 ALA B O 1
ATOM 4154 N N . GLY B 1 252 ? 5.031 16.875 13.641 1 92.69 252 GLY B N 1
ATOM 4155 C CA . GLY B 1 252 ? 5.879 17.703 12.805 1 92.69 252 GLY B CA 1
ATOM 4156 C C . GLY B 1 252 ? 6.984 18.406 13.578 1 92.69 252 GLY B C 1
ATOM 4157 O O . GLY B 1 252 ? 6.719 19.266 14.422 1 92.69 252 GLY B O 1
ATOM 4158 N N . LEU B 1 253 ? 8.18 18.078 13.281 1 90.31 253 LEU B N 1
ATOM 4159 C CA . LEU B 1 253 ? 9.305 18.625 14.016 1 90.31 253 LEU B CA 1
ATOM 4160 C C . LEU B 1 253 ? 9.523 20.094 13.656 1 90.31 253 LEU B C 1
ATOM 4162 O O . LEU B 1 253 ? 9.109 20.547 12.586 1 90.31 253 LEU B O 1
ATOM 4166 N N . PRO B 1 254 ? 10.195 20.828 14.531 1 87 254 PRO B N 1
ATOM 4167 C CA . PRO B 1 254 ? 10.398 22.266 14.281 1 87 254 PRO B CA 1
ATOM 4168 C C . PRO B 1 254 ? 11.203 22.531 13.016 1 87 254 PRO B C 1
ATOM 4170 O O . PRO B 1 254 ? 12.156 21.797 12.719 1 87 254 PRO B O 1
ATOM 4173 N N . VAL B 1 255 ? 10.68 23.469 12.289 1 88.88 255 VAL B N 1
ATOM 4174 C CA . VAL B 1 255 ? 11.484 24.062 11.219 1 88.88 255 VAL B CA 1
ATOM 4175 C C . VAL B 1 255 ? 12.469 25.062 11.812 1 88.88 255 VAL B C 1
ATOM 4177 O O . VAL B 1 255 ? 12.062 26.047 12.438 1 88.88 255 VAL B O 1
ATOM 4180 N N . THR B 1 256 ? 13.734 24.828 11.688 1 87.62 256 THR B N 1
ATOM 4181 C CA . THR B 1 256 ? 14.734 25.703 12.297 1 87.62 256 THR B CA 1
ATOM 4182 C C . THR B 1 256 ? 15.203 26.766 11.312 1 87.62 256 THR B C 1
ATOM 4184 O O . THR B 1 256 ? 15.836 27.75 11.703 1 87.62 256 THR B O 1
ATOM 4187 N N . GLY B 1 257 ? 14.93 26.656 10.125 1 89.19 257 GLY B N 1
ATOM 4188 C CA . GLY B 1 257 ? 15.125 27.578 9.023 1 89.19 257 GLY B CA 1
ATOM 4189 C C . GLY B 1 257 ? 14.148 27.375 7.883 1 89.19 257 GLY B C 1
ATOM 4190 O O . GLY B 1 257 ? 13.719 26.234 7.633 1 89.19 257 GLY B O 1
ATOM 4191 N N . GLY B 1 258 ? 13.75 28.469 7.254 1 92.19 258 GLY B N 1
ATOM 4192 C CA . GLY B 1 258 ? 12.836 28.344 6.129 1 92.19 258 GLY B CA 1
ATOM 4193 C C . GLY B 1 258 ? 11.398 28.125 6.551 1 92.19 258 GLY B C 1
ATOM 4194 O O . GLY B 1 258 ? 10.898 28.812 7.445 1 92.19 258 GLY B O 1
ATOM 4195 N N . GLY B 1 259 ? 10.758 27.219 5.875 1 92.38 259 GLY B N 1
ATOM 4196 C CA . GLY B 1 259 ? 9.352 26.953 6.109 1 92.38 259 GLY B CA 1
ATOM 4197 C C . GLY B 1 259 ? 8.812 25.812 5.27 1 92.38 259 GLY B C 1
ATOM 4198 O O . GLY B 1 259 ? 9.445 25.391 4.297 1 92.38 259 GLY B O 1
ATOM 4199 N N . LYS B 1 260 ? 7.691 25.312 5.742 1 94.31 260 LYS B N 1
ATOM 4200 C CA . LYS B 1 260 ? 7.047 24.25 4.961 1 94.31 260 LYS B CA 1
ATOM 4201 C C . LYS B 1 260 ? 5.527 24.328 5.09 1 94.31 260 LYS B C 1
ATOM 4203 O O . LYS B 1 260 ? 5.008 24.938 6.023 1 94.31 260 LYS B O 1
ATOM 4208 N N . ILE B 1 261 ? 4.867 23.828 4.062 1 96.25 261 ILE B N 1
ATOM 4209 C CA . ILE B 1 261 ? 3.426 23.594 4.074 1 96.25 261 ILE B CA 1
ATOM 4210 C C . ILE B 1 261 ? 3.137 22.109 3.863 1 96.25 261 ILE B C 1
ATOM 4212 O O . ILE B 1 261 ? 3.65 21.5 2.922 1 96.25 261 ILE B O 1
ATOM 4216 N N . GLY B 1 262 ? 2.436 21.547 4.824 1 97 262 GLY B N 1
ATOM 4217 C CA . GLY B 1 262 ? 1.951 20.172 4.691 1 97 262 GLY B CA 1
ATOM 4218 C C . GLY B 1 262 ? 0.452 20.094 4.469 1 97 262 GLY B C 1
ATOM 4219 O O . GLY B 1 262 ? -0.264 21.078 4.664 1 97 262 GLY B O 1
ATOM 4220 N N . MET B 1 263 ? -0.002 18.969 4.027 1 98.5 263 MET B N 1
ATOM 4221 C CA . MET B 1 263 ? -1.426 18.719 3.824 1 98.5 263 MET B CA 1
ATOM 4222 C C . MET B 1 263 ? -1.854 17.422 4.496 1 98.5 263 MET B C 1
ATOM 4224 O O . MET B 1 263 ? -1.219 16.375 4.309 1 98.5 263 MET B O 1
ATOM 4228 N N . ASN B 1 264 ? -2.887 17.469 5.211 1 98.5 264 ASN B N 1
ATOM 4229 C CA . ASN B 1 264 ? -3.5 16.297 5.824 1 98.5 264 ASN B CA 1
ATOM 4230 C C . ASN B 1 264 ? -4.719 15.82 5.039 1 98.5 264 ASN B C 1
ATOM 4232 O O . ASN B 1 264 ? -5.551 16.625 4.625 1 98.5 264 ASN B O 1
ATOM 4236 N N . ILE B 1 265 ? -4.797 14.586 4.805 1 98.75 265 ILE B N 1
ATOM 4237 C CA . ILE B 1 265 ? -5.98 13.883 4.32 1 98.75 265 ILE B CA 1
ATOM 4238 C C . ILE B 1 265 ? -6.418 12.836 5.344 1 98.75 265 ILE B C 1
ATOM 4240 O O . ILE B 1 265 ? -5.719 11.844 5.559 1 98.75 265 ILE B O 1
ATOM 4244 N N . TRP B 1 266 ? -7.551 13.047 5.973 1 98.62 266 TRP B N 1
ATOM 4245 C CA . TRP B 1 266 ? -8.031 12.148 7.02 1 98.62 266 TRP B CA 1
ATOM 4246 C C . TRP B 1 266 ? -9.305 11.43 6.578 1 98.62 266 TRP B C 1
ATOM 4248 O O . TRP B 1 266 ? -10.227 12.055 6.051 1 98.62 266 TRP B O 1
ATOM 4258 N N . THR B 1 267 ? -9.344 10.195 6.773 1 98.25 267 THR B N 1
ATOM 4259 C CA . THR B 1 267 ? -10.5 9.367 6.445 1 98.25 267 THR B CA 1
ATOM 4260 C C . THR B 1 267 ? -11.156 8.82 7.715 1 98.25 267 THR B C 1
ATOM 4262 O O . THR B 1 267 ? -10.484 8.211 8.547 1 98.25 267 THR B O 1
ATOM 4265 N N . ARG B 1 268 ? -12.406 9.016 7.84 1 97.5 268 ARG B N 1
ATOM 4266 C CA . ARG B 1 268 ? -13.156 8.57 9.016 1 97.5 268 ARG B CA 1
ATOM 4267 C C . ARG B 1 268 ? -13.805 7.215 8.773 1 97.5 268 ARG B C 1
ATOM 4269 O O . ARG B 1 268 ? -13.891 6.754 7.633 1 97.5 268 ARG B O 1
ATOM 4276 N N . GLU B 1 269 ? -14.273 6.586 9.852 1 95.56 269 GLU B N 1
ATOM 4277 C CA . GLU B 1 269 ? -14.992 5.316 9.797 1 95.56 269 GLU B CA 1
ATOM 4278 C C . GLU B 1 269 ? -16.344 5.469 9.094 1 95.56 269 GLU B C 1
ATOM 4280 O O . GLU B 1 269 ? -16.844 4.52 8.492 1 95.56 269 GLU B O 1
ATOM 4285 N N . GLY B 1 270 ? -16.891 6.652 9.211 1 95.06 270 GLY B N 1
ATOM 4286 C CA . GLY B 1 270 ? -18.203 6.953 8.656 1 95.06 270 GLY B CA 1
ATOM 4287 C C . GLY B 1 270 ? -18.297 8.336 8.031 1 95.06 270 GLY B C 1
ATOM 4288 O O . GLY B 1 270 ? -17.281 9.039 7.938 1 95.06 270 GLY B O 1
ATOM 4289 N N . PRO B 1 271 ? -19.469 8.648 7.531 1 94.81 271 PRO B N 1
ATOM 4290 C CA . PRO B 1 271 ? -19.625 9.945 6.867 1 94.81 271 PRO B CA 1
ATOM 4291 C C . PRO B 1 271 ? -19.422 11.125 7.812 1 94.81 271 PRO B C 1
ATOM 4293 O O . PRO B 1 271 ? -19.844 11.07 8.969 1 94.81 271 PRO B O 1
ATOM 4296 N N . VAL B 1 272 ? -18.734 12.031 7.246 1 91.12 272 VAL B N 1
ATOM 4297 C CA . VAL B 1 272 ? -18.469 13.25 8.008 1 91.12 272 VAL B CA 1
ATOM 4298 C C . VAL B 1 272 ? -19.516 14.305 7.688 1 91.12 272 VAL B C 1
ATOM 4300 O O . VAL B 1 272 ? -19.984 14.391 6.551 1 91.12 272 VAL B O 1
ATOM 4303 N N . GLY B 1 273 ? -20.547 14.492 8.602 1 72 273 GLY B N 1
ATOM 4304 C CA . GLY B 1 273 ? -21.625 15.445 8.422 1 72 273 GLY B CA 1
ATOM 4305 C C . GLY B 1 273 ? -21.312 16.5 7.379 1 72 273 GLY B C 1
ATOM 4306 O O . GLY B 1 273 ? -20.281 16.438 6.715 1 72 273 GLY B O 1
ATOM 4307 N N . GLU B 1 274 ? -22.281 17.375 7.137 1 57.88 274 GLU B N 1
ATOM 4308 C CA . GLU B 1 274 ? -22.312 18.375 6.066 1 57.88 274 GLU B CA 1
ATOM 4309 C C . GLU B 1 274 ? -20.953 19.078 5.926 1 57.88 274 GLU B C 1
ATOM 4311 O O . GLU B 1 274 ? -20.406 19.562 6.91 1 57.88 274 GLU B O 1
ATOM 4316 N N . ARG B 1 275 ? -20 18.422 5.094 1 50.41 275 ARG B N 1
ATOM 4317 C CA . ARG B 1 275 ? -18.828 19.172 4.66 1 50.41 275 ARG B CA 1
ATOM 4318 C C . ARG B 1 275 ? -19.172 20.656 4.461 1 50.41 275 ARG B C 1
ATOM 4320 O O . ARG B 1 275 ? -20.047 20.984 3.652 1 50.41 275 ARG B O 1
ATOM 4327 N N . GLY B 1 276 ? -19.438 21.297 5.496 1 36.09 276 GLY B N 1
ATOM 4328 C CA . GLY B 1 276 ? -19.828 22.703 5.445 1 36.09 276 GLY B CA 1
ATOM 4329 C C . GLY B 1 276 ? -19.219 23.438 4.273 1 36.09 276 GLY B C 1
ATOM 4330 O O . GLY B 1 276 ? -18.188 23.047 3.744 1 36.09 276 GLY B O 1
ATOM 4331 N N . ASP B 1 277 ? -20.078 24.062 3.404 1 34.88 277 ASP B N 1
ATOM 4332 C CA . ASP B 1 277 ? -19.609 25.234 2.68 1 34.88 277 ASP B CA 1
ATOM 4333 C C . ASP B 1 277 ? -18.625 26.047 3.521 1 34.88 277 ASP B C 1
ATOM 4335 O O . ASP B 1 277 ? -19.016 26.672 4.516 1 34.88 277 ASP B O 1
ATOM 4339 N N . LEU B 1 278 ? -17.625 25.531 4.004 1 27.55 278 LEU B N 1
ATOM 4340 C CA . LEU B 1 278 ? -16.781 26.594 4.543 1 27.55 278 LEU B CA 1
ATOM 4341 C C . LEU B 1 278 ? -16.641 27.734 3.537 1 27.55 278 LEU B C 1
ATOM 4343 O O . LEU B 1 278 ? -16.5 27.484 2.334 1 27.55 278 LEU B O 1
#

Nearest PDB structures (foldseek):
  2jij-assembly1_A  TM=8.807E-01  e=6.369E-16  Chlamydomonas reinhardtii
  2jig-assembly2_B  TM=8.791E-01  e=8.980E-16  Chlamydomonas reinhardtii
  2jij-assembly2_B  TM=8.662E-01  e=5.680E-16  Chlamydomonas reinhardtii
  3gze-assembly2_C  TM=8.379E-01  e=1.007E-15  Chlamydomonas reinhardtii
  6tp5-assembly1_A  TM=7.043E-01  e=6.793E-12  Homo sapiens

Secondary structure (DSSP, 8-state):
------------------------------------TT--------EEEEEEETTEEEEEES-S-HHHHHHHHHHHTTT-EE------S--S----------EEEEPPTTSHHHHHHHHHHHHHT-TTS-GGGBPPPEEEEE-BT-----B-SS-SSGGGS-GGGT-SEEEEEEEEEEE-TT-EE--EEETTSPPP--THHHHTTSB-TTS-GGG-EEE---TT-EEEEE-B-SS--TTS---B-GGG-BEEPPEEES-EEEEEEEEESS--S-----/------------------------------------TT--------EEEEEETTTTEEEEES-S-HHHHHHHHHHHTTT-EE------S--S----------EEEEPPTTSHHHHHHHHHHHHHT-TTS-GGGBPPPEEEEE-BT-----B-SS-SSGGGS-GGGT-SEEEEEEEEEEE-TT-EE--EEETTSPPP--THHHHTTSB-TTS-GGG-EEE---TT-EEEEE-B-SS--TTS---B-GGG-BEEPPEEES-EEEEEEEEESS--S-----

pLDDT: mean 80.93, std 25.35, range [23.83, 98.94]